Protein AF-A0AAE3H5L4-F1 (afdb_monomer)

pLDDT: mean 72.89, std 24.92, range [24.48, 98.69]

Secondary structure (DSSP, 8-state):
--HHHHHHHHS-HHHHHHHHHHHTS-HHHHHHHHHHHHHHHHHHHHGGGG-HHHHHHHHHHHHHTT-SSHHHHTHHHHHTSHHHHHHHHHHHHHHHHHHHGGGHHHHHHHHHHHH---HHHHHHHHHHHHHHHHHHHHHHHHHHT--HHHHHHHHHHHHHHHHHHS-HHHHHHHT------PPP-S-------------------HHHHHHHHHHHHHHHHHHHHHHHSTT---------------------------------------PPPPPP-------------------------------------------------------------B--TT-EE--S--BPTTSS-B---HHHHHHHHHHTTSS-EEEEEEBTTS-HHHHHHHHHHHHHHHHHTT--GGGEEE---BS-B-TT-EEEEEE-

Sequence (432 aa):
MDFLSKIKGTISAKTVENLASFLGENIPDVESGLGLSLNSFLAGLLKYAHSDVDLKNIINVLNDGGHTGDILNNIESFSSNFEKTQLLVTIGNNISVHFLGNKVPQLVEKISGISEVRKTSAASLLSLSAPIVLGSIGKTMKEGNLDLTGLRNHFKEINEGVINALPPAISNIFQFKKTSNNPVPAAVPPIKDQKEKVKTESKTNWAVILPWLILGIAGLSVLYYAKFAKKNTFKVPTEQAIVTEKTETDLKSEDFLPDSAVAALPVEKNVVPVESSEEIKKTEPETIAKPQEKLKVESPITLEKKTTTPTTEKKETKTTIEKPLEKKSTDSKPDEIKTPSGWSAINGNVFKKNSAEITSSSLINGIVNQLRNSSKTIKISPLSGGNRTLGEDRAYALRDILIEKGISEDQITISSSVSGSNPNGIVYRIGN

Organism: NCBI:txid869394

InterPro domains:
  IPR009282 Protein of unknown function DUF937 [PF06078] (7-139)
  IPR036737 OmpA-like domain superfamily [SSF103088] (350-415)

Radius of gyration: 37.49 Å; Cα contacts (8 Å, |Δi|>4): 396; chains: 1; bounding box: 114×106×93 Å

Structure (mmCIF, N/CA/C/O backbone):
data_AF-A0AAE3H5L4-F1
#
_entry.id   AF-A0AAE3H5L4-F1
#
loop_
_atom_site.group_PDB
_atom_site.id
_atom_site.type_symbol
_atom_site.label_atom_id
_atom_site.label_alt_id
_atom_site.label_comp_id
_atom_site.label_asym_id
_atom_site.label_entity_id
_atom_site.label_seq_id
_atom_site.pdbx_PDB_ins_code
_atom_site.Cartn_x
_atom_site.Cartn_y
_atom_site.Cartn_z
_atom_site.occupancy
_atom_site.B_iso_or_equiv
_atom_site.auth_seq_id
_atom_site.auth_comp_id
_atom_site.auth_asym_id
_atom_site.auth_atom_id
_atom_site.pdbx_PDB_model_num
ATOM 1 N N . MET A 1 1 ? 15.306 20.809 0.851 1.00 52.03 1 MET A N 1
ATOM 2 C CA . MET A 1 1 ? 13.949 20.503 1.357 1.00 52.03 1 MET A CA 1
ATOM 3 C C . MET A 1 1 ? 13.778 19.000 1.279 1.00 52.03 1 MET A C 1
ATOM 5 O O . MET A 1 1 ? 13.815 18.478 0.171 1.00 52.03 1 MET A O 1
ATOM 9 N N . ASP A 1 2 ? 13.674 18.331 2.424 1.00 81.00 2 ASP A N 1
ATOM 10 C CA . ASP A 1 2 ? 13.503 16.877 2.514 1.00 81.00 2 ASP A CA 1
ATOM 11 C C . ASP A 1 2 ? 12.195 16.428 1.822 1.00 81.00 2 ASP A C 1
ATOM 13 O O . ASP A 1 2 ? 11.182 17.133 1.871 1.00 81.00 2 ASP A O 1
ATOM 17 N N . PHE A 1 3 ? 12.218 15.288 1.124 1.00 84.44 3 PHE A N 1
ATOM 18 C CA . PHE A 1 3 ? 11.078 14.789 0.336 1.00 84.44 3 PHE A CA 1
ATOM 19 C C . PHE A 1 3 ? 9.861 14.521 1.223 1.00 84.44 3 PHE A C 1
ATOM 21 O O . PHE A 1 3 ? 8.735 14.874 0.871 1.00 84.44 3 PHE A O 1
ATOM 28 N N . LEU A 1 4 ? 10.091 13.997 2.424 1.00 84.62 4 LEU A N 1
ATOM 29 C CA . LEU A 1 4 ? 9.040 13.778 3.405 1.00 84.62 4 LEU A CA 1
ATOM 30 C C . LEU A 1 4 ? 8.381 15.087 3.849 1.00 84.62 4 LEU A C 1
ATOM 32 O O . LEU A 1 4 ? 7.161 15.132 3.995 1.00 84.62 4 LEU A O 1
ATOM 36 N N . SER A 1 5 ? 9.154 16.156 4.054 1.00 85.56 5 SER A N 1
ATOM 37 C CA . SER A 1 5 ? 8.591 17.465 4.402 1.00 85.56 5 SER A CA 1
ATOM 38 C C . SER A 1 5 ? 7.635 17.969 3.323 1.00 85.56 5 SER A C 1
ATOM 40 O O . SER A 1 5 ? 6.616 18.566 3.657 1.00 85.56 5 SER A O 1
ATOM 42 N N . LYS A 1 6 ? 7.909 17.680 2.042 1.00 87.06 6 LYS A N 1
ATOM 43 C CA . LYS A 1 6 ? 6.979 17.993 0.947 1.00 87.06 6 LYS A CA 1
ATOM 44 C C . LYS A 1 6 ? 5.688 17.185 1.062 1.00 87.06 6 LYS A C 1
ATOM 46 O O . LYS A 1 6 ? 4.620 17.769 0.944 1.00 87.06 6 LYS A O 1
ATOM 51 N N . ILE A 1 7 ? 5.775 15.881 1.343 1.00 88.06 7 ILE A N 1
ATOM 52 C CA . ILE A 1 7 ? 4.588 15.036 1.561 1.00 88.06 7 ILE A CA 1
ATOM 53 C C . ILE A 1 7 ? 3.763 15.575 2.730 1.00 88.06 7 ILE A C 1
ATOM 55 O O . ILE A 1 7 ? 2.571 15.828 2.579 1.00 88.06 7 ILE A O 1
ATOM 59 N N . LYS A 1 8 ? 4.398 15.813 3.881 1.00 87.31 8 LYS A N 1
ATOM 60 C CA . LYS A 1 8 ? 3.726 16.358 5.066 1.00 87.31 8 LYS A CA 1
ATOM 61 C C . LYS A 1 8 ? 3.091 17.718 4.781 1.00 87.31 8 LYS A C 1
ATOM 63 O O . LYS A 1 8 ? 1.963 17.944 5.185 1.00 87.31 8 LYS A O 1
ATOM 68 N N . GLY A 1 9 ? 3.761 18.575 4.011 1.00 87.75 9 GLY A N 1
ATOM 69 C CA . GLY A 1 9 ? 3.224 19.871 3.593 1.00 87.75 9 GLY A CA 1
ATOM 70 C C . GLY A 1 9 ? 1.987 19.790 2.690 1.00 87.75 9 GLY A C 1
ATOM 71 O O . GLY A 1 9 ? 1.244 20.762 2.612 1.00 87.75 9 GLY A O 1
ATOM 72 N N . THR A 1 10 ? 1.735 18.654 2.027 1.00 86.94 10 THR A N 1
ATOM 73 C CA . THR A 1 10 ? 0.484 18.431 1.270 1.00 86.94 10 THR A CA 1
ATOM 74 C C . THR A 1 10 ? -0.682 17.966 2.140 1.00 86.94 10 THR A C 1
ATOM 76 O O . THR A 1 10 ? -1.825 17.993 1.691 1.00 86.94 10 THR A O 1
ATOM 79 N N . ILE A 1 11 ? -0.415 17.552 3.379 1.00 91.69 11 ILE A N 1
ATOM 80 C CA . ILE A 1 11 ? -1.431 17.095 4.324 1.00 91.69 11 ILE A CA 1
ATOM 81 C C . ILE A 1 11 ? -1.838 18.296 5.177 1.00 91.69 11 ILE A C 1
ATOM 83 O O . ILE A 1 11 ? -1.068 18.783 6.001 1.00 91.69 11 ILE A O 1
ATOM 87 N N . SER A 1 12 ? -3.054 18.794 4.961 1.00 93.31 12 SER A N 1
ATOM 88 C CA . SER A 1 12 ? -3.599 19.902 5.747 1.00 93.31 12 SER A CA 1
ATOM 89 C C . SER A 1 12 ? -3.967 19.449 7.164 1.00 93.31 12 SER A C 1
ATOM 91 O O . SER A 1 12 ? -4.323 18.288 7.377 1.00 93.31 12 SER A O 1
ATOM 93 N N . ALA A 1 13 ? -3.983 20.379 8.125 1.00 94.69 13 ALA A N 1
ATOM 94 C CA . ALA A 1 13 ? -4.519 20.112 9.466 1.00 94.69 13 ALA A CA 1
ATOM 95 C C . ALA A 1 13 ? -5.953 19.552 9.395 1.00 94.69 13 ALA A C 1
ATOM 97 O O . ALA A 1 13 ? -6.292 18.597 10.091 1.00 94.69 13 ALA A O 1
ATOM 98 N N . LYS A 1 14 ? -6.758 20.059 8.450 1.00 95.44 14 LYS A N 1
ATOM 99 C CA . LYS A 1 14 ? -8.119 19.576 8.210 1.00 95.44 14 LYS A CA 1
ATOM 100 C C . LYS A 1 14 ? -8.176 18.107 7.789 1.00 95.44 14 LYS A C 1
ATOM 102 O O . LYS A 1 14 ? -9.060 17.371 8.215 1.00 95.44 14 LYS A O 1
ATOM 107 N N . THR A 1 15 ? -7.214 17.660 6.985 1.00 95.94 15 THR A N 1
ATOM 108 C CA . THR A 1 15 ? -7.096 16.243 6.620 1.00 95.94 15 THR A CA 1
ATOM 109 C C . THR A 1 15 ? -6.865 15.384 7.860 1.00 95.94 15 THR A C 1
ATOM 111 O O . THR A 1 15 ? -7.510 14.349 8.012 1.00 95.94 15 THR A O 1
ATOM 114 N N . VAL A 1 16 ? -5.976 15.812 8.761 1.00 97.31 16 VAL A N 1
ATOM 115 C CA . VAL A 1 16 ? -5.682 15.081 10.002 1.00 97.31 16 VAL A CA 1
ATOM 116 C C . VAL A 1 16 ? -6.915 15.023 10.906 1.00 97.31 16 VAL A C 1
ATOM 118 O O . VAL A 1 16 ? -7.242 13.949 11.400 1.00 97.31 16 VAL A O 1
ATOM 121 N N . GLU A 1 17 ? -7.653 16.126 11.057 1.00 97.69 17 GLU A N 1
ATOM 122 C CA . GLU A 1 17 ? -8.927 16.157 11.799 1.00 97.69 17 GLU A CA 1
ATOM 123 C C . GLU A 1 17 ? -9.960 15.171 11.239 1.00 97.69 17 GLU A C 1
ATOM 125 O O . GLU A 1 17 ? -10.616 14.441 11.990 1.00 97.69 17 GLU A O 1
ATOM 130 N N . ASN A 1 18 ? -10.109 15.138 9.913 1.00 97.44 18 ASN A N 1
ATOM 131 C CA . ASN A 1 18 ? -11.042 14.237 9.248 1.00 97.44 18 ASN A CA 1
ATOM 132 C C . ASN A 1 18 ? -10.635 12.772 9.462 1.00 97.44 18 ASN A C 1
ATOM 134 O O . ASN A 1 18 ? -11.481 11.937 9.776 1.00 97.44 18 ASN A O 1
ATOM 138 N N . LEU A 1 19 ? -9.339 12.461 9.348 1.00 97.56 19 LEU A N 1
ATOM 139 C CA . LEU A 1 19 ? -8.817 11.120 9.612 1.00 97.56 19 LEU A CA 1
ATOM 140 C C . LEU A 1 19 ? -8.979 10.724 11.082 1.00 97.56 19 LEU A C 1
ATOM 142 O O . LEU A 1 19 ? -9.343 9.588 11.360 1.00 97.56 19 LEU A O 1
ATOM 146 N N . ALA A 1 20 ? -8.772 11.647 12.019 1.00 98.31 20 ALA A N 1
ATOM 147 C CA . ALA A 1 20 ? -9.005 11.402 13.438 1.00 98.31 20 ALA A CA 1
ATOM 148 C C . ALA A 1 20 ? -10.474 11.085 13.728 1.00 98.31 20 ALA A C 1
ATOM 150 O O . ALA A 1 20 ? -10.771 10.121 14.431 1.00 98.31 20 ALA A O 1
ATOM 151 N N . SER A 1 21 ? -11.390 11.812 13.086 1.00 98.06 21 SER A N 1
ATOM 152 C CA . SER A 1 21 ? -12.829 11.545 13.159 1.00 98.06 21 SER A CA 1
ATOM 153 C C . SER A 1 21 ? -13.194 10.188 12.546 1.00 98.06 21 SER A C 1
ATOM 155 O O . SER A 1 21 ? -13.940 9.422 13.148 1.00 98.06 21 SER A O 1
ATOM 157 N N . PHE A 1 22 ? -12.635 9.862 11.376 1.00 97.44 22 PHE A N 1
ATOM 158 C CA . PHE A 1 22 ? -12.828 8.578 10.695 1.00 97.44 22 PHE A CA 1
ATOM 159 C C . PHE A 1 22 ? -12.333 7.393 11.537 1.00 97.44 22 PHE A C 1
ATOM 161 O O . PHE A 1 22 ? -12.990 6.355 11.600 1.00 97.44 22 PHE A O 1
ATOM 168 N N . LEU A 1 23 ? -11.181 7.548 12.193 1.00 97.69 23 LEU A N 1
ATOM 169 C CA . LEU A 1 23 ? -10.564 6.506 13.011 1.00 97.69 23 LEU A CA 1
ATOM 170 C C . LEU A 1 23 ? -11.109 6.462 14.440 1.00 97.69 23 LEU A C 1
ATOM 172 O O . LEU A 1 23 ? -10.898 5.459 15.114 1.00 97.69 23 LEU A O 1
ATOM 176 N N . GLY A 1 24 ? -11.789 7.508 14.914 1.00 97.88 24 GLY A N 1
ATOM 177 C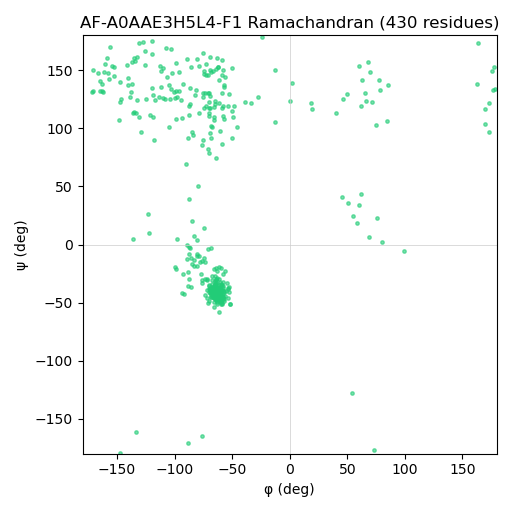 CA . GLY A 1 24 ? -12.194 7.642 16.314 1.00 97.88 24 GLY A CA 1
ATOM 178 C C . GLY A 1 24 ? -10.996 7.690 17.267 1.00 97.88 24 GLY A C 1
ATOM 179 O O . GLY A 1 24 ? -10.996 6.989 18.276 1.00 97.88 24 GLY A O 1
ATOM 180 N N . GLU A 1 25 ? -9.965 8.452 16.905 1.00 98.44 25 GLU A N 1
ATOM 181 C CA . GLU A 1 25 ? -8.705 8.623 17.649 1.00 98.44 25 GLU A CA 1
ATOM 182 C C . GLU A 1 25 ? -8.447 10.120 17.891 1.00 98.44 25 GLU A C 1
ATOM 184 O O . GLU A 1 25 ? -9.065 10.971 17.247 1.00 98.44 25 GLU A O 1
ATOM 189 N N . ASN A 1 26 ? -7.515 10.472 18.782 1.00 98.06 26 ASN A N 1
ATOM 190 C CA . ASN A 1 26 ? -7.164 11.879 18.982 1.00 98.06 26 ASN A CA 1
ATOM 191 C C . ASN A 1 26 ? -6.318 12.414 17.816 1.00 98.06 26 ASN A C 1
ATOM 193 O O . ASN A 1 26 ? -5.481 11.715 17.247 1.00 98.06 26 ASN A O 1
ATOM 197 N N . ILE A 1 27 ? -6.490 13.700 17.500 1.00 97.94 27 ILE A N 1
ATOM 198 C CA . ILE A 1 27 ? -5.742 14.403 16.444 1.00 97.94 27 ILE A CA 1
ATOM 199 C C . ILE A 1 27 ? -4.209 14.254 16.574 1.00 97.94 27 ILE A C 1
ATOM 201 O O . ILE A 1 27 ? -3.597 13.863 15.579 1.00 97.94 27 ILE A O 1
ATOM 205 N N . PRO A 1 28 ? -3.564 14.518 17.734 1.00 97.94 28 PRO A N 1
ATOM 206 C CA . PRO A 1 28 ? -2.101 14.419 17.841 1.00 97.94 28 PRO A CA 1
ATOM 207 C C . PRO A 1 28 ? -1.580 12.989 17.620 1.00 97.94 28 PRO A C 1
ATOM 209 O O . PRO A 1 28 ? -0.546 12.794 16.976 1.00 97.94 28 PRO A O 1
ATOM 212 N N . ASP A 1 29 ? -2.325 11.989 18.086 1.00 98.31 29 ASP A N 1
ATOM 213 C CA . ASP A 1 29 ? -1.991 10.566 17.957 1.00 98.31 29 ASP A CA 1
ATOM 214 C C . ASP A 1 29 ? -2.058 10.132 16.485 1.00 98.31 29 ASP A C 1
ATOM 216 O O . ASP A 1 29 ? -1.181 9.433 15.968 1.00 98.31 29 ASP A O 1
ATOM 220 N N . VAL A 1 30 ? -3.064 10.628 15.761 1.00 98.38 30 VAL A N 1
ATOM 221 C CA . VAL A 1 30 ? -3.247 10.398 14.322 1.00 98.38 30 VAL A CA 1
ATOM 222 C C . VAL A 1 30 ? -2.192 11.119 13.497 1.00 98.38 30 VAL A C 1
ATOM 224 O O . VAL A 1 30 ? -1.665 10.530 12.555 1.00 98.38 30 VAL A O 1
ATOM 227 N N . GLU A 1 31 ? -1.839 12.356 13.843 1.00 97.25 31 GLU A N 1
ATOM 228 C CA . GLU A 1 31 ? -0.764 13.096 13.176 1.00 97.25 31 GLU A CA 1
ATOM 229 C C . GLU A 1 31 ? 0.577 12.361 13.311 1.00 97.25 31 GLU A C 1
ATOM 231 O O . GLU A 1 31 ? 1.274 12.119 12.317 1.00 97.25 31 GLU A O 1
ATOM 236 N N . SER A 1 32 ? 0.901 11.936 14.536 1.00 96.94 32 SER A N 1
ATOM 237 C CA . SER A 1 32 ? 2.086 11.134 14.839 1.00 96.94 32 SER A CA 1
ATOM 238 C C . SER A 1 32 ? 2.066 9.809 14.070 1.00 96.94 32 SER A C 1
ATOM 240 O O . SER A 1 32 ? 3.010 9.490 13.337 1.00 96.94 32 SER A O 1
ATOM 242 N N . GLY A 1 33 ? 0.958 9.067 14.144 1.00 97.75 33 GLY A N 1
ATOM 243 C CA . GLY A 1 33 ? 0.787 7.775 13.485 1.00 97.75 33 GLY A CA 1
ATOM 244 C C . GLY A 1 33 ? 0.868 7.867 11.962 1.00 97.75 33 GLY A C 1
ATOM 245 O O . GLY A 1 33 ? 1.514 7.030 11.325 1.00 97.75 33 GLY A O 1
ATOM 246 N N . LEU A 1 34 ? 0.286 8.908 11.362 1.00 97.44 34 LEU A N 1
ATOM 247 C CA . LEU A 1 34 ? 0.367 9.177 9.928 1.00 97.44 34 LEU A CA 1
ATOM 248 C C . LEU A 1 34 ? 1.804 9.510 9.515 1.00 97.44 34 LEU A C 1
ATOM 250 O O . LEU A 1 34 ? 2.312 8.949 8.545 1.00 97.44 34 LEU A O 1
ATOM 254 N N . GLY A 1 35 ? 2.498 10.358 10.279 1.00 95.31 35 GLY A N 1
ATOM 255 C CA . GLY A 1 35 ? 3.903 10.685 10.041 1.00 95.31 35 GLY A CA 1
ATOM 256 C C . GLY A 1 35 ? 4.814 9.454 10.083 1.00 95.31 35 GLY A C 1
ATOM 257 O O . GLY A 1 35 ? 5.647 9.266 9.191 1.00 95.31 35 GLY A O 1
ATOM 258 N N . LEU A 1 36 ? 4.625 8.582 11.077 1.00 96.31 36 LEU A N 1
ATOM 259 C CA . LEU A 1 36 ? 5.341 7.309 11.187 1.00 96.31 36 LEU A CA 1
ATOM 260 C C . LEU A 1 36 ? 4.999 6.358 10.040 1.00 96.31 36 LEU A C 1
ATOM 262 O O . LEU A 1 36 ? 5.889 5.692 9.512 1.00 96.31 36 LEU A O 1
ATOM 266 N N . SER A 1 37 ? 3.734 6.312 9.631 1.00 97.69 37 SER A N 1
ATOM 267 C CA . SER A 1 37 ? 3.243 5.469 8.539 1.00 97.69 37 SER A CA 1
ATOM 268 C C . SER A 1 37 ? 3.822 5.873 7.183 1.00 97.69 37 SER A C 1
ATOM 270 O O . SER A 1 37 ? 4.238 5.007 6.411 1.00 97.69 37 SER A O 1
ATOM 272 N N . LEU A 1 38 ? 3.900 7.178 6.901 1.00 96.19 38 LEU A N 1
ATOM 273 C CA . LEU A 1 38 ? 4.532 7.727 5.694 1.00 96.19 38 LEU A CA 1
ATOM 274 C C . LEU A 1 38 ? 6.022 7.388 5.656 1.00 96.19 38 LEU A C 1
ATOM 276 O O . LEU A 1 38 ? 6.504 6.856 4.657 1.00 96.19 38 LEU A O 1
ATOM 280 N N . ASN A 1 39 ? 6.729 7.602 6.769 1.00 94.25 39 ASN A N 1
ATOM 281 C CA . ASN A 1 39 ? 8.145 7.251 6.886 1.00 94.25 39 ASN A CA 1
ATOM 282 C C . ASN A 1 39 ? 8.397 5.757 6.719 1.00 94.25 39 ASN A C 1
ATOM 284 O O . ASN A 1 39 ? 9.317 5.354 6.013 1.00 94.25 39 ASN A O 1
ATOM 288 N N . SER A 1 40 ? 7.574 4.931 7.361 1.00 95.56 40 SER A N 1
ATOM 289 C CA . SER A 1 40 ? 7.696 3.475 7.322 1.00 95.56 40 SER A CA 1
ATOM 290 C C . SER A 1 40 ? 7.502 2.933 5.915 1.00 95.56 40 SER A C 1
ATOM 292 O O . SER A 1 40 ? 8.294 2.114 5.451 1.00 95.56 40 SER A O 1
ATOM 294 N N . PHE A 1 41 ? 6.459 3.396 5.225 1.00 96.25 41 PHE A N 1
ATOM 295 C CA . PHE A 1 41 ? 6.165 2.936 3.878 1.00 96.25 41 PHE A CA 1
ATOM 296 C C . PHE A 1 41 ? 7.229 3.409 2.879 1.00 96.25 41 PHE A C 1
ATOM 298 O O . PHE A 1 41 ? 7.735 2.603 2.096 1.00 96.25 41 PHE A O 1
ATOM 305 N N . LEU A 1 42 ? 7.653 4.676 2.963 1.00 94.62 42 LEU A N 1
ATOM 306 C CA . LEU A 1 42 ? 8.735 5.206 2.132 1.00 94.62 42 LEU A CA 1
ATOM 307 C C . LEU A 1 42 ? 10.056 4.458 2.362 1.00 94.62 42 LEU A C 1
ATOM 309 O O . LEU A 1 42 ? 10.736 4.093 1.408 1.00 94.62 42 LEU A O 1
ATOM 313 N N . ALA A 1 43 ? 10.398 4.155 3.612 1.00 92.88 43 ALA A N 1
ATOM 314 C CA . ALA A 1 43 ? 11.564 3.337 3.919 1.00 92.88 43 ALA A CA 1
ATOM 315 C C . ALA A 1 43 ? 11.451 1.921 3.339 1.00 92.88 43 ALA A C 1
ATOM 317 O O . ALA A 1 43 ? 12.411 1.391 2.784 1.00 92.88 43 ALA A O 1
ATOM 318 N N . GLY A 1 44 ? 10.269 1.309 3.401 1.00 92.94 44 GLY A N 1
ATOM 319 C CA . GLY A 1 44 ? 10.026 0.026 2.753 1.00 92.94 44 GLY A CA 1
ATOM 320 C C . GLY A 1 44 ? 10.265 0.060 1.243 1.00 92.94 44 GLY A C 1
ATOM 321 O O . GLY A 1 44 ? 10.945 -0.820 0.721 1.00 92.94 44 GLY A O 1
ATOM 322 N N . LEU A 1 45 ? 9.794 1.107 0.561 1.00 92.25 45 LEU A N 1
ATOM 323 C CA . LEU A 1 45 ? 10.053 1.345 -0.865 1.00 92.25 45 LEU A CA 1
ATOM 324 C C . LEU A 1 45 ? 11.541 1.508 -1.179 1.00 92.25 45 LEU A C 1
ATOM 326 O O . LEU A 1 45 ? 12.012 0.995 -2.191 1.00 92.25 45 LEU A O 1
ATOM 330 N N . LEU A 1 46 ? 12.307 2.164 -0.306 1.00 90.38 46 LEU A N 1
ATOM 331 C CA . LEU A 1 46 ? 13.745 2.354 -0.508 1.00 90.38 46 LEU A CA 1
ATOM 332 C C . LEU A 1 46 ? 14.529 1.036 -0.567 1.00 90.38 46 LEU A C 1
ATOM 334 O O . LEU A 1 46 ? 15.598 0.996 -1.169 1.00 90.38 46 LEU A O 1
ATOM 338 N N . LYS A 1 47 ? 13.991 -0.079 -0.059 1.00 85.88 47 LYS A N 1
ATOM 339 C CA . LYS A 1 47 ? 14.606 -1.403 -0.273 1.00 85.88 47 LYS A CA 1
ATOM 340 C C . LYS A 1 47 ? 14.599 -1.852 -1.730 1.00 85.88 47 LYS A C 1
ATOM 342 O O . LYS A 1 47 ? 15.481 -2.606 -2.129 1.00 85.88 47 LYS A O 1
ATOM 347 N N . TYR A 1 48 ? 13.642 -1.378 -2.516 1.00 83.12 48 TYR A N 1
ATOM 348 C CA . TYR A 1 48 ? 13.541 -1.678 -3.941 1.00 83.12 48 TYR A CA 1
ATOM 349 C C . TYR A 1 48 ? 14.498 -0.798 -4.769 1.00 83.12 48 TYR A C 1
ATOM 351 O O . TYR A 1 48 ? 14.708 -1.069 -5.947 1.00 83.12 48 TYR A O 1
ATOM 359 N N . ALA A 1 49 ? 15.158 0.202 -4.154 1.00 79.50 49 ALA A N 1
ATOM 360 C CA . ALA A 1 49 ? 16.128 1.102 -4.795 1.00 79.50 49 ALA A CA 1
ATOM 361 C C . ALA A 1 49 ? 17.356 0.398 -5.400 1.00 79.50 49 ALA A C 1
ATOM 363 O O . ALA A 1 49 ? 18.078 0.982 -6.211 1.00 79.50 49 ALA A O 1
ATOM 364 N N . HIS A 1 50 ? 17.643 -0.825 -4.951 1.00 77.19 50 HIS A N 1
ATOM 365 C CA . HIS A 1 50 ? 18.921 -1.495 -5.180 1.00 77.19 50 HIS A CA 1
ATOM 366 C C . HIS A 1 50 ? 18.984 -2.316 -6.475 1.00 77.19 50 HIS A C 1
ATOM 368 O O . HIS A 1 50 ? 20.079 -2.703 -6.877 1.00 77.19 50 HIS A O 1
ATOM 374 N N . SER A 1 51 ? 17.849 -2.566 -7.135 1.00 83.50 51 SER A N 1
ATOM 375 C CA . SER A 1 51 ? 17.765 -3.404 -8.335 1.00 83.50 51 SER A CA 1
ATOM 376 C C . SER A 1 51 ? 16.858 -2.780 -9.389 1.00 83.50 51 SER A C 1
ATOM 378 O O . SER A 1 51 ? 15.772 -2.291 -9.093 1.00 83.50 51 SER A O 1
ATOM 380 N N . ASP A 1 52 ? 17.283 -2.848 -10.647 1.00 86.31 52 ASP A N 1
ATOM 381 C CA . ASP A 1 52 ? 16.521 -2.387 -11.809 1.00 86.31 52 ASP A CA 1
ATOM 382 C C . ASP A 1 52 ? 15.181 -3.111 -11.944 1.00 86.31 52 ASP A C 1
ATOM 384 O O . ASP A 1 52 ? 14.201 -2.518 -12.387 1.00 86.31 52 ASP A O 1
ATOM 388 N N . VAL A 1 53 ? 15.134 -4.389 -11.561 1.00 85.44 53 VAL A N 1
ATOM 389 C CA . VAL A 1 53 ? 13.911 -5.201 -11.588 1.00 85.44 53 VAL A CA 1
ATOM 390 C C . VAL A 1 53 ? 12.917 -4.694 -10.542 1.00 85.44 53 VAL A C 1
ATOM 392 O O . VAL A 1 53 ? 11.746 -4.483 -10.845 1.00 85.44 53 VAL A O 1
ATOM 395 N N . ASP A 1 54 ? 13.404 -4.418 -9.338 1.00 86.06 54 ASP A N 1
ATOM 396 C CA . ASP A 1 54 ? 12.593 -3.972 -8.205 1.00 86.06 54 ASP A CA 1
ATOM 397 C C . ASP A 1 54 ? 12.068 -2.547 -8.407 1.00 86.06 54 ASP A C 1
ATOM 399 O O . ASP A 1 54 ? 10.902 -2.253 -8.140 1.00 86.06 54 ASP A O 1
ATOM 403 N N . LEU A 1 55 ? 12.894 -1.673 -8.980 1.00 88.81 55 LEU A N 1
ATOM 404 C CA . LEU A 1 55 ? 12.481 -0.328 -9.361 1.00 88.81 55 LEU A CA 1
ATOM 405 C C . LEU A 1 55 ? 11.438 -0.338 -10.483 1.00 88.81 55 LEU A C 1
ATOM 407 O O . LEU A 1 55 ? 10.485 0.439 -10.444 1.00 88.81 55 LEU A O 1
ATOM 411 N N . LYS A 1 56 ? 11.577 -1.238 -11.467 1.00 88.94 56 LYS A N 1
ATOM 412 C CA . LYS A 1 56 ? 10.553 -1.432 -12.505 1.00 88.94 56 LYS A CA 1
ATOM 413 C C . LYS A 1 56 ? 9.227 -1.881 -11.905 1.00 88.94 56 LYS A C 1
ATOM 415 O O . LYS A 1 56 ? 8.194 -1.421 -12.374 1.00 88.94 56 LYS A O 1
ATOM 420 N N . ASN A 1 57 ? 9.236 -2.707 -10.858 1.00 86.50 57 ASN A N 1
ATOM 421 C CA . ASN A 1 57 ? 8.003 -3.088 -10.165 1.00 86.50 57 ASN A CA 1
ATOM 422 C C . ASN A 1 57 ? 7.299 -1.866 -9.557 1.00 86.50 57 ASN A C 1
ATOM 424 O O . ASN A 1 57 ? 6.090 -1.727 -9.727 1.00 86.50 57 ASN A O 1
ATOM 428 N N . ILE A 1 58 ? 8.041 -0.932 -8.947 1.00 89.44 58 ILE A N 1
ATOM 429 C CA . ILE A 1 58 ? 7.468 0.339 -8.468 1.00 89.44 58 ILE A CA 1
ATOM 430 C C . ILE A 1 58 ? 6.867 1.133 -9.632 1.00 89.44 58 ILE A C 1
ATOM 432 O O . ILE A 1 58 ? 5.721 1.561 -9.546 1.00 89.44 58 ILE A O 1
ATOM 436 N N . ILE A 1 59 ? 7.608 1.305 -10.730 1.00 88.75 59 ILE A N 1
ATOM 437 C CA . ILE A 1 59 ? 7.135 2.049 -11.911 1.00 88.75 59 ILE A CA 1
ATOM 438 C C . ILE A 1 59 ? 5.873 1.412 -12.502 1.00 88.75 59 ILE A C 1
ATOM 440 O O . ILE A 1 59 ? 4.936 2.121 -12.863 1.00 88.75 59 ILE A O 1
ATOM 444 N N . ASN A 1 60 ? 5.816 0.083 -12.565 1.00 87.94 60 ASN A N 1
ATOM 445 C CA . ASN A 1 60 ? 4.642 -0.638 -13.042 1.00 87.94 60 ASN A CA 1
ATOM 446 C C . ASN A 1 60 ? 3.437 -0.379 -12.140 1.00 87.94 60 ASN A C 1
ATOM 448 O O . ASN A 1 60 ? 2.379 -0.037 -12.652 1.00 87.94 60 ASN A O 1
ATOM 452 N N . VAL A 1 61 ? 3.599 -0.451 -10.814 1.00 87.62 61 VAL A N 1
ATOM 453 C CA . VAL A 1 61 ? 2.515 -0.126 -9.874 1.00 87.62 61 VAL A CA 1
ATOM 454 C C . VAL A 1 61 ? 2.078 1.333 -10.015 1.00 87.62 61 VAL A C 1
ATOM 456 O O . VAL A 1 61 ? 0.880 1.603 -10.030 1.00 87.62 61 VAL A O 1
ATOM 459 N N . LEU A 1 62 ? 3.014 2.274 -10.181 1.00 87.94 62 LEU A N 1
ATOM 460 C CA . LEU A 1 62 ? 2.691 3.686 -10.411 1.00 87.94 62 LEU A CA 1
ATOM 461 C C . LEU A 1 62 ? 1.842 3.880 -11.676 1.00 87.94 62 LEU A C 1
ATOM 463 O O . LEU A 1 62 ? 0.845 4.601 -11.635 1.00 87.94 62 LEU A O 1
ATOM 467 N N . ASN A 1 63 ? 2.216 3.217 -12.771 1.00 84.81 63 ASN A N 1
ATOM 468 C CA . ASN A 1 63 ? 1.529 3.310 -14.057 1.00 84.81 63 ASN A CA 1
ATOM 469 C C . ASN A 1 63 ? 0.172 2.593 -14.050 1.00 84.81 63 ASN A C 1
ATOM 471 O O . ASN A 1 63 ? -0.821 3.155 -14.506 1.00 84.81 63 ASN A O 1
ATOM 475 N N . ASP A 1 64 ? 0.116 1.369 -13.523 1.00 80.81 64 ASP A N 1
ATOM 476 C CA . ASP A 1 64 ? -1.102 0.554 -13.482 1.00 80.81 64 ASP A CA 1
ATOM 477 C C . ASP A 1 64 ? -2.139 1.115 -12.503 1.00 80.81 64 ASP A C 1
ATOM 479 O O . ASP A 1 64 ? -3.338 1.046 -12.769 1.00 80.81 64 ASP A O 1
ATOM 483 N N . GLY A 1 65 ? -1.686 1.677 -11.379 1.00 73.88 65 GLY A N 1
ATOM 484 C CA . GLY A 1 65 ? -2.539 2.274 -10.352 1.00 73.88 65 GLY A CA 1
ATOM 485 C C . GLY A 1 65 ? -2.892 3.742 -10.595 1.00 73.88 65 GLY A C 1
ATOM 486 O O . GLY A 1 65 ? -3.639 4.320 -9.808 1.00 73.88 65 GLY A O 1
ATOM 487 N N . GLY A 1 66 ? -2.358 4.368 -11.651 1.00 79.06 66 GLY A N 1
ATOM 488 C CA . GLY A 1 66 ? -2.582 5.790 -11.927 1.00 79.06 66 GLY A CA 1
ATOM 489 C C . GLY A 1 66 ? -2.091 6.705 -10.799 1.00 79.06 66 GLY A C 1
ATOM 490 O O . GLY A 1 66 ? -2.702 7.733 -10.514 1.00 79.06 66 GLY A O 1
ATOM 491 N N . HIS A 1 67 ? -0.999 6.344 -10.122 1.00 84.75 67 HIS A N 1
ATOM 492 C CA . HIS A 1 67 ? -0.462 7.093 -8.983 1.00 84.75 67 HIS A CA 1
ATOM 493 C C . HIS A 1 67 ? 0.355 8.317 -9.433 1.00 84.75 67 HIS A C 1
ATOM 495 O O . HIS A 1 67 ? 1.473 8.538 -8.984 1.00 84.75 67 HIS A O 1
ATOM 501 N N . THR A 1 68 ? -0.199 9.146 -10.319 1.00 80.31 68 THR A N 1
ATOM 502 C CA . THR A 1 68 ? 0.467 10.306 -10.943 1.00 80.31 68 THR A CA 1
ATOM 503 C C . THR A 1 68 ? 0.455 11.581 -10.100 1.00 80.31 68 THR A C 1
ATOM 505 O O . THR A 1 68 ? 0.853 12.642 -10.580 1.00 80.31 68 THR A O 1
ATOM 508 N N . GLY A 1 69 ? 0.000 11.493 -8.848 1.00 85.06 69 GLY A N 1
ATOM 509 C CA . GLY A 1 69 ? -0.083 12.624 -7.922 1.00 85.06 69 GLY A CA 1
ATOM 510 C C . GLY A 1 69 ? -1.458 13.266 -7.793 1.00 85.06 69 GLY A C 1
ATOM 511 O O . GLY A 1 69 ? -1.632 14.109 -6.919 1.00 85.06 69 GLY A O 1
ATOM 512 N N . ASP A 1 70 ? -2.446 12.852 -8.590 1.00 87.00 70 ASP A N 1
ATOM 513 C CA . ASP A 1 70 ? -3.798 13.432 -8.555 1.00 87.00 70 ASP A CA 1
ATOM 514 C C . ASP A 1 70 ? -4.476 13.245 -7.194 1.00 87.00 70 ASP A C 1
ATOM 516 O O . ASP A 1 70 ? -5.237 14.103 -6.746 1.00 87.00 70 ASP A O 1
ATOM 520 N N . ILE A 1 71 ? -4.127 12.166 -6.488 1.00 87.69 71 ILE A N 1
ATOM 521 C CA . ILE A 1 71 ? -4.559 11.939 -5.111 1.00 87.69 71 ILE A CA 1
ATOM 522 C C . ILE A 1 71 ? -4.148 13.080 -4.179 1.00 87.69 71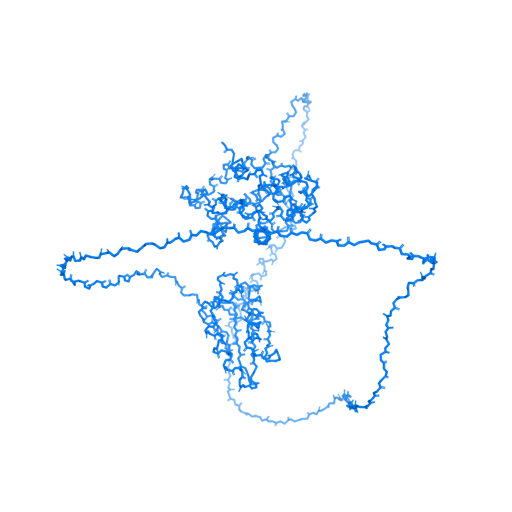 ILE A C 1
ATOM 524 O O . ILE A 1 71 ? -4.965 13.503 -3.371 1.00 87.69 71 ILE A O 1
ATOM 528 N N . LEU A 1 72 ? -2.934 13.622 -4.328 1.00 89.75 72 LEU A N 1
ATOM 529 C CA .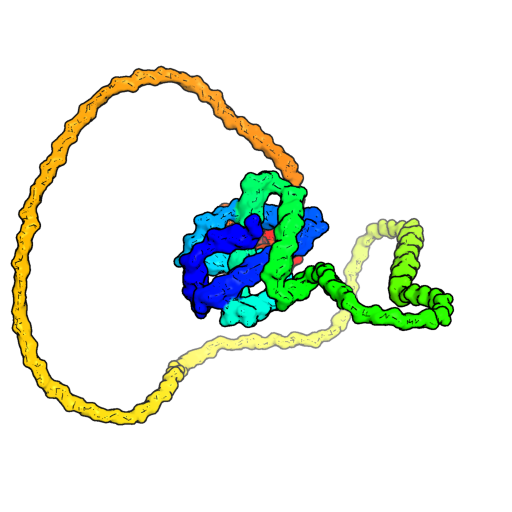 LEU A 1 72 ? -2.374 14.643 -3.436 1.00 89.75 72 LEU A CA 1
ATOM 530 C C . LEU A 1 72 ? -3.156 15.952 -3.502 1.00 89.75 72 LEU A C 1
ATOM 532 O O . LEU A 1 72 ? -3.334 16.620 -2.493 1.00 89.75 72 LEU A O 1
ATOM 536 N N . ASN A 1 73 ? -3.664 16.283 -4.689 1.00 87.38 73 ASN A N 1
ATOM 537 C CA . ASN A 1 73 ? -4.472 17.481 -4.906 1.00 87.38 73 ASN A CA 1
ATOM 538 C C . ASN A 1 73 ? -5.888 17.341 -4.315 1.00 87.38 73 ASN A C 1
ATOM 540 O O . ASN A 1 73 ? -6.597 18.331 -4.183 1.00 87.38 73 ASN A O 1
ATOM 544 N N . ASN A 1 74 ? -6.305 16.116 -3.979 1.00 87.06 74 ASN A N 1
ATOM 545 C CA . ASN A 1 74 ? -7.662 15.776 -3.555 1.00 87.06 74 ASN A CA 1
ATOM 546 C C . ASN A 1 74 ? -7.712 15.118 -2.162 1.00 87.06 74 ASN A C 1
ATOM 548 O O . ASN A 1 74 ? -8.770 14.628 -1.768 1.00 87.06 74 ASN A O 1
ATOM 552 N N . ILE A 1 75 ? -6.604 15.098 -1.406 1.00 89.31 75 ILE A N 1
ATOM 553 C CA . ILE A 1 75 ? -6.501 14.433 -0.091 1.00 89.31 75 ILE A CA 1
ATOM 554 C C . ILE A 1 75 ? -7.623 14.878 0.862 1.00 89.31 75 ILE A C 1
ATOM 556 O O . ILE A 1 75 ? -8.223 14.053 1.554 1.00 89.31 75 ILE A O 1
ATOM 560 N N . GLU A 1 76 ? -7.959 16.166 0.870 1.00 90.62 76 GLU A N 1
ATOM 561 C CA . GLU A 1 76 ? -9.030 16.692 1.718 1.00 90.62 76 GLU A CA 1
ATOM 562 C C . GLU A 1 76 ? -10.419 16.175 1.296 1.00 90.62 76 GLU A C 1
ATOM 564 O O . GLU A 1 76 ? -11.236 15.803 2.139 1.00 90.62 76 GLU A O 1
ATOM 569 N N . SER A 1 77 ? -10.676 16.047 -0.012 1.00 90.50 77 SER A N 1
ATOM 570 C CA . SER A 1 77 ? -11.922 15.463 -0.536 1.00 90.50 77 SER A CA 1
ATOM 571 C C . SER A 1 77 ? -12.038 13.967 -0.236 1.00 90.50 77 SER A C 1
ATOM 573 O O . SER A 1 77 ? -13.139 13.464 -0.014 1.00 90.50 77 SER A O 1
ATOM 575 N N . PHE A 1 78 ? -10.915 13.245 -0.232 1.00 91.62 78 PHE A N 1
ATOM 576 C CA . PHE A 1 78 ? -10.900 11.838 0.157 1.00 91.62 78 PHE A CA 1
ATOM 577 C C . PHE A 1 78 ? -11.143 11.678 1.658 1.00 91.62 78 PHE A C 1
ATOM 579 O O . PHE A 1 78 ? -12.023 10.910 2.025 1.00 91.62 78 PHE A O 1
ATOM 586 N N . SER A 1 79 ? -10.431 12.435 2.500 1.00 92.81 79 SER A N 1
ATOM 587 C CA . SER A 1 79 ? -10.528 12.325 3.965 1.00 92.81 79 SER A CA 1
ATOM 588 C C . SER A 1 79 ? -11.874 12.782 4.532 1.00 92.81 79 SER A C 1
ATOM 590 O O . SER A 1 79 ? -12.322 12.249 5.540 1.00 92.81 79 SER A O 1
ATOM 592 N N . SER A 1 80 ? -12.547 13.740 3.889 1.00 93.19 80 SER A N 1
ATOM 593 C CA . SER A 1 80 ? -13.858 14.246 4.328 1.00 93.19 80 SER A CA 1
ATOM 594 C C . SER A 1 80 ? -15.032 13.301 4.049 1.00 93.19 80 SER A C 1
ATOM 596 O O . SER A 1 80 ? -16.123 13.520 4.571 1.00 93.19 80 SER A O 1
ATOM 598 N N . ASN A 1 81 ? -14.839 12.252 3.244 1.00 94.44 81 ASN A N 1
ATOM 599 C CA . ASN A 1 81 ? -15.877 11.273 2.935 1.00 94.44 81 ASN A CA 1
ATOM 600 C C . ASN A 1 81 ? -15.457 9.872 3.407 1.00 94.44 81 ASN A C 1
ATOM 602 O O . ASN A 1 81 ? -14.378 9.373 3.076 1.00 94.44 81 ASN A O 1
ATOM 606 N N . PHE A 1 82 ? -16.343 9.230 4.168 1.00 92.44 82 PHE A N 1
ATOM 607 C CA . PHE A 1 82 ? -16.072 7.940 4.794 1.00 92.44 82 PHE A CA 1
ATOM 608 C C . PHE A 1 82 ? -15.842 6.830 3.759 1.00 92.44 82 PHE A C 1
ATOM 610 O O . PHE A 1 82 ? -14.847 6.113 3.855 1.00 92.44 82 PHE A O 1
ATOM 617 N N . GLU A 1 83 ? -16.699 6.707 2.736 1.00 94.12 83 GLU A N 1
ATOM 618 C CA . GLU A 1 83 ? -16.571 5.639 1.732 1.00 94.12 83 GLU A CA 1
ATOM 619 C C . GLU A 1 83 ? -15.273 5.764 0.925 1.00 94.12 83 GLU A C 1
ATOM 621 O O . GLU A 1 83 ? -14.571 4.781 0.684 1.00 94.12 83 GLU A O 1
ATOM 626 N N . LYS A 1 84 ? -14.922 6.991 0.541 1.00 93.19 84 LYS A N 1
ATOM 627 C CA . LYS A 1 84 ? -13.684 7.326 -0.164 1.00 93.19 84 LYS A CA 1
ATOM 628 C C . LYS A 1 84 ? -12.451 7.031 0.682 1.00 93.19 84 LYS A C 1
ATOM 630 O O . LYS A 1 84 ? -11.491 6.459 0.165 1.00 93.19 84 LYS A O 1
ATOM 635 N N . THR A 1 85 ? -12.480 7.386 1.966 1.00 94.69 85 THR A N 1
ATOM 636 C CA . THR A 1 85 ? -11.393 7.065 2.898 1.00 94.69 85 THR A CA 1
ATOM 637 C C . THR A 1 85 ? -11.242 5.552 3.045 1.00 94.69 85 THR A C 1
ATOM 639 O O . THR A 1 85 ? -10.137 5.034 2.905 1.00 94.69 85 THR A O 1
ATOM 642 N N . GLN A 1 86 ? -12.345 4.823 3.229 1.00 95.00 86 GLN A N 1
ATOM 643 C CA . GLN A 1 86 ? -12.348 3.364 3.357 1.00 95.00 86 GLN A CA 1
ATOM 644 C C . GLN A 1 86 ? -11.829 2.659 2.093 1.00 95.00 86 GLN A C 1
ATOM 646 O O . GLN A 1 86 ? -11.053 1.700 2.173 1.00 95.00 86 GLN A O 1
ATOM 651 N N . LEU A 1 87 ? -12.214 3.145 0.911 1.00 92.31 87 LEU A N 1
ATOM 652 C CA . LEU A 1 87 ? -11.680 2.660 -0.359 1.00 92.31 87 LEU A CA 1
ATOM 653 C C . LEU A 1 87 ? -10.166 2.881 -0.431 1.00 92.31 87 LEU A C 1
ATOM 655 O O . LEU A 1 87 ? -9.425 1.977 -0.821 1.00 92.31 87 LEU A O 1
ATOM 659 N N . LEU A 1 88 ? -9.696 4.058 -0.016 1.00 93.38 88 LEU A N 1
ATOM 660 C CA . LEU A 1 88 ? -8.278 4.384 -0.034 1.00 93.38 88 LEU A CA 1
ATOM 661 C C . LEU A 1 88 ? -7.472 3.536 0.960 1.00 93.38 88 LEU A C 1
ATOM 663 O O . LEU A 1 88 ? -6.378 3.088 0.622 1.00 93.38 88 LEU A O 1
ATOM 667 N N . VAL A 1 89 ? -8.034 3.244 2.137 1.00 96.88 89 VAL A N 1
ATOM 668 C CA . VAL A 1 89 ? -7.483 2.268 3.090 1.00 96.88 89 VAL A CA 1
ATOM 669 C C . VAL A 1 89 ? -7.385 0.886 2.439 1.00 96.88 89 VAL A C 1
ATOM 671 O O . VAL A 1 89 ? -6.347 0.243 2.528 1.00 96.88 89 VAL A O 1
ATOM 674 N N . THR A 1 90 ? -8.419 0.435 1.728 1.00 94.81 90 THR A N 1
ATOM 675 C CA . THR A 1 90 ? -8.429 -0.892 1.084 1.00 94.81 90 THR A CA 1
ATOM 676 C C . THR A 1 90 ? -7.362 -1.005 -0.007 1.00 94.81 90 THR A C 1
ATOM 678 O O . THR A 1 90 ? -6.579 -1.958 -0.029 1.00 94.81 90 THR A O 1
ATOM 681 N N . ILE A 1 91 ? -7.285 -0.008 -0.893 1.00 91.12 91 ILE A N 1
ATOM 682 C CA . ILE A 1 91 ? -6.253 0.081 -1.937 1.00 91.12 91 ILE A CA 1
ATOM 683 C C . ILE A 1 91 ? -4.867 0.116 -1.292 1.00 91.12 91 ILE A C 1
ATOM 685 O O . ILE A 1 91 ? -3.971 -0.641 -1.667 1.00 91.12 91 ILE A O 1
ATOM 689 N N . GLY A 1 92 ? -4.709 0.970 -0.287 1.00 95.00 92 GLY A N 1
ATOM 690 C CA . GLY A 1 92 ? -3.467 1.147 0.436 1.00 95.00 92 GLY A CA 1
ATOM 691 C C . GLY A 1 92 ? -2.990 -0.105 1.160 1.00 95.00 92 GLY A C 1
ATOM 692 O O . GLY A 1 92 ? -1.801 -0.403 1.129 1.00 95.00 92 GLY A O 1
ATOM 693 N N . ASN A 1 93 ? -3.900 -0.896 1.726 1.00 96.19 93 ASN A N 1
ATOM 694 C CA . ASN A 1 93 ? -3.566 -2.165 2.359 1.00 96.19 93 ASN A CA 1
ATOM 695 C C . ASN A 1 93 ? -2.980 -3.155 1.344 1.00 96.19 93 ASN A C 1
ATOM 697 O O . ASN A 1 93 ? -1.938 -3.753 1.604 1.00 96.19 93 ASN A O 1
ATOM 701 N N . ASN A 1 94 ? -3.589 -3.280 0.160 1.00 93.62 94 ASN A N 1
ATOM 702 C CA . ASN A 1 94 ? -3.069 -4.146 -0.903 1.00 93.62 94 ASN A CA 1
ATOM 703 C C . ASN A 1 94 ? -1.666 -3.718 -1.354 1.00 93.62 94 ASN A C 1
ATOM 705 O O . ASN A 1 94 ? -0.782 -4.557 -1.525 1.00 93.62 94 ASN A O 1
ATOM 709 N N . ILE A 1 95 ? -1.440 -2.409 -1.488 1.00 94.44 95 ILE A N 1
ATOM 710 C CA . ILE A 1 95 ? -0.131 -1.847 -1.835 1.00 94.44 95 ILE A CA 1
ATOM 711 C C . ILE A 1 95 ? 0.890 -2.111 -0.715 1.00 94.44 95 ILE A C 1
ATOM 713 O O . ILE A 1 95 ? 2.010 -2.551 -0.980 1.00 94.44 95 ILE A O 1
ATOM 717 N N . SER A 1 96 ? 0.512 -1.883 0.542 1.00 95.56 96 SER A N 1
ATOM 718 C CA . SER A 1 96 ? 1.353 -2.146 1.711 1.00 95.56 96 SER A CA 1
ATOM 719 C C . SER A 1 96 ? 1.731 -3.618 1.819 1.00 95.56 96 SER A C 1
ATOM 721 O O . SER A 1 96 ? 2.902 -3.926 2.019 1.00 95.56 96 SER A O 1
ATOM 723 N N . VAL A 1 97 ? 0.794 -4.542 1.608 1.00 94.69 97 VAL A N 1
ATOM 724 C CA . VAL A 1 97 ? 1.089 -5.981 1.563 1.00 94.69 97 VAL A CA 1
ATOM 725 C C . VAL A 1 97 ? 2.009 -6.316 0.388 1.00 94.69 97 VAL A C 1
ATOM 727 O O . VAL A 1 97 ? 2.954 -7.078 0.571 1.00 94.69 97 VAL A O 1
ATOM 730 N N . HIS A 1 98 ? 1.798 -5.719 -0.787 1.00 92.19 98 HIS A N 1
ATOM 731 C CA . HIS A 1 98 ? 2.644 -5.948 -1.958 1.00 92.19 98 HIS A CA 1
ATOM 732 C C . HIS A 1 98 ? 4.108 -5.545 -1.716 1.00 92.19 98 HIS A C 1
ATOM 734 O O . HIS A 1 98 ? 5.010 -6.336 -1.981 1.00 92.19 98 HIS A O 1
ATOM 740 N N . PHE A 1 99 ? 4.355 -4.344 -1.182 1.00 93.00 99 PHE A N 1
ATOM 741 C CA . PHE A 1 99 ? 5.720 -3.831 -1.014 1.00 93.00 99 PHE A CA 1
ATOM 742 C C . PHE A 1 99 ? 6.378 -4.218 0.313 1.00 93.00 99 PHE A C 1
ATOM 744 O O . PHE A 1 99 ? 7.590 -4.436 0.363 1.00 93.00 99 PHE A O 1
ATOM 751 N N . LEU A 1 100 ? 5.617 -4.281 1.404 1.00 94.62 100 LEU A N 1
ATOM 752 C CA . LEU A 1 100 ? 6.154 -4.520 2.747 1.00 94.62 100 LEU A CA 1
ATOM 753 C C . LEU A 1 100 ? 6.006 -5.984 3.180 1.00 94.62 100 LEU A C 1
ATOM 755 O O . LEU A 1 100 ? 6.734 -6.433 4.072 1.00 94.62 100 LEU A O 1
ATOM 759 N N . GLY A 1 101 ? 5.094 -6.737 2.560 1.00 93.50 101 GLY A N 1
ATOM 760 C CA . GLY A 1 101 ? 4.894 -8.162 2.801 1.00 93.50 101 GLY A CA 1
ATOM 761 C C . GLY A 1 101 ? 4.656 -8.487 4.273 1.00 93.50 101 GLY A C 1
ATOM 762 O O . GLY A 1 101 ? 3.835 -7.878 4.960 1.00 93.50 101 GLY A O 1
ATOM 763 N N . ASN A 1 102 ? 5.436 -9.434 4.790 1.00 93.31 102 ASN A N 1
ATOM 764 C CA . ASN A 1 102 ? 5.343 -9.904 6.172 1.00 93.31 102 ASN A CA 1
ATOM 765 C C . ASN A 1 102 ? 5.766 -8.871 7.238 1.00 93.31 102 ASN A C 1
ATOM 767 O O . ASN A 1 102 ? 5.669 -9.159 8.430 1.00 93.31 102 ASN A O 1
ATOM 771 N N . LYS A 1 103 ? 6.232 -7.679 6.843 1.00 95.69 103 LYS A N 1
ATOM 772 C CA . LYS A 1 103 ? 6.598 -6.600 7.775 1.00 95.69 103 LYS A CA 1
ATOM 773 C C . LYS A 1 103 ? 5.402 -5.765 8.215 1.00 95.69 103 LYS A C 1
ATOM 775 O O . LYS A 1 103 ? 5.505 -5.104 9.245 1.00 95.69 103 LYS A O 1
ATOM 780 N N . VAL A 1 104 ? 4.284 -5.806 7.481 1.00 97.25 104 VAL A N 1
ATOM 781 C CA . VAL A 1 104 ? 3.084 -5.009 7.791 1.00 97.25 104 VAL A CA 1
ATOM 782 C C . VAL A 1 104 ? 2.642 -5.184 9.251 1.00 97.25 104 VAL A C 1
ATOM 784 O O . VAL A 1 104 ? 2.564 -4.170 9.943 1.00 97.25 104 VAL A O 1
ATOM 787 N N . PRO A 1 105 ? 2.463 -6.406 9.797 1.00 97.50 105 PRO A N 1
ATOM 788 C CA . PRO A 1 105 ? 2.023 -6.562 11.187 1.00 97.50 105 PRO A CA 1
ATOM 789 C C . PRO A 1 105 ? 3.005 -5.968 12.206 1.00 97.50 105 PRO A C 1
ATOM 791 O O . PRO A 1 105 ? 2.594 -5.370 13.195 1.00 97.50 105 PRO A O 1
ATOM 794 N N . GLN A 1 106 ? 4.313 -6.086 11.951 1.00 97.50 106 GLN A N 1
ATOM 795 C CA . GLN A 1 106 ? 5.346 -5.533 12.831 1.00 97.50 106 GLN A CA 1
ATOM 796 C C . GLN A 1 106 ? 5.347 -4.003 12.810 1.00 97.50 106 GLN A C 1
ATOM 798 O O . GLN A 1 106 ? 5.533 -3.376 13.849 1.00 97.50 106 GLN A O 1
ATOM 803 N N . LEU A 1 107 ? 5.134 -3.402 11.638 1.00 97.88 107 LEU A N 1
ATOM 804 C CA . LEU A 1 107 ? 5.031 -1.952 11.498 1.00 97.88 107 LEU A CA 1
ATOM 805 C C . LEU A 1 107 ? 3.790 -1.420 12.203 1.00 97.88 107 LEU A C 1
ATOM 807 O O . LEU A 1 107 ? 3.907 -0.463 12.957 1.00 97.88 107 LEU A O 1
ATOM 811 N N . VAL A 1 108 ? 2.642 -2.076 12.025 1.00 98.50 108 VAL A N 1
ATOM 812 C CA . VAL A 1 108 ? 1.397 -1.730 12.724 1.00 98.50 108 VAL A CA 1
ATOM 813 C C . VAL A 1 108 ? 1.595 -1.750 14.237 1.00 98.50 108 VAL A C 1
ATOM 815 O O . VAL A 1 108 ? 1.206 -0.798 14.908 1.00 98.50 108 VAL A O 1
ATOM 818 N N . GLU A 1 109 ? 2.266 -2.775 14.768 1.00 98.31 109 GLU A N 1
ATOM 819 C CA . GLU A 1 109 ? 2.572 -2.864 16.199 1.00 98.31 109 GLU A CA 1
ATOM 820 C C . GLU A 1 109 ? 3.414 -1.678 16.686 1.00 98.31 109 GLU A C 1
ATOM 822 O O . GLU A 1 109 ? 3.118 -1.078 17.718 1.00 98.31 109 GLU A O 1
ATOM 827 N N . LYS A 1 110 ? 4.476 -1.324 15.950 1.00 98.12 110 LYS A N 1
ATOM 828 C CA . LYS A 1 110 ? 5.363 -0.221 16.346 1.00 98.12 110 LYS A CA 1
ATOM 829 C C . LYS A 1 110 ? 4.708 1.141 16.182 1.00 98.12 110 LYS A C 1
ATOM 831 O O . LYS A 1 110 ? 4.910 1.988 17.042 1.00 98.12 110 LYS A O 1
ATOM 836 N N . ILE A 1 111 ? 3.936 1.350 15.120 1.00 98.31 111 ILE A N 1
ATOM 837 C CA . ILE A 1 111 ? 3.208 2.602 14.894 1.00 98.31 111 ILE A CA 1
ATOM 838 C C . ILE A 1 111 ? 2.183 2.793 16.012 1.00 98.31 111 ILE A C 1
ATOM 840 O O . ILE A 1 111 ? 2.235 3.812 16.686 1.00 98.31 111 ILE A O 1
ATOM 844 N N . SER A 1 112 ? 1.352 1.781 16.281 1.00 98.50 112 SER A N 1
ATOM 845 C CA . SER A 1 112 ? 0.365 1.801 17.369 1.00 98.50 112 SER A CA 1
ATOM 846 C C . SER A 1 112 ? 0.999 2.129 18.722 1.00 98.50 112 SER A C 1
ATOM 848 O O . SER A 1 112 ? 0.500 2.989 19.434 1.00 98.50 112 SER A O 1
ATOM 850 N N . GLY A 1 113 ? 2.132 1.502 19.056 1.00 98.00 113 GLY A N 1
ATOM 851 C CA . GLY A 1 113 ? 2.800 1.743 20.336 1.00 98.00 113 GLY A CA 1
ATOM 852 C C . GLY A 1 113 ? 3.485 3.108 20.465 1.00 98.00 113 GLY A C 1
ATOM 853 O O . GLY A 1 113 ? 3.588 3.616 21.572 1.00 98.00 113 GLY A O 1
ATOM 854 N N . ILE A 1 114 ? 3.981 3.696 19.370 1.00 97.56 114 ILE A N 1
ATOM 855 C CA . ILE A 1 114 ? 4.681 4.994 19.414 1.00 97.56 114 ILE A CA 1
ATOM 856 C C . ILE A 1 114 ? 3.695 6.159 19.327 1.00 97.56 114 ILE A C 1
ATOM 858 O O . ILE A 1 114 ? 3.932 7.195 19.939 1.00 97.56 114 ILE A O 1
ATOM 862 N N . SER A 1 115 ? 2.630 6.018 18.536 1.00 97.62 115 SER A N 1
ATOM 863 C CA . SER A 1 115 ? 1.642 7.078 18.342 1.00 97.62 115 SER A CA 1
ATOM 864 C C . SER A 1 115 ? 0.401 6.924 19.212 1.00 97.62 115 SER A C 1
ATOM 866 O O . SER A 1 115 ? -0.539 7.673 19.010 1.00 97.62 115 SER A O 1
ATOM 868 N N . GLU A 1 116 ? 0.369 5.932 20.103 1.00 97.75 116 GLU A N 1
ATOM 869 C CA . GLU A 1 116 ? -0.718 5.682 21.064 1.00 97.75 116 GLU A CA 1
ATOM 870 C C . GLU A 1 116 ? -2.114 5.457 20.443 1.00 97.75 116 GLU A C 1
ATOM 872 O O . GLU A 1 116 ? -3.125 5.479 21.137 1.00 97.75 116 GLU A O 1
ATOM 877 N N . VAL A 1 117 ? -2.183 5.135 19.146 1.00 98.56 117 VAL A N 1
ATOM 878 C CA . VAL A 1 117 ? -3.438 4.766 18.464 1.00 98.56 117 VAL A CA 1
ATOM 879 C C . VAL A 1 117 ? -3.696 3.265 18.551 1.00 98.56 117 VAL A C 1
ATOM 881 O O . VAL A 1 117 ? -2.770 2.456 18.680 1.00 98.56 117 VAL A O 1
ATOM 884 N N . ARG A 1 118 ? -4.949 2.839 18.366 1.00 98.69 118 ARG A N 1
ATOM 885 C CA . ARG A 1 118 ? -5.286 1.408 18.277 1.00 98.69 118 ARG A CA 1
ATOM 886 C C . ARG A 1 118 ? -4.604 0.744 17.077 1.00 98.69 118 ARG A C 1
ATOM 888 O O . ARG A 1 118 ? -4.370 1.364 16.041 1.00 98.69 118 ARG A O 1
ATOM 895 N N . LYS A 1 119 ? -4.353 -0.568 17.165 1.00 98.38 119 LYS A N 1
ATOM 896 C CA . LYS A 1 119 ? -3.709 -1.343 16.082 1.00 98.38 119 LYS A CA 1
ATOM 897 C C . LYS A 1 119 ? -4.476 -1.271 14.760 1.00 98.38 119 LYS A C 1
ATOM 899 O O . LYS A 1 119 ? -3.862 -1.180 13.702 1.00 98.38 119 LYS A O 1
ATOM 904 N N . THR A 1 120 ? -5.807 -1.276 14.811 1.00 97.75 120 THR A N 1
ATOM 905 C CA . THR A 1 120 ? -6.663 -1.104 13.627 1.00 97.75 120 THR A CA 1
ATOM 906 C C . THR A 1 120 ? -6.459 0.266 12.982 1.00 97.75 120 THR A C 1
ATOM 908 O O . THR A 1 120 ? -6.318 0.351 11.766 1.00 97.75 120 THR A O 1
ATOM 911 N N . SER A 1 121 ? -6.346 1.325 13.785 1.00 98.62 121 SER A N 1
ATOM 912 C CA . SER A 1 121 ? -6.061 2.684 13.321 1.00 98.62 121 SER A CA 1
ATOM 913 C C . SER A 1 121 ? -4.656 2.797 12.730 1.00 98.62 121 SER A C 1
ATOM 915 O O . SER A 1 121 ? -4.497 3.318 11.630 1.00 98.62 121 SER A O 1
ATOM 917 N N . ALA A 1 122 ? -3.642 2.221 13.384 1.00 98.69 122 ALA A N 1
ATOM 918 C CA . ALA A 1 122 ? -2.282 2.154 12.848 1.00 98.69 122 ALA A CA 1
ATOM 919 C C . ALA A 1 122 ? -2.215 1.400 11.506 1.00 98.69 122 ALA A C 1
ATOM 921 O O . ALA A 1 122 ? -1.507 1.828 10.595 1.00 98.69 122 ALA A O 1
ATOM 922 N N . ALA A 1 123 ? -2.976 0.311 11.349 1.00 98.50 123 ALA A N 1
ATOM 923 C CA . ALA A 1 123 ? -3.090 -0.407 10.080 1.00 98.50 123 ALA A CA 1
ATOM 924 C C . ALA A 1 123 ? -3.736 0.450 8.983 1.00 98.50 123 ALA A C 1
ATOM 926 O O . ALA A 1 123 ? -3.225 0.488 7.861 1.00 98.50 123 ALA A O 1
ATOM 927 N N . SER A 1 124 ? -4.804 1.183 9.302 1.00 98.50 124 SER A N 1
ATOM 928 C CA . SER A 1 124 ? -5.436 2.123 8.371 1.00 98.50 124 SER A CA 1
ATOM 929 C C . SER A 1 124 ? -4.498 3.266 7.981 1.00 98.50 124 SER A C 1
ATOM 931 O O . SER A 1 124 ? -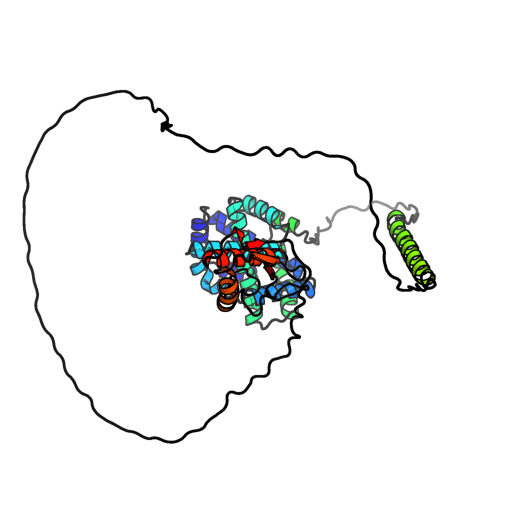4.410 3.598 6.802 1.00 98.50 124 SER A O 1
ATOM 933 N N . LEU A 1 125 ? -3.739 3.827 8.926 1.00 98.56 125 LEU A N 1
ATOM 934 C CA . LEU A 1 125 ? -2.759 4.887 8.660 1.00 98.56 125 LEU A CA 1
ATOM 935 C C . LEU A 1 125 ? -1.599 4.397 7.782 1.00 98.56 125 LEU A C 1
ATOM 937 O O . LEU A 1 125 ? -1.233 5.077 6.822 1.00 98.56 125 LEU A O 1
ATOM 941 N N . LEU A 1 126 ? -1.071 3.196 8.045 1.00 98.62 126 LEU A N 1
ATOM 942 C CA . LEU A 1 126 ? -0.064 2.552 7.192 1.00 98.62 126 LEU A CA 1
ATOM 943 C C . LEU A 1 126 ? -0.613 2.209 5.805 1.00 98.62 126 LEU A C 1
ATOM 945 O O . LEU A 1 126 ? 0.115 2.216 4.817 1.00 98.62 126 LEU A O 1
ATOM 949 N N . SER A 1 127 ? -1.902 1.906 5.713 1.00 98.00 127 SER A N 1
ATOM 950 C CA . SER A 1 127 ? -2.555 1.675 4.430 1.00 98.00 127 SER A CA 1
ATOM 951 C C . SER A 1 127 ? -2.689 2.983 3.655 1.00 98.00 127 SER A C 1
ATOM 953 O O . SER A 1 127 ? -2.246 3.053 2.518 1.00 98.00 127 SER A O 1
ATOM 955 N N . LEU A 1 128 ? -3.207 4.048 4.269 1.00 97.31 128 LEU A N 1
ATOM 956 C CA . LEU A 1 128 ? -3.348 5.370 3.645 1.00 97.31 128 LEU A CA 1
ATOM 957 C C . LEU A 1 128 ? -2.008 5.977 3.220 1.00 97.31 128 LEU A C 1
ATOM 959 O O . LEU A 1 128 ? -1.945 6.685 2.214 1.00 97.31 128 LEU A O 1
ATOM 963 N N . SER A 1 129 ? -0.931 5.691 3.952 1.00 96.88 129 SER A N 1
ATOM 964 C CA . SER A 1 129 ? 0.393 6.203 3.610 1.00 96.88 129 SER A CA 1
ATOM 965 C C . SER A 1 129 ? 0.897 5.676 2.266 1.00 96.88 129 SER A C 1
ATOM 967 O O . SER A 1 129 ? 1.595 6.398 1.555 1.00 96.88 129 SER A O 1
ATOM 969 N N . ALA A 1 130 ? 0.495 4.467 1.871 1.00 96.00 130 ALA A N 1
ATOM 970 C CA . ALA A 1 130 ? 0.936 3.837 0.638 1.00 96.00 130 ALA A CA 1
ATOM 971 C C . ALA A 1 130 ? 0.560 4.614 -0.642 1.00 96.00 130 ALA A C 1
ATOM 973 O O . ALA A 1 130 ? 1.464 5.021 -1.380 1.00 96.00 130 ALA A O 1
ATOM 974 N N . PRO A 1 131 ? -0.729 4.892 -0.924 1.00 94.25 131 PRO A N 1
ATOM 975 C CA . PRO A 1 131 ? -1.123 5.659 -2.098 1.00 94.25 131 PRO A CA 1
ATOM 976 C C . PRO A 1 131 ? -0.679 7.127 -2.022 1.00 94.25 131 PRO A C 1
ATOM 978 O O . PRO A 1 131 ? -0.434 7.722 -3.069 1.00 94.25 131 PRO A O 1
ATOM 981 N N . ILE A 1 132 ? -0.516 7.708 -0.824 1.00 95.25 132 ILE A N 1
ATOM 982 C CA . ILE A 1 132 ? 0.034 9.066 -0.663 1.00 95.25 132 ILE A CA 1
ATOM 983 C C . ILE A 1 132 ? 1.498 9.097 -1.116 1.00 95.25 132 ILE A C 1
ATOM 985 O O . ILE A 1 132 ? 1.855 9.882 -1.992 1.00 95.25 132 ILE A O 1
ATOM 989 N N . VAL A 1 133 ? 2.340 8.209 -0.579 1.00 95.56 133 VAL A N 1
ATOM 990 C CA . VAL A 1 133 ? 3.770 8.149 -0.919 1.00 95.56 133 VAL A CA 1
ATOM 991 C C . VAL A 1 133 ? 3.970 7.799 -2.392 1.00 95.56 133 VAL A C 1
ATOM 993 O O . VAL A 1 133 ? 4.751 8.465 -3.071 1.00 95.56 133 VAL A O 1
ATOM 996 N N . LEU A 1 134 ? 3.242 6.807 -2.917 1.00 94.62 134 LEU A N 1
ATOM 997 C CA . LEU A 1 134 ? 3.294 6.478 -4.344 1.00 94.62 134 LEU A CA 1
ATOM 998 C C . LEU A 1 134 ? 2.833 7.648 -5.211 1.00 94.62 134 LEU A C 1
ATOM 1000 O O . LEU A 1 134 ? 3.505 7.972 -6.184 1.00 94.62 134 LEU A O 1
ATOM 1004 N N . GLY A 1 135 ? 1.750 8.333 -4.833 1.00 94.38 135 GLY A N 1
ATOM 1005 C CA . GLY A 1 135 ? 1.294 9.542 -5.514 1.00 94.38 135 GLY A CA 1
ATOM 1006 C C . GLY A 1 135 ? 2.366 10.632 -5.546 1.00 94.38 135 GLY A C 1
ATOM 1007 O O . GLY A 1 135 ? 2.555 11.276 -6.575 1.00 94.38 135 GLY A O 1
ATOM 1008 N N . SER A 1 136 ? 3.114 10.822 -4.456 1.00 93.94 136 SER A N 1
ATOM 1009 C CA . SER A 1 136 ? 4.225 11.783 -4.400 1.00 93.94 136 SER A CA 1
ATOM 1010 C C . SER A 1 136 ? 5.405 11.381 -5.279 1.00 93.94 136 SER A C 1
ATOM 1012 O O . SER A 1 136 ? 5.974 12.237 -5.962 1.00 93.94 136 SER A O 1
ATOM 1014 N N . ILE A 1 137 ? 5.745 10.091 -5.322 1.00 93.50 137 ILE A N 1
ATOM 1015 C CA . ILE A 1 137 ? 6.797 9.576 -6.206 1.00 93.50 137 ILE A CA 1
ATOM 1016 C C . ILE A 1 137 ? 6.371 9.729 -7.667 1.00 93.50 137 ILE A C 1
ATOM 1018 O O . ILE A 1 137 ? 7.118 10.298 -8.459 1.00 93.50 137 ILE A O 1
ATOM 1022 N N . GLY A 1 138 ? 5.163 9.294 -8.029 1.00 93.31 138 GLY A N 1
ATOM 1023 C CA . GLY A 1 138 ? 4.664 9.391 -9.397 1.00 93.31 138 GLY A CA 1
ATOM 1024 C C . GLY A 1 138 ? 4.483 10.835 -9.866 1.00 93.31 138 GLY A C 1
ATOM 1025 O O . GLY A 1 138 ? 4.814 11.136 -11.011 1.00 93.31 138 GLY A O 1
ATOM 1026 N N . LYS A 1 139 ? 4.079 11.759 -8.980 1.00 92.56 139 LYS A N 1
ATOM 1027 C CA . LYS A 1 139 ? 4.100 13.206 -9.262 1.00 92.56 139 LYS A CA 1
ATOM 1028 C C . LYS A 1 139 ? 5.510 13.685 -9.598 1.00 92.56 139 LYS A C 1
ATOM 1030 O O . LYS A 1 139 ? 5.711 14.307 -10.635 1.00 92.56 139 LYS A O 1
ATOM 1035 N N . THR A 1 140 ? 6.485 13.333 -8.760 1.00 91.44 140 THR A N 1
ATOM 1036 C CA . THR A 1 140 ? 7.897 13.699 -8.959 1.00 91.44 140 THR A CA 1
ATOM 1037 C C . THR A 1 140 ? 8.441 13.132 -10.272 1.00 91.44 140 THR A C 1
ATOM 1039 O O . THR A 1 140 ? 9.134 13.831 -11.008 1.00 91.44 140 THR A O 1
ATOM 1042 N N . MET A 1 141 ? 8.086 11.890 -10.614 1.00 91.00 141 MET A N 1
ATOM 1043 C CA . MET A 1 141 ? 8.468 11.282 -11.888 1.00 91.00 141 MET A CA 1
ATOM 1044 C C . MET A 1 141 ? 7.837 11.993 -13.084 1.00 91.00 141 MET A C 1
ATOM 1046 O O . MET A 1 141 ? 8.531 12.251 -14.063 1.00 91.00 141 MET A O 1
ATOM 1050 N N . LYS A 1 142 ? 6.546 12.332 -13.003 1.00 89.38 142 LYS A N 1
ATOM 1051 C CA . LYS A 1 142 ? 5.809 13.018 -14.070 1.00 89.38 142 LYS A CA 1
ATOM 1052 C C . LYS A 1 142 ? 6.333 14.434 -14.303 1.00 89.38 142 LYS A C 1
ATOM 1054 O O . LYS A 1 142 ? 6.561 14.815 -15.443 1.00 89.38 142 LYS A O 1
ATOM 1059 N N . GLU A 1 143 ? 6.546 15.201 -13.237 1.00 89.31 143 GLU A N 1
ATOM 1060 C CA . GLU A 1 143 ? 7.058 16.577 -13.316 1.00 89.31 143 GLU A CA 1
ATOM 1061 C C . GLU A 1 143 ? 8.525 16.617 -13.764 1.00 89.31 143 GLU A C 1
ATOM 1063 O O . GLU A 1 143 ? 8.912 17.487 -14.541 1.00 89.31 143 GLU A O 1
ATOM 1068 N N . GLY A 1 144 ? 9.336 15.657 -13.311 1.00 84.56 144 GLY A N 1
ATOM 1069 C CA . GLY A 1 144 ? 10.753 15.554 -13.661 1.00 84.56 144 GLY A CA 1
ATOM 1070 C C . GLY A 1 144 ? 11.050 14.775 -14.945 1.00 84.56 144 GLY A C 1
ATOM 1071 O O . GLY A 1 144 ? 12.220 14.658 -15.299 1.00 84.56 144 GLY A O 1
ATOM 1072 N N . ASN A 1 145 ? 10.034 14.217 -15.618 1.00 86.12 145 ASN A N 1
ATOM 1073 C CA . ASN A 1 145 ? 10.183 13.240 -16.708 1.00 86.12 145 ASN A CA 1
ATOM 1074 C C . ASN A 1 145 ? 11.207 12.137 -16.377 1.00 86.12 145 ASN A C 1
ATOM 1076 O O . ASN A 1 145 ? 12.042 11.768 -17.204 1.00 86.12 145 ASN A O 1
ATOM 1080 N N . LEU A 1 146 ? 11.179 11.648 -15.133 1.00 88.19 146 LEU A N 1
ATOM 1081 C CA . LEU A 1 146 ? 12.171 10.701 -14.639 1.00 88.19 146 LEU A CA 1
ATOM 1082 C C . LEU A 1 146 ? 11.937 9.320 -15.250 1.00 88.19 146 LEU A C 1
ATOM 1084 O O . LEU A 1 146 ? 10.840 8.767 -15.181 1.00 88.19 146 LEU A O 1
ATOM 1088 N N . ASP A 1 147 ? 13.005 8.741 -15.784 1.00 88.25 147 ASP A N 1
ATOM 1089 C CA . ASP A 1 147 ? 13.056 7.339 -16.167 1.00 88.25 147 ASP A CA 1
ATOM 1090 C C . ASP A 1 147 ? 13.508 6.461 -14.981 1.00 88.25 147 ASP A C 1
ATOM 1092 O O . ASP A 1 147 ? 13.633 6.911 -13.836 1.00 88.25 147 ASP A O 1
ATOM 1096 N N . LEU A 1 148 ? 13.785 5.184 -15.251 1.00 89.62 148 LEU A N 1
ATOM 1097 C CA . LEU A 1 148 ? 14.315 4.243 -14.259 1.00 89.62 148 LEU A CA 1
ATOM 1098 C C . LEU A 1 148 ? 15.585 4.770 -13.564 1.00 89.62 148 LEU A C 1
ATOM 1100 O O . LEU A 1 148 ? 15.782 4.562 -12.366 1.00 89.62 148 LEU A O 1
ATOM 1104 N N . THR A 1 149 ? 16.460 5.447 -14.310 1.00 90.06 149 THR A N 1
ATOM 1105 C CA . THR A 1 149 ? 17.725 5.980 -13.796 1.00 90.06 149 THR A CA 1
ATOM 1106 C C . THR A 1 149 ? 17.489 7.203 -12.922 1.00 90.06 149 THR A C 1
ATOM 1108 O O . THR A 1 149 ? 18.053 7.286 -11.828 1.00 90.06 149 THR A O 1
ATOM 1111 N N . GLY A 1 150 ? 16.610 8.106 -13.359 1.00 90.31 150 GLY A N 1
ATOM 1112 C CA . GLY A 1 150 ? 16.178 9.267 -12.589 1.00 90.31 150 GLY A CA 1
ATOM 1113 C C . GLY A 1 150 ? 15.554 8.870 -11.252 1.00 90.31 150 GLY A C 1
ATOM 1114 O O . GLY A 1 150 ? 15.961 9.386 -10.211 1.00 90.31 150 GLY A O 1
ATOM 1115 N N . LEU A 1 151 ? 14.648 7.886 -11.254 1.00 90.69 151 LEU A N 1
ATOM 1116 C CA . LEU A 1 151 ? 14.023 7.382 -10.029 1.00 90.69 151 LEU A CA 1
ATOM 1117 C C . LEU A 1 151 ? 15.052 6.786 -9.058 1.00 90.69 151 LEU A C 1
ATOM 1119 O O . LEU A 1 151 ? 14.990 7.043 -7.857 1.00 90.69 151 LEU A O 1
ATOM 1123 N N . ARG A 1 152 ? 16.035 6.030 -9.563 1.00 91.88 152 ARG A N 1
ATOM 1124 C CA . ARG A 1 152 ? 17.097 5.453 -8.722 1.00 91.88 152 ARG A CA 1
ATOM 1125 C C . ARG A 1 152 ? 17.927 6.533 -8.043 1.00 91.88 152 ARG A C 1
ATOM 1127 O O . ARG A 1 152 ? 18.232 6.420 -6.858 1.00 91.88 152 ARG A O 1
ATOM 1134 N N . ASN A 1 153 ? 18.318 7.558 -8.796 1.00 90.69 153 ASN A N 1
ATOM 1135 C CA . ASN A 1 153 ? 19.101 8.667 -8.260 1.00 90.69 153 ASN A CA 1
ATOM 1136 C C . ASN A 1 153 ? 18.298 9.443 -7.216 1.00 90.69 153 ASN A C 1
ATOM 1138 O O . ASN A 1 153 ? 18.824 9.737 -6.146 1.00 90.69 153 ASN A O 1
ATOM 1142 N N . HIS A 1 154 ? 17.009 9.663 -7.475 1.00 90.56 154 HIS A N 1
ATOM 1143 C CA . HIS A 1 154 ? 16.112 10.278 -6.508 1.00 90.56 154 HIS A CA 1
ATOM 1144 C C . HIS A 1 154 ? 15.985 9.448 -5.221 1.00 90.56 154 HIS A C 1
ATOM 1146 O O . HIS A 1 154 ? 16.096 9.984 -4.122 1.00 90.56 154 HIS A O 1
ATOM 1152 N N . PHE A 1 155 ? 15.837 8.123 -5.330 1.00 91.62 155 PHE A N 1
ATOM 1153 C CA . PHE A 1 155 ? 15.778 7.235 -4.165 1.00 91.62 155 PHE A CA 1
ATOM 1154 C C . PHE A 1 155 ? 17.075 7.271 -3.349 1.00 91.62 155 PHE A C 1
ATOM 1156 O O . PHE A 1 155 ? 17.016 7.269 -2.125 1.00 91.62 155 PHE A O 1
ATOM 1163 N N . LYS A 1 156 ? 18.244 7.360 -3.996 1.00 88.94 156 LYS A N 1
ATOM 1164 C CA . LYS A 1 156 ? 19.528 7.534 -3.294 1.00 88.94 156 LYS A CA 1
ATOM 1165 C C . LYS A 1 156 ? 19.597 8.854 -2.527 1.00 88.94 156 LYS A C 1
ATOM 1167 O O . LYS A 1 156 ? 20.075 8.851 -1.399 1.00 88.94 156 LYS A O 1
ATOM 1172 N N . GLU A 1 157 ? 19.110 9.944 -3.118 1.00 88.75 157 GLU A N 1
ATOM 1173 C CA . GLU A 1 157 ? 19.091 11.273 -2.494 1.00 88.75 157 GLU A CA 1
ATOM 1174 C C . GLU A 1 157 ? 18.214 11.301 -1.235 1.00 88.75 157 GLU A C 1
ATOM 1176 O O . GLU A 1 157 ? 18.629 11.815 -0.199 1.00 88.75 157 GLU A O 1
ATOM 1181 N N . ILE A 1 158 ? 17.020 10.703 -1.292 1.00 89.44 158 ILE A N 1
ATOM 1182 C CA . ILE A 1 158 ? 16.085 10.709 -0.154 1.00 89.44 158 ILE A CA 1
ATOM 1183 C C . ILE A 1 158 ? 16.426 9.653 0.911 1.00 89.44 158 ILE A C 1
ATOM 1185 O O . ILE A 1 158 ? 15.957 9.755 2.044 1.00 89.44 158 ILE A O 1
ATOM 1189 N N . ASN A 1 159 ? 17.230 8.637 0.576 1.00 87.62 159 ASN A N 1
ATOM 1190 C CA . ASN A 1 159 ? 17.463 7.473 1.434 1.00 87.62 159 ASN A CA 1
ATOM 1191 C C . ASN A 1 159 ? 17.996 7.840 2.825 1.00 87.62 159 ASN A C 1
ATOM 1193 O O . ASN A 1 159 ? 17.471 7.377 3.837 1.00 87.62 159 ASN A O 1
ATOM 1197 N N . GLU A 1 160 ? 19.025 8.686 2.889 1.00 84.31 160 GLU A N 1
ATOM 1198 C CA . GLU A 1 160 ? 19.654 9.053 4.163 1.00 84.31 160 GLU A CA 1
ATOM 1199 C C . GLU A 1 160 ? 18.702 9.850 5.061 1.00 84.31 160 GLU A C 1
ATOM 1201 O O . GLU A 1 160 ? 18.594 9.558 6.253 1.00 84.31 160 GLU A O 1
ATOM 1206 N N . GLY A 1 161 ? 17.956 10.802 4.490 1.00 85.00 161 GLY A N 1
ATOM 1207 C CA . GLY A 1 161 ? 16.969 11.598 5.225 1.00 85.00 161 GLY A CA 1
ATOM 1208 C C . GLY A 1 161 ? 15.883 10.728 5.858 1.00 85.00 161 GLY A C 1
ATOM 1209 O O . GLY A 1 161 ? 15.594 10.854 7.048 1.00 85.00 161 GLY A O 1
ATOM 1210 N N . VAL A 1 162 ? 15.349 9.771 5.095 1.00 87.31 162 VAL A N 1
ATOM 1211 C CA . VAL A 1 162 ? 14.286 8.868 5.558 1.00 87.31 162 VAL A CA 1
ATOM 1212 C C . VAL A 1 162 ? 14.789 7.904 6.633 1.00 87.31 162 VAL A C 1
ATOM 1214 O O . VAL A 1 162 ? 14.129 7.734 7.659 1.00 87.31 162 VAL A O 1
ATOM 1217 N N . ILE A 1 163 ? 15.961 7.289 6.440 1.00 86.19 163 ILE A N 1
ATOM 1218 C CA . ILE A 1 163 ? 16.530 6.351 7.421 1.00 86.19 163 ILE A CA 1
ATOM 1219 C C . ILE A 1 163 ? 16.832 7.063 8.746 1.00 86.19 163 ILE A C 1
ATOM 1221 O O . ILE A 1 163 ? 16.599 6.486 9.810 1.00 86.19 163 ILE A O 1
ATOM 1225 N N . ASN A 1 164 ? 17.315 8.306 8.694 1.00 86.81 164 ASN A N 1
ATOM 1226 C CA . ASN A 1 164 ? 17.636 9.092 9.885 1.00 86.81 164 ASN A CA 1
ATOM 1227 C C . ASN A 1 164 ? 16.387 9.610 10.615 1.00 86.81 164 ASN A C 1
ATOM 1229 O O . ASN A 1 164 ? 16.411 9.741 11.836 1.00 86.81 164 ASN A O 1
ATOM 1233 N N . ALA A 1 165 ? 15.292 9.864 9.892 1.00 87.06 165 ALA A N 1
ATOM 1234 C CA . ALA A 1 165 ? 14.019 10.299 10.468 1.00 87.06 165 ALA A CA 1
ATOM 1235 C C . ALA A 1 165 ? 13.192 9.153 11.085 1.00 87.06 165 ALA A C 1
ATOM 1237 O O . ALA A 1 165 ? 12.178 9.405 11.743 1.00 87.06 165 ALA A O 1
ATOM 1238 N N . LEU A 1 166 ? 13.584 7.892 10.869 1.00 90.19 166 LEU A N 1
ATOM 1239 C CA . LEU A 1 166 ? 12.879 6.737 11.412 1.00 90.19 166 LEU A CA 1
ATOM 1240 C C . LEU A 1 166 ? 13.257 6.454 12.874 1.00 90.19 166 LEU A C 1
ATOM 1242 O O . LEU A 1 166 ? 14.442 6.315 13.191 1.00 90.19 166 LEU A O 1
ATOM 1246 N N . PRO A 1 167 ? 12.269 6.216 13.758 1.00 92.12 167 PRO A N 1
ATOM 1247 C CA . PRO A 1 167 ? 12.543 5.674 15.080 1.00 92.12 167 PRO A CA 1
ATOM 1248 C C . PRO A 1 167 ? 13.310 4.345 14.992 1.00 92.12 167 PRO A C 1
ATOM 1250 O O . PRO A 1 167 ? 13.011 3.521 14.115 1.00 92.12 167 PRO A O 1
ATOM 1253 N N . PRO A 1 168 ? 14.238 4.059 15.928 1.00 90.69 168 PRO A N 1
ATOM 1254 C CA . PRO A 1 168 ? 14.994 2.804 15.937 1.00 90.69 168 PRO A CA 1
ATOM 1255 C C . PRO A 1 168 ? 14.103 1.556 15.890 1.00 90.69 168 PRO A C 1
ATOM 1257 O O . PRO A 1 168 ? 14.420 0.591 15.195 1.00 90.69 168 PRO A O 1
ATOM 1260 N N . ALA A 1 169 ? 12.951 1.602 16.567 1.00 90.50 169 ALA A N 1
ATOM 1261 C CA . ALA A 1 169 ? 11.972 0.518 16.589 1.00 90.50 169 ALA A CA 1
ATOM 1262 C C . ALA A 1 169 ? 11.452 0.134 15.191 1.00 90.50 169 ALA A C 1
ATOM 1264 O O . ALA A 1 169 ? 11.178 -1.040 14.952 1.00 90.50 169 ALA A O 1
ATOM 1265 N N . ILE A 1 170 ? 11.352 1.100 14.273 1.00 92.38 170 ILE A N 1
ATOM 1266 C CA . ILE A 1 170 ? 10.897 0.890 12.895 1.00 92.38 170 ILE A CA 1
ATOM 1267 C C . ILE A 1 170 ? 12.086 0.602 11.972 1.00 92.38 170 ILE A C 1
ATOM 1269 O O . ILE A 1 170 ? 12.033 -0.323 11.164 1.00 92.38 170 ILE A O 1
ATOM 1273 N N . SER A 1 171 ? 13.196 1.331 12.124 1.00 91.50 171 SER A N 1
ATOM 1274 C CA . SER A 1 171 ? 14.413 1.132 11.320 1.00 91.50 171 SER A CA 1
ATOM 1275 C C . SER A 1 171 ? 14.934 -0.315 11.393 1.00 91.50 171 SER A C 1
ATOM 1277 O O . SER A 1 171 ? 15.273 -0.921 10.372 1.00 91.50 171 SER A O 1
ATOM 1279 N N . ASN A 1 172 ? 14.886 -0.924 12.584 1.00 91.31 172 ASN A N 1
ATOM 1280 C CA . ASN A 1 172 ? 15.319 -2.305 12.808 1.00 91.31 172 ASN A CA 1
ATOM 1281 C C . ASN A 1 172 ? 14.481 -3.346 12.037 1.00 91.31 172 ASN A C 1
ATOM 1283 O O . ASN A 1 172 ? 15.020 -4.380 11.643 1.00 91.31 172 ASN A O 1
ATOM 1287 N N . ILE A 1 173 ? 13.199 -3.076 11.752 1.00 92.62 173 ILE A N 1
ATOM 1288 C CA . ILE A 1 173 ? 12.325 -3.978 10.970 1.00 92.62 173 ILE A CA 1
ATOM 1289 C C . ILE A 1 173 ? 12.854 -4.136 9.541 1.00 92.62 173 ILE A C 1
ATOM 1291 O O . ILE A 1 173 ? 12.778 -5.212 8.931 1.00 92.62 173 ILE A O 1
ATOM 1295 N N . PHE A 1 174 ? 13.424 -3.065 8.998 1.00 90.19 174 PHE A N 1
ATOM 1296 C CA . PHE A 1 174 ? 13.985 -3.048 7.659 1.00 90.19 174 PHE A CA 1
ATOM 1297 C C . PHE A 1 174 ? 15.445 -3.506 7.615 1.00 90.19 174 PHE A C 1
ATOM 1299 O O . PHE A 1 174 ? 15.947 -3.754 6.524 1.00 90.19 174 PHE A O 1
ATOM 1306 N N . GLN A 1 175 ? 16.117 -3.708 8.752 1.00 85.31 175 GLN A N 1
ATOM 1307 C CA . GLN A 1 175 ? 17.524 -4.134 8.798 1.00 85.31 175 GLN A CA 1
ATOM 1308 C C . GLN A 1 175 ? 18.427 -3.260 7.914 1.00 85.31 175 GLN A C 1
ATOM 1310 O O . GLN A 1 175 ? 19.351 -3.763 7.269 1.00 85.31 175 GLN A O 1
ATOM 1315 N N . PHE A 1 176 ? 18.149 -1.953 7.832 1.00 79.06 176 PHE A N 1
ATOM 1316 C CA . PHE A 1 176 ? 19.110 -1.051 7.216 1.00 79.06 176 PHE A CA 1
ATOM 1317 C C . PHE A 1 176 ? 20.399 -1.202 8.008 1.00 79.06 176 PHE A C 1
ATOM 1319 O O . PHE A 1 176 ? 20.405 -1.000 9.224 1.00 79.06 176 PHE A O 1
ATOM 1326 N N . LYS A 1 177 ? 21.481 -1.629 7.349 1.00 62.47 177 LYS A N 1
ATOM 1327 C CA . LYS A 1 177 ? 22.793 -1.613 7.981 1.00 62.47 177 LYS A CA 1
ATOM 1328 C C . LYS A 1 177 ? 23.074 -0.156 8.315 1.00 62.47 177 LYS A C 1
ATOM 1330 O O . LYS A 1 177 ? 23.513 0.594 7.450 1.00 62.47 177 LYS A O 1
ATOM 1335 N N . LYS A 1 178 ? 22.830 0.247 9.564 1.00 54.66 178 LYS A N 1
ATOM 1336 C CA . LYS A 1 178 ? 23.513 1.406 10.114 1.00 54.66 178 LYS A CA 1
ATOM 1337 C C . LYS A 1 178 ? 24.986 1.061 9.977 1.00 54.66 178 LYS A C 1
ATOM 1339 O O . LYS A 1 178 ? 25.492 0.181 10.673 1.00 54.66 178 LYS A O 1
ATOM 1344 N N . THR A 1 179 ? 25.668 1.719 9.048 1.00 46.81 179 THR A N 1
ATOM 1345 C CA . THR A 1 179 ? 27.080 2.032 9.234 1.00 46.81 179 THR A CA 1
ATOM 1346 C C . THR A 1 179 ? 27.081 2.860 10.512 1.00 46.81 179 THR A C 1
ATOM 1348 O O . THR A 1 179 ? 26.841 4.062 10.537 1.00 46.81 179 THR A O 1
ATOM 1351 N N . SER A 1 180 ? 27.150 2.145 11.634 1.00 40.84 180 SER A N 1
ATOM 1352 C CA . SER A 1 180 ? 27.401 2.748 12.917 1.00 40.84 180 SER A CA 1
ATOM 1353 C C . SER A 1 180 ? 28.838 3.203 12.795 1.00 40.84 180 SER A C 1
ATOM 1355 O O . SER A 1 180 ? 29.766 2.433 13.037 1.00 40.84 180 SER A O 1
ATOM 1357 N N . ASN A 1 181 ? 29.029 4.446 12.365 1.00 46.72 181 ASN A N 1
ATOM 1358 C CA . ASN A 1 181 ? 30.183 5.201 12.802 1.00 46.72 181 ASN A CA 1
ATOM 1359 C C . ASN A 1 181 ? 29.995 5.376 14.310 1.00 46.72 181 ASN A C 1
ATOM 1361 O O . ASN A 1 181 ? 29.599 6.436 14.783 1.00 46.72 181 ASN A O 1
ATOM 1365 N N . ASN A 1 182 ? 30.216 4.296 15.067 1.00 40.59 182 ASN A N 1
ATOM 1366 C CA . ASN A 1 182 ? 30.604 4.448 16.449 1.00 40.59 182 ASN A CA 1
ATOM 1367 C C . ASN A 1 182 ? 31.893 5.263 16.368 1.00 40.59 182 ASN A C 1
ATOM 1369 O O . ASN A 1 182 ? 32.849 4.779 15.751 1.00 40.59 182 ASN A O 1
ATOM 1373 N N . PRO A 1 183 ? 31.952 6.486 16.918 1.00 46.03 183 PRO A N 1
ATOM 1374 C CA . PRO A 1 183 ? 33.246 7.074 17.182 1.00 46.03 183 PRO A CA 1
ATOM 1375 C C . PRO A 1 183 ? 34.002 6.047 18.022 1.00 46.03 183 PRO A C 1
ATOM 1377 O O . PRO A 1 183 ? 33.527 5.622 19.077 1.00 46.03 183 PRO A O 1
ATOM 1380 N N . VAL A 1 184 ? 35.134 5.579 17.495 1.00 46.91 184 VAL A N 1
ATOM 1381 C CA . VAL A 1 184 ? 36.128 4.856 18.283 1.00 46.91 184 VAL A CA 1
ATOM 1382 C C . VAL A 1 184 ? 36.342 5.710 19.533 1.00 46.91 184 VAL A C 1
ATOM 1384 O O . VAL A 1 184 ? 36.699 6.880 19.375 1.00 46.91 184 VAL A O 1
ATOM 1387 N N . PRO A 1 185 ? 36.076 5.209 20.754 1.00 48.25 185 PRO A N 1
ATOM 1388 C CA . PRO A 1 185 ? 36.401 5.957 21.952 1.00 48.25 185 PRO A CA 1
ATOM 1389 C C . PRO A 1 185 ? 37.899 6.244 21.913 1.00 48.25 185 PRO A C 1
ATOM 1391 O O . PRO A 1 185 ? 38.727 5.335 21.996 1.00 48.25 185 PRO A O 1
ATOM 1394 N N . ALA A 1 186 ? 38.248 7.510 21.714 1.00 52.94 186 ALA A N 1
ATOM 1395 C CA . ALA A 1 186 ? 39.610 7.989 21.812 1.00 52.94 186 ALA A CA 1
ATOM 1396 C C . ALA A 1 186 ? 40.010 7.959 23.289 1.00 52.94 186 ALA A C 1
ATOM 1398 O O . ALA A 1 186 ? 39.871 8.961 23.976 1.00 52.94 186 ALA A O 1
ATOM 1399 N N . ALA A 1 187 ? 40.418 6.788 23.781 1.00 53.41 187 ALA A N 1
ATOM 1400 C CA . ALA A 1 187 ? 41.309 6.600 24.927 1.00 53.41 187 ALA A CA 1
ATOM 1401 C C . ALA A 1 187 ? 41.395 5.109 25.289 1.00 53.41 187 ALA A C 1
ATOM 1403 O O . ALA A 1 187 ? 40.585 4.597 26.057 1.00 53.41 187 ALA A O 1
ATOM 1404 N N . VAL A 1 188 ? 42.436 4.432 24.803 1.00 48.19 188 VAL A N 1
ATOM 1405 C CA . VAL A 1 188 ? 43.050 3.317 25.537 1.00 48.19 188 VAL A CA 1
ATOM 1406 C C . VAL A 1 188 ? 44.570 3.552 25.513 1.00 48.19 188 VAL A C 1
ATOM 1408 O O . VAL A 1 188 ? 45.117 3.758 24.428 1.00 48.19 188 VAL A O 1
ATOM 1411 N N . PRO A 1 189 ? 45.254 3.606 26.674 1.00 55.09 189 PRO A N 1
ATOM 1412 C CA . PRO A 1 189 ? 46.701 3.828 26.758 1.00 55.09 189 PRO A CA 1
ATOM 1413 C C . PRO A 1 189 ? 47.501 2.619 26.228 1.00 55.09 189 PRO A C 1
ATOM 1415 O O . PRO A 1 189 ? 46.957 1.517 26.128 1.00 55.09 189 PRO A O 1
ATOM 1418 N N . PRO A 1 190 ? 48.793 2.794 25.886 1.00 45.47 190 PRO A N 1
ATOM 1419 C CA . PRO A 1 190 ? 49.567 1.773 25.191 1.00 45.47 190 PRO A CA 1
ATOM 1420 C C . PRO A 1 190 ? 49.952 0.644 26.150 1.00 45.47 190 PRO A C 1
ATOM 1422 O O . PRO A 1 190 ? 50.572 0.885 27.188 1.00 45.47 190 PRO A O 1
ATOM 1425 N N . ILE A 1 191 ? 49.642 -0.602 25.786 1.00 43.88 191 ILE A N 1
ATOM 1426 C CA . ILE A 1 191 ? 50.151 -1.787 26.483 1.00 43.88 191 ILE A CA 1
ATOM 1427 C C . ILE A 1 191 ? 50.983 -2.627 25.510 1.00 43.88 191 ILE A C 1
ATOM 1429 O O . ILE A 1 191 ? 50.478 -3.208 24.557 1.00 43.88 191 ILE A O 1
ATOM 1433 N N . LYS A 1 192 ? 52.282 -2.579 25.812 1.00 42.56 192 LYS A N 1
ATOM 1434 C CA . LYS A 1 192 ? 53.439 -3.438 25.528 1.00 42.56 192 LYS A CA 1
ATOM 1435 C C . LYS A 1 192 ? 53.257 -4.698 24.673 1.00 42.56 192 LYS A C 1
ATOM 1437 O O . LYS A 1 192 ? 52.383 -5.527 24.899 1.00 42.56 192 LYS A O 1
ATOM 1442 N N . ASP A 1 193 ? 54.261 -4.854 23.813 1.00 45.00 193 ASP A N 1
ATOM 1443 C CA . ASP A 1 193 ? 54.644 -6.028 23.037 1.00 45.00 193 ASP A CA 1
ATOM 1444 C C . ASP A 1 193 ? 54.381 -7.369 23.728 1.00 45.00 193 ASP A C 1
ATOM 1446 O O . ASP A 1 193 ? 54.995 -7.689 24.748 1.00 45.00 193 ASP A O 1
ATOM 1450 N N . GLN A 1 194 ? 53.588 -8.216 23.073 1.00 39.47 194 GLN A N 1
ATOM 1451 C CA . GLN A 1 194 ? 53.774 -9.661 23.132 1.00 39.47 194 GLN A CA 1
ATOM 1452 C C . GLN A 1 194 ? 53.693 -10.242 21.720 1.00 39.47 194 GLN A C 1
ATOM 1454 O O . GLN A 1 194 ? 52.663 -10.214 21.051 1.00 39.47 194 GLN A O 1
ATOM 1459 N N . LYS A 1 195 ? 54.840 -10.754 21.267 1.00 45.34 195 LYS A N 1
ATOM 1460 C CA . LYS A 1 195 ? 54.957 -11.663 20.130 1.00 45.34 195 LYS A CA 1
ATOM 1461 C C . LYS A 1 195 ? 54.261 -12.969 20.500 1.00 45.34 195 LYS A C 1
ATOM 1463 O O . LYS A 1 195 ? 54.758 -13.675 21.373 1.00 45.34 195 LYS A O 1
ATOM 1468 N N . GLU A 1 196 ? 53.220 -13.353 19.772 1.00 42.47 196 GLU A N 1
ATOM 1469 C CA . GLU A 1 196 ? 52.795 -14.750 19.749 1.00 42.47 196 GLU A CA 1
ATOM 1470 C C . GLU A 1 196 ? 52.362 -15.198 18.351 1.00 42.47 196 GLU A C 1
ATOM 1472 O O . GLU A 1 196 ? 51.891 -14.427 17.517 1.00 42.47 196 GLU A O 1
ATOM 1477 N N . LYS A 1 197 ? 52.693 -16.455 18.066 1.00 37.84 197 LYS A N 1
ATOM 1478 C CA . LYS A 1 197 ? 52.881 -17.045 16.743 1.00 37.84 197 LYS A CA 1
ATOM 1479 C C . LYS A 1 197 ? 51.562 -17.196 15.982 1.00 37.84 197 LYS A C 1
ATOM 1481 O O . LYS A 1 197 ? 50.629 -17.834 16.459 1.00 37.84 197 LYS A O 1
ATOM 1486 N N . VAL A 1 198 ? 51.553 -16.728 14.737 1.00 38.31 198 VAL A N 1
ATOM 1487 C CA . VAL A 1 198 ? 50.512 -17.031 13.748 1.00 38.31 198 VAL A CA 1
ATOM 1488 C C . VAL A 1 198 ? 50.559 -18.527 13.415 1.00 38.31 198 VAL A C 1
ATOM 1490 O O . VAL A 1 198 ? 51.470 -18.992 12.731 1.00 38.31 198 VAL A O 1
ATOM 1493 N N . LYS A 1 199 ? 49.570 -19.288 13.894 1.00 36.19 199 LYS A N 1
ATOM 1494 C CA . LYS A 1 199 ? 49.146 -20.551 13.278 1.00 36.19 199 LYS A CA 1
ATOM 1495 C C . LYS A 1 199 ? 47.911 -20.260 12.434 1.00 36.19 199 LYS A C 1
ATOM 1497 O O . LYS A 1 199 ? 46.835 -19.993 12.961 1.00 36.19 199 LYS A O 1
ATOM 1502 N N . THR A 1 200 ? 48.082 -20.297 11.121 1.00 40.88 200 THR A N 1
ATOM 1503 C CA . THR A 1 200 ? 46.991 -20.194 10.153 1.00 40.88 200 THR A CA 1
ATOM 1504 C C . THR A 1 200 ? 46.246 -21.527 10.106 1.00 40.88 200 THR A C 1
ATOM 1506 O O . THR A 1 200 ? 46.547 -22.384 9.281 1.00 40.88 200 THR A O 1
ATOM 1509 N N . GLU A 1 201 ? 45.276 -21.726 10.996 1.00 42.47 201 GLU A N 1
ATOM 1510 C CA . GLU A 1 201 ? 44.254 -22.758 10.802 1.00 42.47 201 GLU A CA 1
ATOM 1511 C C . GLU A 1 201 ? 43.135 -22.175 9.937 1.00 42.47 201 GLU A C 1
ATOM 1513 O O . GLU A 1 201 ? 42.236 -21.475 10.404 1.00 42.47 201 GLU A O 1
ATOM 1518 N N . SER A 1 202 ? 43.209 -22.448 8.634 1.00 46.88 202 SER A N 1
ATOM 1519 C CA . SER A 1 202 ? 42.091 -22.225 7.725 1.00 46.88 202 SER A CA 1
ATOM 1520 C C . SER A 1 202 ? 40.993 -23.241 8.047 1.00 46.88 202 SER A C 1
ATOM 1522 O O . SER A 1 202 ? 40.999 -24.381 7.592 1.00 46.88 202 SER A O 1
ATOM 1524 N N . LYS A 1 203 ? 40.018 -22.829 8.863 1.00 50.47 203 LYS A N 1
ATOM 1525 C CA . LYS A 1 203 ? 38.744 -23.543 8.997 1.00 50.47 203 LYS A CA 1
ATOM 1526 C C . LYS A 1 203 ? 37.937 -23.363 7.714 1.00 50.47 203 LYS A C 1
ATOM 1528 O O . LYS A 1 203 ? 37.023 -22.547 7.634 1.00 50.47 203 LYS A O 1
ATOM 1533 N N . THR A 1 204 ? 38.288 -24.123 6.683 1.00 63.84 204 THR A N 1
ATOM 1534 C CA . THR A 1 204 ? 37.385 -24.364 5.561 1.00 63.84 204 THR A CA 1
ATOM 1535 C C . THR A 1 204 ? 36.248 -25.231 6.090 1.00 63.84 204 THR A C 1
ATOM 1537 O O . THR A 1 204 ? 36.470 -26.336 6.575 1.00 63.84 204 THR A O 1
ATOM 1540 N N . ASN A 1 205 ? 35.020 -24.725 6.053 1.00 58.88 205 ASN A N 1
ATOM 1541 C CA . ASN A 1 205 ? 33.852 -25.449 6.545 1.00 58.88 205 ASN A CA 1
ATOM 1542 C C . ASN A 1 205 ? 33.460 -26.543 5.537 1.00 58.88 205 ASN A C 1
ATOM 1544 O O . ASN A 1 205 ? 32.654 -26.310 4.638 1.00 58.88 205 ASN A O 1
ATOM 1548 N N . TRP A 1 206 ? 34.021 -27.747 5.686 1.00 58.38 206 TRP A N 1
ATOM 1549 C CA . TRP A 1 206 ? 33.748 -28.910 4.823 1.00 58.38 206 TRP A CA 1
ATOM 1550 C C . TRP A 1 206 ? 32.256 -29.291 4.751 1.00 58.38 206 TRP A C 1
ATOM 1552 O O . TRP A 1 206 ? 31.811 -29.847 3.750 1.00 58.38 206 TRP A O 1
ATOM 1562 N N . ALA A 1 207 ? 31.456 -28.909 5.752 1.00 66.88 207 ALA A N 1
ATOM 1563 C CA . ALA A 1 207 ? 30.002 -29.089 5.761 1.00 66.88 207 ALA A CA 1
ATOM 1564 C C . ALA A 1 207 ? 29.255 -28.257 4.694 1.00 66.88 207 ALA A C 1
ATOM 1566 O O . ALA A 1 207 ? 28.144 -28.612 4.316 1.00 66.88 207 ALA A O 1
ATOM 1567 N N . VAL A 1 208 ? 29.861 -27.179 4.179 1.00 66.50 208 VAL A N 1
ATOM 1568 C CA . VAL A 1 208 ? 29.288 -26.354 3.096 1.00 66.50 208 VAL A CA 1
ATOM 1569 C C . VAL A 1 208 ? 29.679 -26.891 1.714 1.00 66.50 208 VAL A C 1
ATOM 1571 O O . VAL A 1 208 ? 28.955 -26.684 0.747 1.00 66.50 208 VAL A O 1
ATOM 1574 N N . ILE A 1 209 ? 30.788 -27.631 1.615 1.00 62.88 209 ILE A N 1
ATOM 1575 C CA . ILE A 1 209 ? 31.316 -28.173 0.350 1.00 62.88 209 ILE A CA 1
ATOM 1576 C C . ILE A 1 209 ? 30.693 -29.543 0.023 1.00 62.88 209 ILE A C 1
ATOM 1578 O O . ILE A 1 209 ? 30.487 -29.866 -1.147 1.00 62.88 209 ILE A O 1
ATOM 1582 N N . LEU A 1 210 ? 30.317 -30.325 1.042 1.00 73.44 210 LEU A N 1
ATOM 1583 C CA . LEU A 1 210 ? 29.719 -31.657 0.883 1.00 73.44 210 LEU A CA 1
ATOM 1584 C C . LEU A 1 210 ? 28.414 -31.690 0.048 1.00 73.44 210 LEU A C 1
ATOM 1586 O O . LEU A 1 210 ? 28.322 -32.542 -0.838 1.00 73.44 210 LEU A O 1
ATOM 1590 N N . PRO A 1 211 ? 27.429 -30.781 0.236 1.00 73.06 211 PRO A N 1
ATOM 1591 C CA . PRO A 1 211 ? 26.214 -30.795 -0.581 1.00 73.06 211 PRO A CA 1
ATOM 1592 C C . PRO A 1 211 ? 26.490 -30.488 -2.058 1.00 73.06 211 PRO A C 1
ATOM 1594 O O . PRO A 1 211 ? 25.846 -31.059 -2.933 1.00 73.06 211 PRO A O 1
ATOM 1597 N N . TRP A 1 212 ? 27.480 -29.641 -2.355 1.00 75.69 212 TRP A N 1
ATOM 1598 C CA . TRP A 1 212 ? 27.842 -29.267 -3.726 1.00 75.69 212 TRP A CA 1
ATOM 1599 C C . TRP A 1 212 ? 28.625 -30.379 -4.434 1.00 75.69 212 TRP A C 1
ATOM 1601 O O . TRP A 1 212 ? 28.440 -30.599 -5.629 1.00 75.69 212 TRP A O 1
ATOM 1611 N N . LEU A 1 213 ? 29.436 -31.138 -3.691 1.00 81.69 213 LEU A N 1
ATOM 1612 C CA . LEU A 1 213 ? 30.141 -32.308 -4.214 1.00 81.69 213 LEU A CA 1
ATOM 1613 C C . LEU A 1 213 ? 29.169 -33.457 -4.543 1.00 81.69 213 LEU A C 1
ATOM 1615 O O . LEU A 1 213 ? 29.274 -34.069 -5.605 1.00 81.69 213 LEU A O 1
ATOM 1619 N N . ILE A 1 214 ? 28.178 -33.701 -3.677 1.00 79.19 214 ILE A N 1
ATOM 1620 C CA . ILE A 1 214 ? 27.127 -34.705 -3.913 1.00 79.19 214 ILE A CA 1
ATOM 1621 C C . ILE A 1 214 ? 26.235 -34.291 -5.094 1.00 79.19 214 ILE A C 1
ATOM 1623 O O . ILE A 1 214 ? 25.918 -35.129 -5.937 1.00 79.19 214 ILE A O 1
ATOM 1627 N N . LEU A 1 215 ? 25.887 -33.004 -5.214 1.00 81.50 215 LEU A N 1
ATOM 1628 C CA . LEU A 1 215 ? 25.105 -32.491 -6.345 1.00 81.50 215 LEU A CA 1
ATOM 1629 C C . LEU A 1 215 ? 25.869 -32.611 -7.677 1.00 81.50 215 LEU A C 1
ATOM 1631 O O . LEU A 1 215 ? 25.281 -32.972 -8.696 1.00 81.50 215 LEU A O 1
ATOM 1635 N N . GLY A 1 216 ? 27.186 -32.375 -7.662 1.00 80.62 216 GLY A N 1
ATOM 1636 C CA . GLY A 1 216 ? 28.054 -32.561 -8.826 1.00 80.62 216 GLY A CA 1
ATOM 1637 C C . GLY A 1 216 ? 28.111 -34.017 -9.298 1.00 80.62 216 GLY A C 1
ATOM 1638 O O . GLY A 1 216 ? 27.954 -34.286 -10.489 1.00 80.62 216 GLY A O 1
ATOM 1639 N N . ILE A 1 217 ? 28.258 -34.968 -8.369 1.00 82.06 217 ILE A N 1
ATOM 1640 C CA . ILE A 1 217 ? 28.275 -36.405 -8.688 1.00 82.06 217 ILE A CA 1
ATOM 1641 C C . ILE A 1 217 ? 26.890 -36.872 -9.164 1.00 82.06 217 ILE A C 1
ATOM 1643 O O . ILE A 1 217 ? 26.803 -37.581 -10.162 1.00 82.06 217 ILE A O 1
ATOM 1647 N N . ALA A 1 218 ? 25.800 -36.419 -8.536 1.00 81.44 218 ALA A N 1
ATOM 1648 C CA . ALA A 1 218 ? 24.436 -36.747 -8.958 1.00 81.44 218 ALA A CA 1
ATOM 1649 C C . ALA A 1 218 ? 24.107 -36.223 -10.371 1.00 81.44 218 ALA A C 1
ATOM 1651 O O . ALA A 1 218 ? 23.489 -36.936 -11.165 1.00 81.44 218 ALA A O 1
ATOM 1652 N N . GLY A 1 219 ? 24.569 -35.019 -10.725 1.00 79.31 219 GLY A N 1
ATOM 1653 C CA . GLY A 1 219 ? 24.423 -34.469 -12.077 1.00 79.31 219 GLY A CA 1
ATOM 1654 C C . GLY A 1 219 ? 25.181 -35.273 -13.143 1.00 79.31 219 GLY A C 1
ATOM 1655 O O . GLY A 1 219 ? 24.653 -35.521 -14.230 1.00 79.31 219 GLY A O 1
ATOM 1656 N N . LEU A 1 220 ? 26.386 -35.754 -12.816 1.00 77.44 220 LEU A N 1
ATOM 1657 C CA . LEU A 1 220 ? 27.173 -36.643 -13.682 1.00 77.44 220 LEU A CA 1
ATOM 1658 C C . LEU A 1 220 ? 26.507 -38.019 -13.865 1.00 77.44 220 LEU A C 1
ATOM 1660 O O . LEU A 1 220 ? 26.515 -38.548 -14.978 1.00 77.44 220 LEU A O 1
ATOM 1664 N N . SER A 1 221 ? 25.857 -38.560 -12.829 1.00 72.75 221 SER A N 1
ATOM 1665 C CA . SER A 1 221 ? 25.089 -39.814 -12.901 1.00 72.75 221 SER A CA 1
ATOM 1666 C C . SER A 1 221 ? 23.897 -39.724 -13.859 1.00 72.75 221 SER A C 1
ATOM 1668 O O . SER A 1 221 ? 23.673 -40.637 -14.654 1.00 72.75 221 SER A O 1
ATOM 1670 N N . VAL A 1 222 ? 23.153 -38.612 -13.832 1.00 79.62 222 VAL A N 1
ATOM 1671 C CA . VAL A 1 222 ? 22.002 -38.382 -14.727 1.00 79.62 222 VAL A CA 1
ATOM 1672 C C . VAL A 1 222 ? 22.457 -38.238 -16.181 1.00 79.62 222 VAL A C 1
ATOM 1674 O O . VAL A 1 222 ? 21.845 -38.819 -17.079 1.00 79.62 222 VAL A O 1
ATOM 1677 N N . LEU A 1 223 ? 23.566 -37.534 -16.428 1.00 75.31 223 LEU A N 1
ATOM 1678 C CA . LEU A 1 223 ? 24.138 -37.414 -17.773 1.00 75.31 223 LEU A CA 1
ATOM 1679 C C . LEU A 1 223 ? 24.690 -38.744 -18.302 1.00 75.31 223 LEU A C 1
ATOM 1681 O O . LEU A 1 223 ? 24.529 -39.043 -19.487 1.00 75.31 223 LEU A O 1
ATOM 1685 N N . TYR A 1 224 ? 25.293 -39.568 -17.441 1.00 81.56 224 TYR A N 1
ATOM 1686 C CA . TYR A 1 224 ? 25.754 -40.905 -17.817 1.00 81.56 224 TYR A CA 1
ATOM 1687 C C . TYR A 1 224 ? 24.577 -41.827 -18.184 1.00 81.56 224 TYR A C 1
ATOM 1689 O O . TYR A 1 224 ? 24.615 -42.487 -19.224 1.00 81.56 224 TYR A O 1
ATOM 1697 N N . TYR A 1 225 ? 23.485 -41.799 -17.411 1.00 73.06 225 TYR A N 1
ATOM 1698 C CA . TYR A 1 225 ? 22.282 -42.590 -17.699 1.00 73.06 225 TYR A CA 1
ATOM 1699 C C . TYR A 1 225 ? 21.527 -42.112 -18.945 1.00 73.06 225 TYR A C 1
ATOM 1701 O O . TYR A 1 225 ? 21.090 -42.936 -19.748 1.00 73.06 225 TYR A O 1
ATOM 1709 N N . ALA A 1 226 ? 21.437 -40.800 -19.181 1.00 71.81 226 ALA A N 1
ATOM 1710 C CA . ALA A 1 226 ? 20.831 -40.252 -20.397 1.00 71.81 226 ALA A CA 1
ATOM 1711 C C . ALA A 1 226 ? 21.615 -40.633 -21.668 1.00 71.81 226 ALA A C 1
ATOM 1713 O O . ALA A 1 226 ? 21.030 -40.804 -22.739 1.00 71.81 226 ALA A O 1
ATOM 1714 N N . LYS A 1 227 ? 22.937 -40.831 -21.555 1.00 69.94 227 LYS A N 1
ATOM 1715 C CA . LYS A 1 227 ? 23.771 -41.331 -22.657 1.00 69.94 227 LYS A CA 1
ATOM 1716 C C . LYS A 1 227 ? 23.631 -42.846 -22.874 1.00 69.94 227 LYS A C 1
ATOM 1718 O O . LYS A 1 227 ? 23.838 -43.308 -23.994 1.00 69.94 227 LYS A O 1
ATOM 1723 N N . PHE A 1 228 ? 23.251 -43.608 -21.844 1.00 61.25 228 PHE A N 1
ATOM 1724 C CA . PHE A 1 228 ? 23.088 -45.068 -21.898 1.00 61.25 228 PHE A CA 1
ATOM 1725 C C . PHE A 1 228 ? 21.652 -45.523 -22.231 1.00 61.25 228 PHE A C 1
ATOM 1727 O O . PHE A 1 228 ? 21.467 -46.570 -22.847 1.00 61.25 228 PHE A O 1
ATOM 1734 N N . ALA A 1 229 ? 20.632 -44.706 -21.947 1.00 59.62 229 ALA A N 1
ATOM 1735 C CA . ALA A 1 229 ? 19.229 -44.980 -22.286 1.00 59.62 229 ALA A CA 1
ATOM 1736 C C . ALA A 1 229 ? 18.912 -44.886 -23.797 1.00 59.62 229 ALA A C 1
ATOM 1738 O O . ALA A 1 229 ? 17.807 -45.206 -24.231 1.00 59.62 229 ALA A O 1
ATOM 1739 N N . LYS A 1 230 ? 19.885 -44.503 -24.636 1.00 54.19 230 LYS A N 1
ATOM 1740 C CA . LYS A 1 230 ? 19.732 -44.380 -26.095 1.00 54.19 230 LYS A CA 1
ATOM 1741 C C . LYS A 1 230 ? 20.016 -45.690 -26.852 1.00 54.19 230 LYS A C 1
ATOM 1743 O O . LYS A 1 230 ? 20.648 -45.654 -27.908 1.00 54.19 230 LYS A O 1
ATOM 1748 N N . LYS A 1 231 ? 19.586 -46.845 -26.321 1.00 54.84 231 LYS A N 1
ATOM 1749 C CA . LYS A 1 231 ? 19.794 -48.157 -26.974 1.00 54.84 231 LYS A CA 1
ATOM 1750 C C . LYS A 1 231 ? 18.627 -49.145 -27.006 1.00 54.84 231 LYS A C 1
ATOM 1752 O O . LYS A 1 231 ? 18.815 -50.206 -27.586 1.00 54.84 231 LYS A O 1
ATOM 1757 N N . ASN A 1 232 ? 17.425 -48.803 -26.541 1.00 50.69 232 ASN A N 1
ATOM 1758 C CA . ASN A 1 232 ? 16.274 -49.701 -26.700 1.00 50.69 232 ASN A CA 1
ATOM 1759 C C . ASN A 1 232 ? 15.190 -49.040 -27.555 1.00 50.69 232 ASN A C 1
ATOM 1761 O O . ASN A 1 232 ? 14.316 -48.330 -27.064 1.00 50.69 232 ASN A O 1
ATOM 1765 N N . THR A 1 233 ? 15.287 -49.256 -28.867 1.00 43.12 233 THR A N 1
ATOM 1766 C CA . THR A 1 233 ? 14.241 -48.938 -29.836 1.00 43.12 233 THR A CA 1
ATOM 1767 C C . THR A 1 233 ? 13.067 -49.895 -29.652 1.00 43.12 233 THR A C 1
ATOM 1769 O O . THR A 1 233 ? 13.134 -51.088 -29.936 1.00 43.12 233 THR A O 1
ATOM 1772 N N . PHE A 1 234 ? 11.978 -49.322 -29.161 1.00 39.06 234 PHE A N 1
ATOM 1773 C CA . PHE A 1 234 ? 10.647 -49.898 -29.073 1.00 39.06 234 PHE A CA 1
ATOM 1774 C C . PHE A 1 234 ? 10.118 -50.238 -30.479 1.00 39.06 234 PHE A C 1
ATOM 1776 O O . PHE A 1 234 ? 10.023 -49.361 -31.338 1.00 39.06 234 PHE A O 1
ATOM 1783 N N . LYS A 1 235 ? 9.786 -51.512 -30.720 1.00 39.50 235 LYS A N 1
ATOM 1784 C CA . LYS A 1 235 ? 8.958 -51.964 -31.849 1.00 39.50 235 LYS A CA 1
ATOM 1785 C C . LYS A 1 235 ? 7.600 -52.382 -31.289 1.00 39.50 235 LYS A C 1
ATOM 1787 O O . LYS A 1 235 ? 7.556 -53.245 -30.420 1.00 39.50 235 LYS A O 1
ATOM 1792 N N . VAL A 1 236 ? 6.520 -51.806 -31.811 1.00 38.66 236 VAL A N 1
ATOM 1793 C CA . VAL A 1 236 ? 5.143 -52.267 -31.569 1.00 38.66 236 VAL A CA 1
ATOM 1794 C C . VAL A 1 236 ? 4.605 -52.861 -32.860 1.00 38.66 236 VAL A C 1
ATOM 1796 O O . VAL A 1 236 ? 4.616 -52.166 -33.877 1.00 38.66 236 VAL A O 1
ATOM 1799 N N . PRO A 1 237 ? 4.102 -54.100 -32.832 1.00 46.38 237 PRO A N 1
ATOM 1800 C CA . PRO A 1 237 ? 3.107 -54.570 -33.776 1.00 46.38 237 PRO A CA 1
ATOM 1801 C C . PRO A 1 237 ? 1.705 -54.431 -33.171 1.00 46.38 237 PRO A C 1
ATOM 1803 O O . PRO A 1 237 ? 1.451 -54.826 -32.035 1.00 46.38 237 PRO A O 1
ATOM 1806 N N . THR A 1 238 ? 0.811 -53.857 -33.965 1.00 45.59 238 THR A N 1
ATOM 1807 C CA . THR A 1 238 ? -0.638 -53.844 -33.775 1.00 45.59 238 THR A CA 1
ATOM 1808 C C . THR A 1 238 ? -1.199 -55.246 -34.007 1.00 45.59 238 THR A C 1
ATOM 1810 O O . THR A 1 238 ? -1.063 -55.756 -35.115 1.00 45.59 238 THR A O 1
ATOM 1813 N N . GLU A 1 239 ? -1.888 -55.832 -33.025 1.00 42.12 239 GLU A N 1
ATOM 1814 C CA . GLU A 1 239 ? -2.829 -56.937 -33.259 1.00 42.12 239 GLU A CA 1
ATOM 1815 C C . GLU A 1 239 ? -3.936 -56.968 -32.187 1.00 42.12 239 GLU A C 1
ATOM 1817 O O . GLU A 1 239 ? -3.786 -56.416 -31.098 1.00 42.12 239 GLU A O 1
ATOM 1822 N N . GLN A 1 240 ? -5.094 -57.501 -32.573 1.00 38.91 240 GLN A N 1
ATOM 1823 C CA . GLN A 1 240 ? -6.435 -57.238 -32.040 1.00 38.91 240 GLN A CA 1
ATOM 1824 C C . GLN A 1 240 ? -6.921 -58.301 -31.032 1.00 38.91 240 GLN A C 1
ATOM 1826 O O . GLN A 1 240 ? -6.557 -59.460 -31.178 1.00 38.91 240 GLN A O 1
ATOM 1831 N N . ALA A 1 241 ? -7.865 -57.892 -30.159 1.00 37.50 241 ALA A N 1
ATOM 1832 C CA . ALA A 1 241 ? -8.872 -58.684 -29.405 1.00 37.50 241 ALA A CA 1
ATOM 1833 C C . ALA A 1 241 ? -8.322 -59.768 -28.426 1.00 37.50 241 ALA A C 1
ATOM 1835 O O . ALA A 1 241 ? -7.218 -60.250 -28.589 1.00 37.50 241 ALA A O 1
ATOM 1836 N N . ILE A 1 242 ? -8.961 -60.214 -27.331 1.00 35.47 242 ILE A N 1
ATOM 1837 C CA . ILE A 1 242 ? -10.350 -60.633 -27.068 1.00 35.47 242 ILE A CA 1
ATOM 1838 C C . ILE A 1 242 ? -10.618 -60.576 -25.533 1.00 35.47 242 ILE A C 1
ATOM 1840 O O . ILE A 1 242 ? -9.706 -60.679 -24.716 1.00 35.47 242 ILE A O 1
ATOM 1844 N N . VAL A 1 243 ? -11.898 -60.419 -25.182 1.00 40.03 243 VAL A N 1
ATOM 1845 C CA . VAL A 1 243 ? -12.586 -60.541 -23.874 1.00 40.03 243 VAL A CA 1
ATOM 1846 C C . VAL A 1 243 ? -12.425 -61.923 -23.199 1.00 40.03 243 VAL A C 1
ATOM 1848 O O . VAL A 1 243 ? -12.356 -62.910 -23.919 1.00 40.03 243 VAL A O 1
ATOM 1851 N N . THR A 1 244 ? -12.442 -61.999 -21.851 1.00 34.50 244 THR A N 1
ATOM 1852 C CA . THR A 1 244 ? -13.061 -63.024 -20.934 1.00 34.50 244 THR A CA 1
ATOM 1853 C C . THR A 1 244 ? -12.528 -62.743 -19.507 1.00 34.50 244 THR A C 1
ATOM 1855 O O . THR A 1 244 ? -11.321 -62.771 -19.307 1.00 34.50 244 THR A O 1
ATOM 1858 N N . GLU A 1 245 ? -13.289 -62.137 -18.586 1.00 39.50 245 GLU A N 1
ATOM 1859 C CA . GLU A 1 245 ? -14.284 -62.691 -17.631 1.00 39.50 245 GLU A CA 1
ATOM 1860 C C . GLU A 1 245 ? -13.691 -63.369 -16.363 1.00 39.50 245 GLU A C 1
ATOM 1862 O O . GLU A 1 245 ? -12.855 -64.263 -16.474 1.00 39.50 245 GLU A O 1
ATOM 1867 N N . LYS A 1 246 ? -14.278 -62.988 -15.200 1.00 35.78 246 LYS A N 1
ATOM 1868 C CA . LYS A 1 246 ? -14.373 -63.664 -13.873 1.00 35.78 246 LYS A CA 1
ATOM 1869 C C . LYS A 1 246 ? -13.202 -63.493 -12.873 1.00 35.78 246 LYS A C 1
ATOM 1871 O O . LYS A 1 246 ? -12.050 -63.553 -13.268 1.00 35.78 246 LYS A O 1
ATOM 1876 N N . THR A 1 247 ? -13.382 -63.265 -11.559 1.00 33.19 247 THR A N 1
ATOM 1877 C CA . THR A 1 247 ? -14.552 -63.299 -10.651 1.00 33.19 247 THR A CA 1
ATOM 1878 C C . THR A 1 247 ? -14.302 -62.437 -9.396 1.00 33.19 247 THR A C 1
ATOM 1880 O O . THR A 1 247 ? -13.179 -62.336 -8.914 1.00 33.19 247 THR A O 1
ATOM 1883 N N . GLU A 1 248 ? -15.411 -61.872 -8.921 1.00 41.06 248 GLU A N 1
ATOM 1884 C CA . GLU A 1 248 ? -15.864 -61.369 -7.610 1.00 41.06 248 GLU A CA 1
ATOM 1885 C C . GLU A 1 248 ? -15.086 -61.682 -6.318 1.00 41.06 248 GLU A C 1
ATOM 1887 O O . GLU A 1 248 ? -14.561 -62.777 -6.128 1.00 41.06 248 GLU A O 1
ATOM 1892 N N . THR A 1 249 ? -15.171 -60.739 -5.368 1.00 38.09 249 THR A N 1
ATOM 1893 C CA . THR A 1 249 ? -15.799 -60.816 -4.013 1.00 38.09 249 THR A CA 1
ATOM 1894 C C . THR A 1 249 ? -15.242 -59.636 -3.183 1.00 38.09 249 THR A C 1
ATOM 1896 O O . THR A 1 249 ? -14.073 -59.301 -3.322 1.00 38.09 249 THR A O 1
ATOM 1899 N N . ASP A 1 250 ? -15.968 -58.876 -2.362 1.00 33.25 250 ASP A N 1
ATOM 1900 C CA . ASP A 1 250 ? -17.251 -59.070 -1.686 1.00 33.25 250 ASP A CA 1
ATOM 1901 C C . ASP A 1 250 ? -17.868 -57.696 -1.305 1.00 33.25 250 ASP A C 1
ATOM 1903 O O . ASP A 1 250 ? -17.181 -56.674 -1.247 1.00 33.25 250 ASP A O 1
ATOM 1907 N N . LEU A 1 251 ? -19.177 -57.726 -1.063 1.00 38.97 251 LEU A N 1
ATOM 1908 C CA . LEU A 1 251 ? -20.158 -56.687 -0.736 1.00 38.97 251 LEU A CA 1
ATOM 1909 C C . LEU A 1 251 ? -19.886 -55.971 0.620 1.00 38.97 251 LEU A C 1
ATOM 1911 O O . LEU A 1 251 ? -19.181 -56.496 1.472 1.00 38.97 251 LEU A O 1
ATOM 1915 N N . LYS A 1 252 ? -20.407 -54.768 0.926 1.00 36.50 252 LYS A N 1
ATOM 1916 C CA . LYS A 1 252 ? -21.836 -54.431 1.104 1.00 36.50 252 LYS A CA 1
ATOM 1917 C C . LYS A 1 252 ? -22.120 -52.922 1.133 1.00 36.50 252 LYS A C 1
ATOM 1919 O O . LYS A 1 252 ? -21.362 -52.130 1.685 1.00 36.50 252 LYS A O 1
ATOM 1924 N N . SER A 1 253 ? -23.303 -52.613 0.615 1.00 46.12 253 SER A N 1
ATOM 1925 C CA . SER A 1 253 ? -24.122 -51.410 0.747 1.00 46.12 253 SER A CA 1
ATOM 1926 C C . SER A 1 253 ? -25.185 -51.596 1.839 1.00 46.12 253 SER A C 1
ATOM 1928 O O . SER A 1 253 ? -25.729 -52.693 1.961 1.00 46.12 253 SER A O 1
ATOM 1930 N N . GLU A 1 254 ? -25.568 -50.521 2.526 1.00 40.91 254 GLU A N 1
ATOM 1931 C CA . GLU A 1 254 ? -26.924 -50.360 3.064 1.00 40.91 254 GLU A CA 1
ATOM 1932 C C . GLU A 1 254 ? -27.446 -48.979 2.659 1.00 40.91 254 GLU A C 1
ATOM 1934 O O . GLU A 1 254 ? -26.978 -47.957 3.152 1.00 40.91 254 GLU A O 1
ATOM 1939 N N . ASP A 1 255 ? -28.415 -48.989 1.747 1.00 51.50 255 ASP A N 1
ATOM 1940 C CA . ASP A 1 255 ? -29.465 -47.982 1.655 1.00 51.50 255 ASP A CA 1
ATOM 1941 C C . ASP A 1 255 ? -30.732 -48.617 2.244 1.00 51.50 255 ASP A C 1
ATOM 1943 O O . ASP A 1 255 ? -31.094 -49.734 1.870 1.00 51.50 255 ASP A O 1
ATOM 1947 N N . PHE A 1 256 ? -31.447 -47.888 3.098 1.00 34.44 256 PHE A N 1
ATOM 1948 C CA . PHE A 1 256 ? -32.893 -48.038 3.264 1.00 34.44 256 PHE A CA 1
ATOM 1949 C C . PHE A 1 256 ? -33.506 -46.631 3.336 1.00 34.44 256 PHE A C 1
ATOM 1951 O O . PHE A 1 256 ? -33.233 -45.854 4.248 1.00 34.44 256 PHE A O 1
ATOM 1958 N N . LEU A 1 257 ? -34.289 -46.306 2.306 1.00 42.41 257 LEU A N 1
ATOM 1959 C CA . LEU A 1 257 ? -35.161 -45.130 2.177 1.00 42.41 257 LEU A CA 1
ATOM 1960 C C . LEU A 1 257 ? -36.450 -45.319 3.034 1.00 42.41 257 LEU A C 1
ATOM 1962 O O . LEU A 1 257 ? -36.570 -46.327 3.729 1.00 42.41 257 LEU A O 1
ATOM 1966 N N . PRO A 1 258 ? -37.514 -44.517 2.834 1.00 59.62 258 PRO A N 1
ATOM 1967 C CA . PRO A 1 258 ? -37.789 -43.167 3.339 1.00 59.62 258 PRO A CA 1
ATOM 1968 C C . PRO A 1 258 ? -39.082 -43.156 4.197 1.00 59.62 258 PRO A C 1
ATOM 1970 O O . PRO A 1 258 ? -39.807 -44.143 4.211 1.00 59.62 258 PRO A O 1
ATOM 1973 N N . ASP A 1 259 ? -39.459 -42.036 4.828 1.00 31.70 259 ASP A N 1
ATOM 1974 C CA . ASP A 1 259 ? -40.899 -41.759 4.993 1.00 31.70 259 ASP A CA 1
ATOM 1975 C C . ASP A 1 259 ? -41.230 -40.277 5.208 1.00 31.70 259 ASP A C 1
ATOM 1977 O O . ASP A 1 259 ? -40.497 -39.527 5.853 1.00 31.70 259 ASP A O 1
ATOM 1981 N N . SER A 1 260 ? -42.349 -39.862 4.610 1.00 39.38 260 SER A N 1
ATOM 1982 C CA . SER A 1 260 ? -42.944 -38.523 4.676 1.00 39.38 260 SER A CA 1
ATOM 1983 C C . SER A 1 260 ? -44.248 -38.541 5.478 1.00 39.38 260 SER A C 1
ATOM 1985 O O . SER A 1 260 ? -45.008 -39.498 5.391 1.00 39.38 260 SER A O 1
ATOM 1987 N N . ALA A 1 261 ? -44.557 -37.385 6.087 1.00 36.41 261 ALA A N 1
ATOM 1988 C CA . ALA A 1 261 ? -45.849 -36.956 6.656 1.00 36.41 261 ALA A CA 1
ATOM 1989 C C . ALA A 1 261 ? -46.198 -37.573 8.038 1.00 36.41 261 ALA A C 1
ATOM 1991 O O . ALA A 1 261 ? -45.899 -38.723 8.308 1.00 36.41 261 ALA A O 1
ATOM 1992 N N . VAL A 1 262 ? -46.797 -36.880 9.017 1.00 36.28 262 VAL A N 1
ATOM 1993 C CA . VAL A 1 262 ? -47.994 -36.023 8.987 1.00 36.28 262 VAL A CA 1
ATOM 1994 C C . VAL A 1 262 ? -48.065 -35.154 10.276 1.00 36.28 262 VAL A C 1
ATOM 1996 O O . VAL A 1 262 ? -47.819 -35.651 11.366 1.00 36.28 262 VAL A O 1
ATOM 1999 N N . ALA A 1 263 ? -48.492 -33.892 10.110 1.00 34.69 263 ALA A N 1
ATOM 2000 C CA . ALA A 1 263 ? -49.312 -33.033 10.996 1.00 34.69 263 ALA A CA 1
ATOM 2001 C C . ALA A 1 263 ? -48.875 -32.519 12.401 1.00 34.69 263 ALA A C 1
ATOM 2003 O O . ALA A 1 263 ? -48.640 -33.263 13.341 1.00 34.69 263 ALA A O 1
ATOM 2004 N N . ALA A 1 264 ? -49.071 -31.192 12.523 1.00 34.38 264 ALA A N 1
ATOM 2005 C CA . ALA A 1 264 ? -49.840 -30.462 13.553 1.00 34.38 264 ALA A CA 1
ATOM 2006 C C . ALA A 1 264 ? -49.227 -30.074 14.927 1.00 34.38 264 ALA A C 1
ATOM 2008 O O . ALA A 1 264 ? -49.260 -30.852 15.869 1.00 34.38 264 ALA A O 1
ATOM 2009 N N . LEU A 1 265 ? -48.945 -28.754 15.031 1.00 34.75 265 LEU A N 1
ATOM 2010 C CA . LEU A 1 265 ? -49.137 -27.806 16.166 1.00 34.75 265 LEU A CA 1
ATOM 2011 C C . LEU A 1 265 ? -48.283 -27.964 17.456 1.00 34.75 265 LEU A C 1
ATOM 2013 O O . LEU A 1 265 ? -47.942 -29.080 17.819 1.00 34.75 265 LEU A O 1
ATOM 2017 N N . PRO A 1 266 ? -48.083 -26.899 18.276 1.00 43.94 266 PRO A N 1
ATOM 2018 C CA . PRO A 1 266 ? -48.006 -25.459 17.998 1.00 43.94 266 PRO A CA 1
ATOM 2019 C C . PRO A 1 266 ? -46.732 -24.772 18.570 1.00 43.94 266 PRO A C 1
ATOM 2021 O O . PRO A 1 266 ? -45.930 -25.344 19.295 1.00 43.94 266 PRO A O 1
ATOM 2024 N N . VAL A 1 267 ? -46.613 -23.491 18.214 1.00 45.50 267 VAL A N 1
ATOM 2025 C CA . VAL A 1 267 ? -45.764 -22.405 18.741 1.00 45.50 267 VAL A CA 1
ATOM 2026 C C . VAL A 1 267 ? -45.372 -22.529 20.223 1.00 45.50 267 VAL A C 1
ATOM 2028 O O . VAL A 1 267 ? -46.247 -22.503 21.085 1.00 45.50 267 VAL A O 1
ATOM 2031 N N . GLU A 1 268 ? -44.070 -22.450 20.521 1.00 37.44 268 GLU A N 1
ATOM 2032 C CA . GLU A 1 268 ? -43.575 -22.082 21.853 1.00 37.44 268 GLU A CA 1
ATOM 2033 C C . GLU A 1 268 ? -42.680 -20.837 21.757 1.00 37.44 268 GLU A C 1
ATOM 2035 O O . GLU A 1 268 ? -41.615 -20.816 21.138 1.00 37.44 268 GLU A O 1
ATOM 2040 N N . LYS A 1 269 ? -43.205 -19.741 22.312 1.00 37.75 269 LYS A N 1
ATOM 2041 C CA . LYS A 1 269 ? -42.536 -18.453 22.478 1.00 37.75 269 LYS A CA 1
ATOM 2042 C C . LYS A 1 269 ? -41.490 -18.591 23.580 1.00 37.75 269 LYS A C 1
ATOM 2044 O O . LYS A 1 269 ? -41.871 -18.759 24.733 1.00 37.75 269 LYS A O 1
ATOM 2049 N N . ASN A 1 270 ? -40.216 -18.379 23.267 1.00 34.38 270 ASN A N 1
ATOM 2050 C CA . ASN A 1 270 ? -39.233 -18.066 24.301 1.00 34.38 270 ASN A CA 1
ATOM 2051 C C . ASN A 1 270 ? -39.206 -16.548 24.527 1.00 34.38 270 ASN A C 1
ATOM 2053 O O . ASN A 1 270 ? -38.515 -15.801 23.836 1.00 34.38 270 ASN A O 1
ATOM 2057 N N . VAL A 1 271 ? -40.029 -16.109 25.480 1.00 34.28 271 VAL A N 1
ATOM 2058 C CA . VAL A 1 271 ? -39.945 -14.798 26.130 1.00 34.28 271 VAL A CA 1
ATOM 2059 C C . VAL A 1 271 ? -39.126 -14.986 27.404 1.00 34.28 271 VAL A C 1
ATOM 2061 O O . VAL A 1 271 ? -39.457 -15.819 28.241 1.00 34.28 271 VAL A O 1
ATOM 2064 N N . VAL A 1 272 ? -38.054 -14.210 27.533 1.00 35.56 272 VAL A N 1
ATOM 2065 C CA . VAL A 1 272 ? -37.248 -14.104 28.755 1.00 35.56 272 VAL A CA 1
ATOM 2066 C C . VAL A 1 272 ? -38.057 -13.341 29.820 1.00 35.56 272 VAL A C 1
ATOM 2068 O O . VAL A 1 272 ? -38.572 -12.266 29.499 1.00 35.56 272 VAL A O 1
ATOM 2071 N N . PRO A 1 273 ? -38.185 -13.838 31.065 1.00 38.41 273 PRO A N 1
ATOM 2072 C CA . PRO A 1 273 ? -38.872 -13.115 32.134 1.00 38.41 273 PRO A CA 1
ATOM 2073 C C . PRO A 1 273 ? -38.030 -11.956 32.685 1.00 38.41 273 PRO A C 1
ATOM 2075 O O . PRO A 1 273 ? -36.870 -12.136 33.052 1.00 38.41 273 PRO A O 1
ATOM 2078 N N . VAL A 1 274 ? -38.654 -10.781 32.783 1.00 34.00 274 VAL A N 1
ATOM 2079 C CA . VAL A 1 274 ? -38.249 -9.677 33.663 1.00 34.00 274 VAL A CA 1
ATOM 2080 C C . VAL A 1 274 ? -39.220 -9.686 34.838 1.00 34.00 274 VAL A C 1
ATOM 2082 O O . VAL A 1 274 ? -40.434 -9.671 34.640 1.00 34.00 274 VAL A O 1
ATOM 2085 N N . GLU A 1 275 ? -38.680 -9.746 36.048 1.00 37.00 275 GLU A N 1
ATOM 2086 C CA . GLU A 1 275 ? -39.431 -9.746 37.300 1.00 37.00 275 GLU A CA 1
ATOM 2087 C C . GLU A 1 275 ? -39.807 -8.304 37.696 1.00 37.00 275 GLU A C 1
ATOM 2089 O O . GLU A 1 275 ? -38.971 -7.399 37.700 1.00 37.00 275 GLU A O 1
ATOM 2094 N N . SER A 1 276 ? -41.096 -8.102 37.975 1.00 33.47 276 SER A N 1
ATOM 2095 C CA . SER A 1 276 ? -41.750 -6.907 38.532 1.00 33.47 276 SER A CA 1
ATOM 2096 C C . SER A 1 276 ? -41.548 -6.826 40.054 1.00 33.47 276 SER A C 1
ATOM 2098 O O . SER A 1 276 ? -41.415 -7.859 40.704 1.00 33.47 276 SER A O 1
ATOM 2100 N N . SER A 1 277 ? -41.567 -5.662 40.714 1.00 36.59 277 SER A N 1
ATOM 2101 C CA . SER A 1 277 ? -42.746 -4.917 41.241 1.00 36.59 277 SER A CA 1
ATOM 2102 C C . SER A 1 277 ? -42.178 -3.698 42.019 1.00 36.59 277 SER A C 1
ATOM 2104 O O . SER A 1 277 ? -41.043 -3.788 42.473 1.00 36.59 277 SER A O 1
ATOM 2106 N N . GLU A 1 278 ? -42.776 -2.508 42.155 1.00 36.16 278 GLU A N 1
ATOM 2107 C CA . GLU A 1 278 ? -44.060 -2.103 42.773 1.00 36.16 278 GLU A CA 1
ATOM 2108 C C . GLU A 1 278 ? -44.434 -0.683 42.248 1.00 36.16 278 GLU A C 1
ATOM 2110 O O . GLU A 1 278 ? -43.553 0.139 42.010 1.00 36.16 278 GLU A O 1
ATOM 2115 N N . GLU A 1 279 ? -45.663 -0.435 41.770 1.00 34.75 279 GLU A N 1
ATOM 2116 C CA . GLU A 1 279 ? -46.798 0.256 42.442 1.00 34.75 279 GLU A CA 1
ATOM 2117 C C . GLU A 1 279 ? -46.527 1.741 42.831 1.00 34.75 279 GLU A C 1
ATOM 2119 O O . GLU A 1 279 ? -45.590 2.039 43.555 1.00 34.75 279 GLU A O 1
ATOM 2124 N N . ILE A 1 280 ? -47.264 2.757 42.331 1.00 33.53 280 ILE A N 1
ATOM 2125 C CA . ILE A 1 280 ? -48.476 3.338 42.964 1.00 33.53 280 ILE A CA 1
ATOM 2126 C C . ILE A 1 280 ? -49.216 4.339 42.021 1.00 33.53 280 ILE A C 1
ATOM 2128 O O . ILE A 1 280 ? -48.631 5.251 41.446 1.00 33.53 280 ILE A O 1
ATOM 2132 N N . LYS A 1 281 ? -50.545 4.146 41.945 1.00 31.52 281 LYS A N 1
ATOM 2133 C CA . LYS A 1 281 ? -51.731 5.037 41.768 1.00 31.52 281 LYS A CA 1
ATOM 2134 C C . LYS A 1 281 ? -51.643 6.489 41.217 1.00 31.52 281 LYS A C 1
ATOM 2136 O O . LYS A 1 281 ? -51.178 7.401 41.882 1.00 31.52 281 LYS A O 1
ATOM 2141 N N . LYS A 1 282 ? -52.390 6.695 40.114 1.00 33.09 282 LYS A N 1
ATOM 2142 C CA . LYS A 1 282 ? -53.618 7.526 39.919 1.00 33.09 282 LYS A CA 1
ATOM 2143 C C . LYS A 1 282 ? -53.723 8.914 40.591 1.00 33.09 282 LYS A C 1
ATOM 2145 O O . LYS A 1 282 ? -54.046 8.968 41.773 1.00 33.09 282 LYS A O 1
ATOM 2150 N N . THR A 1 283 ? -53.746 9.997 39.796 1.00 30.66 283 THR A N 1
ATOM 2151 C CA . THR A 1 283 ? -54.783 11.068 39.845 1.00 30.66 283 THR A CA 1
ATOM 2152 C C . THR A 1 283 ? -54.745 11.969 38.588 1.00 30.66 283 THR A C 1
ATOM 2154 O O . THR A 1 283 ? -53.690 12.427 38.172 1.00 30.66 283 THR A O 1
ATOM 2157 N N . GLU A 1 284 ? -55.916 12.198 37.997 1.00 35.41 284 GLU A N 1
ATOM 2158 C CA . GLU A 1 284 ? -56.333 13.287 37.078 1.00 35.41 284 GLU A CA 1
ATOM 2159 C C . GLU A 1 284 ? -57.184 14.275 37.942 1.00 35.41 284 GLU A C 1
ATOM 2161 O O . GLU A 1 284 ? -57.548 13.823 39.036 1.00 35.41 284 GLU A O 1
ATOM 2166 N N . PRO A 1 285 ? -57.588 15.531 37.590 1.00 51.38 285 PRO A N 1
ATOM 2167 C CA . PRO A 1 285 ? -57.526 16.317 36.333 1.00 51.38 285 PRO A CA 1
ATOM 2168 C C . PRO A 1 285 ? -56.971 17.757 36.490 1.00 51.38 285 PRO A C 1
ATOM 2170 O O . PRO A 1 285 ? -56.816 18.244 37.600 1.00 51.38 285 PRO A O 1
ATOM 2173 N N . GLU A 1 286 ? -56.765 18.482 35.379 1.00 33.50 286 GLU A N 1
ATOM 2174 C CA . GLU A 1 286 ? -57.485 19.752 35.134 1.00 33.50 286 GLU A CA 1
ATOM 2175 C C . GLU A 1 286 ? -57.254 20.333 33.726 1.00 33.50 286 GLU A C 1
ATOM 2177 O O . GLU A 1 286 ? -56.146 20.453 33.207 1.00 33.50 286 GLU A O 1
ATOM 2182 N N . THR A 1 287 ? -58.387 20.682 33.130 1.00 32.41 287 THR A N 1
ATOM 2183 C CA . THR A 1 287 ? -58.659 21.412 31.892 1.00 32.41 287 THR A CA 1
ATOM 2184 C C . THR A 1 287 ? -58.252 22.886 32.012 1.00 3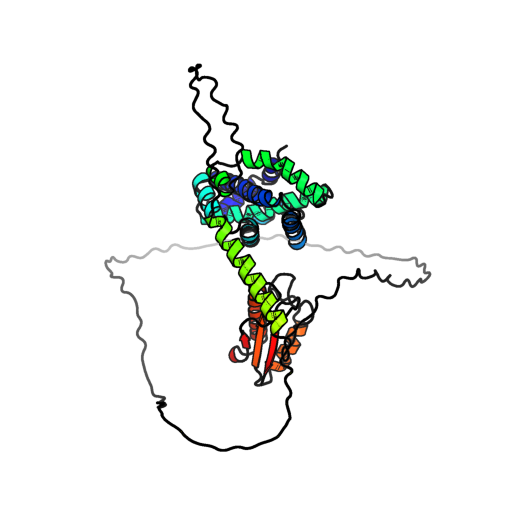2.41 287 THR A C 1
ATOM 2186 O O . THR A 1 287 ? -58.466 23.449 33.072 1.00 32.41 287 THR A O 1
ATOM 2189 N N . ILE A 1 288 ? -57.818 23.548 30.927 1.00 36.69 288 ILE A N 1
A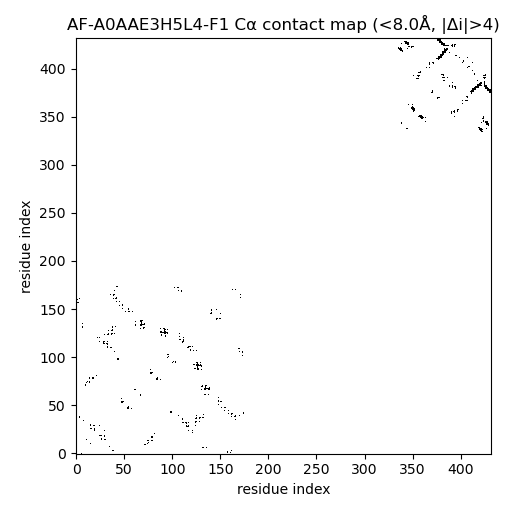TOM 2190 C CA . ILE A 1 288 ? -58.158 24.951 30.577 1.00 36.69 288 ILE A CA 1
ATOM 2191 C C . ILE A 1 288 ? -57.871 25.187 29.079 1.00 36.69 288 ILE A C 1
ATOM 2193 O O . ILE A 1 288 ? -57.037 24.542 28.449 1.00 36.69 288 ILE A O 1
ATOM 2197 N N . ALA A 1 289 ? -58.683 26.076 28.516 1.00 31.97 289 ALA A N 1
ATOM 2198 C CA . ALA A 1 289 ? -59.073 26.254 27.130 1.00 31.97 289 ALA A CA 1
ATOM 2199 C C . ALA A 1 289 ? -58.103 27.014 26.183 1.00 31.97 289 ALA A C 1
ATOM 2201 O O . ALA A 1 289 ? -57.283 27.824 26.597 1.00 31.97 289 ALA A O 1
ATOM 2202 N N . LYS A 1 290 ? -58.328 26.745 24.881 1.00 31.59 290 LYS A N 1
ATOM 2203 C CA . LYS A 1 290 ? -58.319 27.582 23.636 1.00 31.59 290 LYS A CA 1
ATOM 2204 C C . LYS A 1 290 ? -58.579 29.112 23.822 1.00 31.59 290 LYS A C 1
ATOM 2206 O O . LYS A 1 290 ? -59.020 29.451 24.914 1.00 31.59 290 LYS A O 1
ATOM 2211 N N . PRO A 1 291 ? -58.576 30.011 22.781 1.00 43.47 291 PRO A N 1
ATOM 2212 C CA . PRO A 1 291 ? -58.278 29.890 21.320 1.00 43.47 291 PRO A CA 1
ATOM 2213 C C . PRO A 1 291 ? -57.618 31.134 20.601 1.00 43.47 291 PRO A C 1
ATOM 2215 O O . PRO A 1 291 ? -57.513 32.199 21.185 1.00 43.47 291 PRO A O 1
ATOM 2218 N N . GLN A 1 292 ? -57.357 31.012 19.273 1.00 29.81 292 GLN A N 1
ATOM 2219 C CA . GLN A 1 292 ? -57.380 32.073 18.205 1.00 29.81 292 GLN A CA 1
ATOM 2220 C C . GLN A 1 292 ? -56.265 33.170 18.218 1.00 29.81 292 GLN A C 1
ATOM 2222 O O . GLN A 1 292 ? -55.732 33.479 19.264 1.00 29.81 292 GLN A O 1
ATOM 2227 N N . GLU A 1 293 ? -55.771 33.779 17.117 1.00 38.12 293 GLU A N 1
ATOM 2228 C CA . GLU A 1 293 ? -56.406 34.225 15.862 1.00 38.12 293 GLU A CA 1
ATOM 2229 C C . GLU A 1 293 ? -55.390 34.690 14.756 1.00 38.12 293 GLU A C 1
ATOM 2231 O O . GLU A 1 293 ? -54.335 35.218 15.083 1.00 38.12 293 GLU A O 1
ATOM 2236 N N . LYS A 1 294 ? -55.780 34.520 13.467 1.00 29.72 294 LYS A N 1
ATOM 2237 C CA . LYS A 1 294 ? -55.607 35.344 12.215 1.00 29.72 294 LYS A CA 1
ATOM 2238 C C . LYS A 1 294 ? -54.247 35.973 11.804 1.00 29.72 294 LYS A C 1
ATOM 2240 O O . LYS A 1 294 ? -53.624 36.686 12.568 1.00 29.72 294 LYS A O 1
ATOM 2245 N N . LEU A 1 295 ? -53.718 35.717 10.588 1.00 33.66 295 LEU A N 1
ATOM 2246 C CA . LEU A 1 295 ? -54.102 36.148 9.203 1.00 33.66 295 LEU A CA 1
ATOM 2247 C C . LEU A 1 295 ? -53.838 37.638 8.877 1.00 33.66 295 LEU A C 1
ATOM 2249 O O . LEU A 1 295 ? -54.485 38.473 9.497 1.00 33.66 295 LEU A O 1
ATOM 2253 N N . LYS A 1 296 ? -53.037 37.941 7.824 1.00 32.41 296 LYS A N 1
ATOM 2254 C CA . LYS A 1 296 ? -53.417 38.565 6.508 1.00 32.41 296 LYS A CA 1
ATOM 2255 C C . LYS A 1 296 ? -52.149 38.983 5.693 1.00 32.41 296 LYS A C 1
ATOM 2257 O O . LYS A 1 296 ? -51.274 39.610 6.265 1.00 32.41 296 LYS A O 1
ATOM 2262 N N . VAL A 1 297 ? -51.879 38.408 4.505 1.00 36.97 297 VAL A N 1
ATOM 2263 C CA . VAL A 1 297 ? -52.076 38.903 3.101 1.00 36.97 297 VAL A CA 1
ATOM 2264 C C . VAL A 1 297 ? -51.223 40.111 2.682 1.00 36.97 297 VAL A C 1
ATOM 2266 O O . VAL A 1 297 ? -51.422 41.184 3.227 1.00 36.97 297 VAL A O 1
ATOM 2269 N N . GLU A 1 298 ? -50.441 39.956 1.599 1.00 33.34 298 GLU A N 1
ATOM 2270 C CA . GLU A 1 298 ? -50.470 40.874 0.439 1.00 33.34 298 GLU A CA 1
ATOM 2271 C C . GLU A 1 298 ? -49.817 40.269 -0.827 1.00 33.34 298 GLU A C 1
ATOM 2273 O O . GLU A 1 298 ? -48.796 39.591 -0.780 1.00 33.34 298 GLU A O 1
ATOM 2278 N N . SER A 1 299 ? -50.467 40.495 -1.970 1.00 36.78 299 SER A N 1
ATOM 2279 C CA . SER A 1 299 ? -49.994 40.354 -3.363 1.00 36.78 299 SER A CA 1
ATOM 2280 C C . SER A 1 299 ? -50.257 41.711 -4.032 1.00 36.78 299 SER A C 1
ATOM 2282 O O . SER A 1 299 ? -51.185 42.379 -3.565 1.00 36.78 299 SER A O 1
ATOM 2284 N N . PRO A 1 300 ? -49.541 42.145 -5.098 1.00 46.69 300 PRO A N 1
ATOM 2285 C CA . PRO A 1 300 ? -49.988 41.818 -6.473 1.00 46.69 300 PRO A CA 1
ATOM 2286 C C . PRO A 1 300 ? -48.918 41.763 -7.620 1.00 46.69 300 PRO A C 1
ATOM 2288 O O . PRO A 1 300 ? -47.919 42.464 -7.568 1.00 46.69 300 PRO A O 1
ATOM 2291 N N . ILE A 1 301 ? -49.210 40.961 -8.674 1.00 34.00 301 ILE A N 1
ATOM 2292 C CA . ILE A 1 301 ? -49.274 41.263 -10.149 1.00 34.00 301 ILE A CA 1
ATOM 2293 C C . ILE A 1 301 ? -48.059 42.023 -10.797 1.00 34.00 301 ILE A C 1
ATOM 2295 O O . ILE A 1 301 ? -47.688 43.087 -10.331 1.00 34.00 301 ILE A O 1
ATOM 2299 N N . THR A 1 302 ? -47.393 41.642 -11.913 1.00 27.28 302 THR A N 1
ATOM 2300 C CA . THR A 1 302 ? -47.856 41.594 -13.333 1.00 27.28 302 THR A CA 1
ATOM 2301 C C . THR A 1 302 ? -46.726 41.155 -14.294 1.00 27.28 302 THR A C 1
ATOM 2303 O O . THR A 1 302 ? -45.554 41.412 -14.038 1.00 27.28 302 THR A O 1
ATOM 2306 N N . LEU A 1 303 ? -47.111 40.540 -15.424 1.00 34.81 303 LEU A N 1
ATOM 2307 C CA . LEU A 1 303 ? -46.316 40.239 -16.626 1.00 34.81 303 LEU A CA 1
ATOM 2308 C C . LEU A 1 303 ? -45.780 41.488 -17.361 1.00 34.81 303 LEU A C 1
ATOM 2310 O O . LEU A 1 303 ? -46.503 42.467 -17.491 1.00 34.81 303 LEU A O 1
ATOM 2314 N N . GLU A 1 304 ? -44.655 41.346 -18.073 1.00 31.05 304 GLU A N 1
ATOM 2315 C CA . GLU A 1 304 ? -44.525 41.919 -19.424 1.00 31.05 304 GLU A CA 1
ATOM 2316 C C . GLU A 1 304 ? -43.632 41.058 -20.340 1.00 31.05 304 GLU A C 1
ATOM 2318 O O . GLU A 1 304 ? -42.616 40.498 -19.934 1.00 31.05 304 GLU A O 1
ATOM 2323 N N . LYS A 1 305 ? -44.065 40.932 -21.597 1.00 28.69 305 LYS A N 1
ATOM 2324 C CA . LYS A 1 305 ? -43.465 40.180 -22.706 1.00 28.69 305 LYS A CA 1
ATOM 2325 C C . LYS A 1 305 ? -43.144 41.192 -23.804 1.00 28.69 305 LYS A C 1
ATOM 2327 O O . LYS A 1 305 ? -44.035 41.956 -24.167 1.00 28.69 305 LYS A O 1
ATOM 2332 N N . LYS A 1 306 ? -41.960 41.140 -24.426 1.00 29.39 306 LYS A N 1
ATOM 2333 C CA . LYS A 1 306 ? -41.778 41.711 -25.772 1.00 29.39 306 LYS A CA 1
ATOM 2334 C C . LYS A 1 306 ? -40.757 40.949 -26.623 1.00 29.39 306 LYS A C 1
ATOM 2336 O O . LYS A 1 306 ? -39.612 40.736 -26.250 1.00 29.39 306 LYS A O 1
ATOM 2341 N N . THR A 1 307 ? -41.285 40.5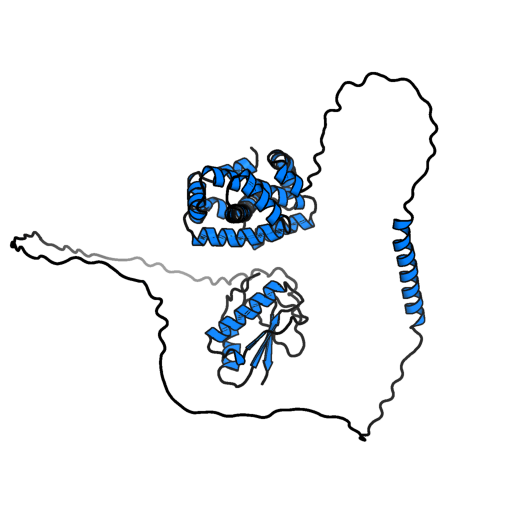25 -27.762 1.00 25.66 307 THR A N 1
ATOM 2342 C CA . THR A 1 307 ? -40.715 39.925 -28.973 1.00 25.66 307 THR A CA 1
ATOM 2343 C C . THR A 1 307 ? -39.767 40.881 -29.711 1.00 25.66 307 THR A C 1
ATOM 2345 O O . THR A 1 307 ? -40.037 42.075 -29.668 1.00 25.66 307 THR A O 1
ATOM 2348 N N . THR A 1 308 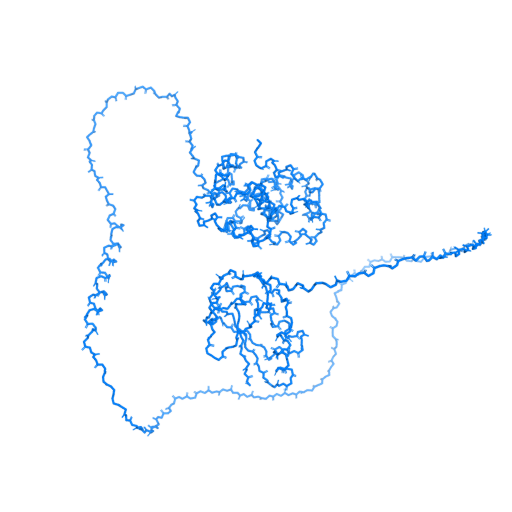? -38.760 40.359 -30.442 1.00 27.61 308 THR A N 1
ATOM 2349 C CA . THR A 1 308 ? -38.528 40.558 -31.906 1.00 27.61 308 THR A CA 1
ATOM 2350 C C . THR A 1 308 ? -37.197 39.951 -32.390 1.00 27.61 308 THR A C 1
ATOM 2352 O O . THR A 1 308 ? -36.127 40.341 -31.939 1.00 27.61 308 THR A O 1
ATOM 2355 N N . THR A 1 309 ? -37.283 39.028 -33.354 1.00 28.56 309 THR A N 1
ATOM 2356 C CA . THR A 1 309 ? -36.292 38.731 -34.424 1.00 28.56 309 THR A CA 1
ATOM 2357 C C . THR A 1 309 ? -36.369 39.850 -35.498 1.00 28.56 309 THR A C 1
ATOM 2359 O O . THR A 1 309 ? -37.389 40.548 -35.470 1.00 28.56 309 THR A O 1
ATOM 2362 N N . PRO A 1 310 ? -35.416 40.060 -36.454 1.00 36.25 310 PRO A N 1
ATOM 2363 C CA . PRO A 1 310 ? -35.140 39.086 -37.540 1.00 36.25 310 PRO A CA 1
ATOM 2364 C C . PRO A 1 310 ? -33.721 39.112 -38.210 1.00 36.25 310 PRO A C 1
ATOM 2366 O O . PRO A 1 310 ? -32.976 40.065 -38.035 1.00 36.25 310 PRO A O 1
ATOM 2369 N N . THR A 1 311 ? -33.432 38.078 -39.037 1.00 25.19 311 THR A N 1
ATOM 2370 C CA . THR A 1 311 ? -32.771 38.121 -40.386 1.00 25.19 311 THR A CA 1
ATOM 2371 C C . THR A 1 311 ? -31.320 38.643 -40.504 1.00 25.19 311 THR A C 1
ATOM 2373 O O . THR A 1 311 ? -30.991 39.668 -39.940 1.00 25.19 311 THR A O 1
ATOM 2376 N N . THR A 1 312 ? -30.366 38.154 -41.308 1.00 25.88 312 THR A N 1
ATOM 2377 C CA . THR A 1 312 ? -30.118 37.030 -42.236 1.00 25.88 312 THR A CA 1
ATOM 2378 C C . THR A 1 312 ? -28.703 37.302 -42.766 1.00 25.88 312 THR A C 1
ATOM 2380 O O . THR A 1 312 ? -28.479 38.420 -43.206 1.00 25.88 312 THR A O 1
ATOM 2383 N N . GLU A 1 313 ? -27.785 36.331 -42.823 1.00 29.28 313 GLU A N 1
ATOM 2384 C CA . GLU A 1 313 ? -27.003 36.139 -44.056 1.00 29.28 313 GLU A CA 1
ATOM 2385 C C . GLU A 1 313 ? -26.321 34.774 -44.127 1.00 29.28 313 GLU A C 1
ATOM 2387 O O . GLU A 1 313 ? -25.698 34.271 -43.195 1.00 29.28 313 GLU A O 1
ATOM 2392 N N . LYS A 1 314 ? -26.513 34.179 -45.296 1.00 27.78 314 LYS A N 1
ATOM 2393 C CA . LYS A 1 314 ? -26.086 32.870 -45.752 1.00 27.78 314 LYS A CA 1
ATOM 2394 C C . LYS A 1 314 ? -24.827 33.093 -46.589 1.00 27.78 314 LYS A C 1
ATOM 2396 O O . LYS A 1 314 ? -24.872 33.895 -47.518 1.00 27.78 314 LYS A O 1
ATOM 2401 N N . LYS A 1 315 ? -23.757 32.328 -46.370 1.00 29.48 315 LYS A N 1
ATOM 2402 C CA . LYS A 1 315 ? -22.861 31.977 -47.480 1.00 29.48 315 LYS A CA 1
ATOM 2403 C C . LYS A 1 315 ? -22.240 30.599 -47.288 1.00 29.48 315 LYS A C 1
ATOM 2405 O O . LYS A 1 315 ? -21.386 30.372 -46.441 1.00 29.48 315 LYS A O 1
ATOM 2410 N N . GLU A 1 316 ? -22.752 29.687 -48.106 1.00 28.31 316 GLU A N 1
ATOM 2411 C CA . GLU A 1 316 ? -22.167 28.408 -48.493 1.00 28.31 316 GLU A CA 1
ATOM 2412 C C . GLU A 1 316 ? -20.714 28.602 -48.968 1.00 28.31 316 GLU A C 1
ATOM 2414 O O . GLU A 1 316 ? -20.393 29.651 -49.531 1.00 28.31 316 GLU A O 1
ATOM 2419 N N . THR A 1 317 ? -19.846 27.589 -48.832 1.00 24.48 317 THR A N 1
ATOM 2420 C CA . THR A 1 317 ? -19.381 26.756 -49.968 1.00 24.48 317 THR A CA 1
ATOM 2421 C C . THR A 1 317 ? -18.311 25.723 -49.531 1.00 24.48 317 THR A C 1
ATOM 2423 O O . THR A 1 317 ? -17.307 26.083 -48.931 1.00 24.48 317 THR A O 1
ATOM 2426 N N . LYS A 1 318 ? -18.517 24.468 -49.975 1.00 28.05 318 LYS A N 1
ATOM 2427 C CA . LYS A 1 318 ? -17.562 23.365 -50.272 1.00 28.05 318 LYS A CA 1
ATOM 2428 C C . LYS A 1 318 ? -16.876 22.557 -49.154 1.00 28.05 318 LYS A C 1
ATOM 2430 O O . LYS A 1 318 ? -15.843 22.921 -48.613 1.00 28.05 318 LYS A O 1
ATOM 2435 N N . THR A 1 319 ? -17.425 21.352 -48.977 1.00 25.70 319 THR A N 1
ATOM 2436 C CA . THR A 1 319 ? -16.797 20.030 -49.185 1.00 25.70 319 THR A CA 1
ATOM 2437 C C . THR A 1 319 ? -15.265 19.954 -49.210 1.00 25.70 319 THR A C 1
ATOM 2439 O O . THR A 1 319 ? -14.673 20.362 -50.203 1.00 25.70 319 THR A O 1
ATOM 2442 N N . THR A 1 320 ? -14.686 19.239 -48.237 1.00 25.50 320 THR A N 1
ATOM 2443 C CA . THR A 1 320 ? -13.603 18.264 -48.471 1.00 25.50 320 THR A CA 1
ATOM 2444 C C . THR A 1 320 ? -13.738 17.111 -47.477 1.00 25.50 320 THR A C 1
ATOM 2446 O O . THR A 1 320 ? -13.815 17.299 -46.267 1.00 25.50 320 THR A O 1
ATOM 2449 N N . ILE A 1 321 ? -13.802 15.908 -48.039 1.00 36.59 321 ILE A N 1
ATOM 2450 C CA . ILE A 1 321 ? -13.724 14.612 -47.372 1.00 36.59 321 ILE A CA 1
ATOM 2451 C C . ILE A 1 321 ? -12.259 14.390 -46.977 1.00 36.59 321 ILE A C 1
ATOM 2453 O O . ILE A 1 321 ? -11.424 14.259 -47.866 1.00 36.59 321 ILE A O 1
ATOM 2457 N N . GLU A 1 322 ? -11.950 14.275 -45.684 1.00 28.77 322 GLU A N 1
ATOM 2458 C CA . GLU A 1 322 ? -10.682 13.692 -45.223 1.00 28.77 322 GLU A CA 1
ATOM 2459 C C . GLU A 1 322 ? -10.921 12.596 -44.173 1.00 28.77 322 GLU A C 1
ATOM 2461 O O . GLU A 1 322 ? -11.163 12.821 -42.991 1.00 28.77 322 GLU A O 1
ATOM 2466 N N . LYS A 1 323 ? -10.912 11.372 -44.707 1.00 29.31 323 LYS A N 1
ATOM 2467 C CA . LYS A 1 323 ? -10.386 10.108 -44.170 1.00 29.31 323 LYS A CA 1
ATOM 2468 C C . LYS A 1 323 ? -9.736 10.187 -42.767 1.00 29.31 323 LYS A C 1
ATOM 2470 O O . LYS A 1 323 ? -8.723 10.867 -42.614 1.00 29.31 323 LYS A O 1
ATOM 2475 N N . PRO A 1 324 ? -10.199 9.406 -41.769 1.00 28.19 324 PRO A N 1
ATOM 2476 C CA . PRO A 1 324 ? -9.455 9.229 -40.526 1.00 28.19 324 PRO A CA 1
ATOM 2477 C C . PRO A 1 324 ? -8.125 8.517 -40.805 1.00 28.19 324 PRO A C 1
ATOM 2479 O O . PRO A 1 324 ? -8.107 7.404 -41.336 1.00 28.19 324 PRO A O 1
ATOM 2482 N N . LEU A 1 325 ? -7.010 9.165 -40.454 1.00 27.84 325 LEU A N 1
ATOM 2483 C CA . LEU A 1 325 ? -5.694 8.536 -40.429 1.00 27.84 325 LEU A CA 1
ATOM 2484 C C . LEU A 1 325 ? -5.660 7.448 -39.351 1.00 27.84 325 LEU A C 1
ATOM 2486 O O . LEU A 1 325 ? -5.633 7.705 -38.149 1.00 27.84 325 LEU A O 1
ATOM 2490 N N . GLU A 1 326 ? -5.615 6.225 -39.852 1.00 36.59 326 GLU A N 1
ATOM 2491 C CA . GLU A 1 326 ? -5.174 4.995 -39.219 1.00 36.59 326 GLU A CA 1
ATOM 2492 C C . GLU A 1 326 ? -3.835 5.220 -38.483 1.00 36.59 326 GLU A C 1
ATOM 2494 O O . GLU A 1 326 ? -2.759 5.282 -39.086 1.00 36.59 326 GLU A O 1
ATOM 2499 N N . LYS A 1 327 ? -3.877 5.374 -37.152 1.00 28.67 327 LYS A N 1
ATOM 2500 C CA . LYS A 1 327 ? -2.670 5.339 -36.316 1.00 28.67 327 LYS A CA 1
ATOM 2501 C C . LYS A 1 327 ? -2.331 3.887 -35.997 1.00 28.67 327 LYS A C 1
ATOM 2503 O O . LYS A 1 327 ? -2.848 3.289 -35.061 1.00 28.67 327 LYS A O 1
ATOM 2508 N N . LYS A 1 328 ? -1.445 3.370 -36.847 1.00 26.77 328 LYS A N 1
ATOM 2509 C CA . LYS A 1 328 ? -0.541 2.226 -36.698 1.00 26.77 328 LYS A CA 1
ATOM 2510 C C . LYS A 1 328 ? -0.424 1.718 -35.251 1.00 26.77 328 LYS A C 1
ATOM 2512 O O . LYS A 1 328 ? 0.249 2.317 -34.414 1.00 26.77 328 LYS A O 1
ATOM 2517 N N . SER A 1 329 ? -1.069 0.584 -35.011 1.00 27.41 329 SER A N 1
ATOM 2518 C CA . SER A 1 329 ? -0.855 -0.314 -33.883 1.00 27.41 329 SER A CA 1
ATOM 2519 C C . SER A 1 329 ? 0.633 -0.643 -33.742 1.00 27.41 329 SER A C 1
ATOM 2521 O O . SER A 1 329 ? 1.226 -1.263 -34.627 1.00 27.41 329 SER A O 1
ATOM 2523 N N . THR A 1 330 ? 1.245 -0.222 -32.638 1.00 28.94 330 THR A N 1
ATOM 2524 C CA . THR A 1 330 ? 2.523 -0.775 -32.189 1.00 28.94 330 THR A CA 1
ATOM 2525 C C . THR A 1 330 ? 2.290 -2.197 -31.701 1.00 28.94 330 THR A C 1
ATOM 2527 O O . THR A 1 330 ? 1.533 -2.430 -30.764 1.00 28.94 330 THR A O 1
ATOM 2530 N N . ASP A 1 331 ? 2.939 -3.107 -32.408 1.00 31.81 331 ASP A N 1
ATOM 2531 C CA . ASP A 1 331 ? 2.982 -4.555 -32.271 1.00 31.81 331 ASP A CA 1
ATOM 2532 C C . ASP A 1 331 ? 3.298 -4.999 -30.827 1.00 31.81 331 ASP A C 1
ATOM 2534 O O . ASP A 1 331 ? 4.454 -5.116 -30.417 1.00 31.81 331 ASP A O 1
ATOM 2538 N N . SER A 1 332 ? 2.257 -5.215 -30.021 1.00 35.03 332 SER A N 1
ATOM 2539 C CA . SER A 1 332 ? 2.327 -6.081 -28.849 1.00 35.03 332 SER A CA 1
ATOM 2540 C C . SER A 1 332 ? 2.017 -7.493 -29.322 1.00 35.03 332 SER A C 1
ATOM 2542 O O . SER A 1 332 ? 0.883 -7.786 -29.707 1.00 35.03 332 SER A O 1
ATOM 2544 N N . LYS A 1 333 ? 3.036 -8.354 -29.288 1.00 33.44 333 LYS A N 1
ATOM 2545 C CA . LYS A 1 333 ? 2.919 -9.802 -29.469 1.00 33.44 333 LYS A CA 1
ATOM 2546 C C . LYS A 1 333 ? 1.635 -10.298 -28.773 1.00 33.44 333 LYS A C 1
ATOM 2548 O O . LYS A 1 333 ? 1.488 -10.019 -27.583 1.00 33.44 333 LYS A O 1
ATOM 2553 N N . PRO A 1 334 ? 0.705 -10.964 -29.480 1.00 39.69 334 PRO A N 1
ATOM 2554 C CA . PRO A 1 334 ? -0.586 -11.331 -28.911 1.00 39.69 334 PRO A CA 1
ATOM 2555 C C . PRO A 1 334 ? -0.370 -12.216 -27.684 1.00 39.69 334 PRO A C 1
ATOM 2557 O O . PRO A 1 334 ? 0.399 -13.178 -27.757 1.00 39.69 334 PRO A O 1
ATOM 2560 N N . ASP A 1 335 ? -1.027 -11.877 -26.569 1.00 53.56 335 ASP A N 1
ATOM 2561 C CA . ASP A 1 335 ? -1.108 -12.741 -25.392 1.00 53.56 335 ASP A CA 1
ATOM 2562 C C . ASP A 1 335 ? -1.541 -14.129 -25.872 1.00 53.56 335 ASP A C 1
ATOM 2564 O O . ASP A 1 335 ? -2.648 -14.307 -26.381 1.00 53.56 335 ASP A O 1
ATOM 2568 N N . GLU A 1 336 ? -0.631 -15.102 -25.818 1.00 56.44 336 GLU A N 1
ATOM 2569 C CA . GLU A 1 336 ? -0.851 -16.414 -26.416 1.00 56.44 336 GLU A CA 1
ATOM 2570 C C . GLU A 1 336 ? -1.957 -17.131 -25.626 1.00 56.44 336 GLU A C 1
ATOM 2572 O O . GLU A 1 336 ? -1.727 -17.642 -24.527 1.00 56.44 336 GLU A O 1
ATOM 2577 N N . ILE A 1 337 ? -3.179 -17.124 -26.170 1.00 69.06 337 ILE A N 1
ATOM 2578 C CA . ILE A 1 337 ? -4.351 -17.756 -25.561 1.00 69.06 337 ILE A CA 1
ATOM 2579 C C . ILE A 1 337 ? -4.150 -19.271 -25.612 1.00 69.06 337 ILE A C 1
ATOM 2581 O O . ILE A 1 337 ? -4.345 -19.909 -26.645 1.00 69.06 337 ILE A O 1
ATOM 2585 N N . LYS A 1 338 ? -3.774 -19.860 -24.478 1.00 77.94 338 LYS A N 1
ATOM 2586 C CA . LYS A 1 338 ? -3.649 -21.311 -24.307 1.00 77.94 338 LYS A CA 1
ATOM 2587 C C . LYS A 1 338 ? -4.832 -21.792 -23.493 1.00 77.94 338 LYS A C 1
ATOM 2589 O O . LYS A 1 338 ? -4.844 -21.633 -22.275 1.00 77.94 338 LYS A O 1
ATOM 2594 N N . THR A 1 339 ? -5.829 -22.361 -24.163 1.00 77.69 339 THR A N 1
ATOM 2595 C CA . THR A 1 339 ? -6.975 -22.995 -23.503 1.00 77.69 339 THR A CA 1
ATOM 2596 C C . THR A 1 339 ? -6.856 -24.519 -23.573 1.00 77.69 339 THR A C 1
ATOM 2598 O O . THR A 1 339 ? -6.465 -25.053 -24.612 1.00 77.69 339 THR A O 1
ATOM 2601 N N . PRO A 1 340 ? -7.147 -25.240 -22.478 1.00 80.31 340 PRO A N 1
ATOM 2602 C CA . PRO A 1 340 ? -7.179 -26.697 -22.496 1.00 80.31 340 PRO A CA 1
ATOM 2603 C C . PRO A 1 340 ? -8.328 -27.215 -23.377 1.00 80.31 340 PRO A C 1
ATOM 2605 O O . PRO A 1 340 ? -9.375 -26.579 -23.492 1.00 80.31 340 PRO A O 1
ATOM 2608 N N . SER A 1 341 ? -8.148 -28.390 -23.990 1.00 81.69 341 SER A N 1
ATOM 2609 C CA . SER A 1 341 ? -9.165 -28.992 -24.868 1.00 81.69 341 SER A CA 1
ATOM 2610 C C . SER A 1 341 ? -10.503 -29.180 -24.139 1.00 81.69 341 SER A C 1
ATOM 2612 O O . SER A 1 341 ? -10.539 -29.626 -22.990 1.00 81.69 341 SER A O 1
ATOM 2614 N N . GLY A 1 342 ? -11.605 -28.821 -24.802 1.00 83.75 342 GLY A N 1
ATOM 2615 C CA . GLY A 1 342 ? -12.958 -28.879 -24.238 1.00 83.75 342 GLY A CA 1
ATOM 2616 C C . GLY A 1 342 ? -13.337 -27.705 -23.327 1.00 83.75 342 GLY A C 1
ATOM 2617 O O . GLY A 1 342 ? -14.453 -27.694 -22.808 1.00 83.75 342 GLY A O 1
ATOM 2618 N N . TRP A 1 343 ? -12.453 -26.720 -23.147 1.00 90.25 343 TRP A N 1
ATOM 2619 C CA . TRP A 1 343 ? -12.742 -25.471 -22.444 1.00 90.25 343 TRP A CA 1
ATOM 2620 C C . TRP A 1 343 ? -12.875 -24.306 -23.421 1.00 90.25 343 TRP A C 1
ATOM 2622 O O . TRP A 1 343 ? -12.161 -24.216 -24.416 1.00 90.25 343 TRP A O 1
ATOM 2632 N N . SER A 1 344 ? -13.786 -23.392 -23.112 1.00 90.00 344 SER A N 1
ATOM 2633 C CA . SER A 1 344 ? -13.991 -22.141 -23.835 1.00 90.00 344 SER A CA 1
ATOM 2634 C C . SER A 1 344 ? -13.337 -20.988 -23.078 1.00 90.00 344 SER A C 1
ATOM 2636 O O . SER A 1 344 ? -13.534 -20.816 -21.872 1.00 90.00 344 SER A O 1
ATOM 2638 N N . ALA A 1 345 ? -12.559 -20.179 -23.795 1.00 85.62 345 ALA A N 1
ATOM 2639 C CA . ALA A 1 345 ? -12.096 -18.894 -23.290 1.00 85.62 345 ALA A CA 1
ATOM 2640 C C . ALA A 1 345 ? -13.256 -17.902 -23.214 1.00 85.62 345 ALA A C 1
ATOM 2642 O O . ALA A 1 345 ? -14.124 -17.851 -24.088 1.00 85.62 345 ALA A O 1
ATOM 2643 N N . ILE A 1 346 ? -13.203 -17.039 -22.206 1.00 82.25 346 ILE A N 1
ATOM 2644 C CA . ILE A 1 346 ? -13.920 -15.773 -22.262 1.00 82.25 346 ILE A CA 1
ATOM 2645 C C . ILE A 1 346 ? -13.070 -14.852 -23.135 1.00 82.25 346 ILE A C 1
ATOM 2647 O O . ILE A 1 346 ? -11.927 -14.548 -22.789 1.00 82.25 346 ILE A O 1
ATOM 2651 N N . ASN A 1 347 ? -13.583 -14.491 -24.307 1.00 69.56 347 ASN A N 1
ATOM 2652 C CA . ASN A 1 347 ? -12.881 -13.620 -25.247 1.00 69.56 347 ASN A CA 1
ATOM 2653 C C . ASN A 1 347 ? -13.148 -12.146 -24.908 1.00 69.56 347 ASN A C 1
ATOM 2655 O O . ASN A 1 347 ? -14.185 -11.816 -24.349 1.00 69.56 347 ASN A O 1
ATOM 2659 N N . GLY A 1 348 ? -12.222 -11.249 -25.249 1.00 69.00 348 GLY A N 1
ATOM 2660 C CA . GLY A 1 348 ? -12.367 -9.810 -24.992 1.00 69.00 348 GLY A CA 1
ATOM 2661 C C . GLY A 1 348 ? -12.206 -9.400 -23.522 1.00 69.00 348 GLY A C 1
ATOM 2662 O O . GLY A 1 348 ? -11.899 -10.214 -22.656 1.00 69.00 348 GLY A O 1
ATOM 2663 N N . ASN A 1 349 ? -12.397 -8.113 -23.236 1.00 73.75 349 ASN A N 1
ATOM 2664 C CA . ASN A 1 349 ? -12.198 -7.512 -21.913 1.00 73.75 349 ASN A CA 1
ATOM 2665 C C . ASN A 1 349 ? -13.495 -7.561 -21.086 1.00 73.75 349 ASN A C 1
ATOM 2667 O O . ASN A 1 349 ? -14.146 -6.537 -20.867 1.00 73.75 349 ASN A O 1
ATOM 2671 N N . VAL A 1 350 ? -13.908 -8.765 -20.674 1.00 84.19 350 VAL A N 1
ATOM 2672 C CA . VAL A 1 350 ? -15.097 -8.938 -19.814 1.00 84.19 350 VAL A CA 1
ATOM 2673 C C . VAL A 1 350 ? -14.835 -8.408 -18.415 1.00 84.19 350 VAL A C 1
ATOM 2675 O O . VAL A 1 350 ? -15.731 -7.823 -17.815 1.00 84.19 350 VAL A O 1
ATOM 2678 N N . PHE A 1 351 ? -13.604 -8.557 -17.936 1.00 88.56 351 PHE A N 1
ATOM 2679 C CA . PHE A 1 351 ? -13.167 -8.008 -16.666 1.00 88.56 351 PHE A CA 1
ATOM 2680 C C . PHE A 1 351 ? -12.329 -6.755 -16.872 1.00 88.56 351 PHE A C 1
ATOM 2682 O O . PHE A 1 351 ? -11.525 -6.656 -17.807 1.00 88.56 351 PHE A O 1
ATOM 2689 N N . LYS A 1 352 ? -12.439 -5.832 -15.923 1.00 87.94 352 LYS A N 1
ATOM 2690 C CA . LYS A 1 352 ? -11.482 -4.743 -15.776 1.00 87.94 352 LYS A CA 1
ATOM 2691 C C . LYS A 1 352 ? -10.077 -5.313 -15.546 1.00 87.94 352 LYS A C 1
ATOM 2693 O O . LYS A 1 352 ? -9.888 -6.367 -14.923 1.00 87.94 352 LYS A O 1
ATOM 2698 N N . LYS A 1 353 ? -9.064 -4.616 -16.068 1.00 83.69 353 LYS A N 1
ATOM 2699 C CA . LYS A 1 353 ? -7.654 -5.011 -15.920 1.00 83.69 353 LYS A CA 1
ATOM 2700 C C . LYS A 1 353 ? -7.340 -5.229 -14.433 1.00 83.69 353 LYS A C 1
ATOM 2702 O O . LYS A 1 353 ? -7.656 -4.374 -13.613 1.00 83.69 353 LYS A O 1
ATOM 2707 N N . ASN A 1 354 ? -6.744 -6.377 -14.103 1.00 84.94 354 ASN A N 1
ATOM 2708 C CA . ASN A 1 354 ? -6.362 -6.767 -12.738 1.00 84.94 354 ASN A CA 1
ATOM 2709 C C . ASN A 1 354 ? -7.491 -6.734 -11.686 1.00 84.94 354 ASN A C 1
ATOM 2711 O O . ASN A 1 354 ? -7.215 -6.604 -10.499 1.00 84.94 354 ASN A O 1
ATOM 2715 N N . SER A 1 355 ? -8.753 -6.859 -12.102 1.00 87.62 355 SER A N 1
ATOM 2716 C CA . SER A 1 355 ? -9.913 -6.872 -11.207 1.00 87.62 355 SER A CA 1
ATOM 2717 C C . SER A 1 355 ? -10.901 -7.978 -11.591 1.00 87.62 355 SER A C 1
ATOM 2719 O O . SER A 1 355 ? -10.854 -8.493 -12.714 1.00 87.62 355 SER A O 1
ATOM 2721 N N . ALA A 1 356 ? -11.769 -8.352 -10.650 1.00 90.44 356 ALA A N 1
ATOM 2722 C CA . ALA A 1 356 ? -12.930 -9.216 -10.867 1.00 90.44 356 ALA A CA 1
ATOM 2723 C C . ALA A 1 356 ? -14.202 -8.435 -11.253 1.00 90.44 356 ALA A C 1
ATOM 2725 O O . ALA A 1 356 ? -15.239 -9.030 -11.525 1.00 90.44 356 ALA A O 1
ATOM 2726 N N . GLU A 1 357 ? -14.114 -7.106 -11.335 1.00 88.50 357 GLU A N 1
ATOM 2727 C CA . GLU A 1 357 ? -15.195 -6.238 -11.802 1.00 88.50 357 GLU A CA 1
ATOM 2728 C C . GLU A 1 357 ? -15.498 -6.503 -13.283 1.00 88.50 357 GLU A C 1
ATOM 2730 O O . GLU A 1 357 ? -14.613 -6.399 -14.140 1.00 88.50 357 GLU A O 1
ATOM 2735 N N . ILE A 1 358 ? -16.752 -6.838 -13.585 1.00 87.06 358 ILE A N 1
ATOM 2736 C CA . ILE A 1 358 ? -17.206 -7.149 -14.939 1.00 87.06 358 ILE A CA 1
ATOM 2737 C C . ILE A 1 358 ? -17.624 -5.857 -15.647 1.00 87.06 358 ILE A C 1
ATOM 2739 O O . ILE A 1 358 ? -18.549 -5.169 -15.228 1.00 87.06 358 ILE A O 1
ATOM 2743 N N . THR A 1 359 ? -16.950 -5.539 -16.751 1.00 79.12 359 THR A N 1
ATOM 2744 C CA . THR A 1 359 ? -17.138 -4.306 -17.531 1.00 79.12 359 THR A CA 1
ATOM 2745 C C . THR A 1 359 ? -18.008 -4.490 -18.770 1.00 79.12 359 THR A C 1
ATOM 2747 O O . THR A 1 359 ? -18.523 -3.511 -19.303 1.00 79.12 359 THR A O 1
ATOM 2750 N N . SER A 1 360 ? -18.177 -5.724 -19.257 1.00 68.75 360 SER A N 1
ATOM 2751 C CA . SER A 1 360 ? -18.980 -6.007 -20.452 1.00 68.75 360 SER A CA 1
ATOM 2752 C C . SER A 1 360 ? -19.890 -7.215 -20.252 1.00 68.75 360 SER A C 1
ATOM 2754 O O . SER A 1 360 ? -19.436 -8.350 -20.130 1.00 68.75 360 SER A O 1
ATOM 2756 N N . SER A 1 361 ? -21.198 -6.963 -20.262 1.00 67.00 361 SER A N 1
ATOM 2757 C CA . SER A 1 361 ? -22.254 -7.969 -20.102 1.00 67.00 361 SER A CA 1
ATOM 2758 C C . SER A 1 361 ? -22.652 -8.664 -21.411 1.00 67.00 361 SER A C 1
ATOM 2760 O O . SER A 1 361 ? -23.334 -9.686 -21.378 1.00 67.00 361 SER A O 1
ATOM 2762 N N . SER A 1 362 ? -22.209 -8.161 -22.571 1.00 67.38 362 SER A N 1
ATOM 2763 C CA . SER A 1 362 ? -22.657 -8.658 -23.884 1.00 67.38 362 SER A CA 1
ATOM 2764 C C . SER A 1 362 ? -22.303 -10.135 -24.121 1.00 67.38 362 SER A C 1
ATOM 2766 O O . SER A 1 362 ? -23.132 -10.907 -24.599 1.00 67.38 362 SER A O 1
ATOM 2768 N N . LEU A 1 363 ? -21.110 -10.571 -23.704 1.00 68.44 363 LEU A N 1
ATOM 2769 C CA . LEU A 1 363 ? -20.696 -11.978 -23.818 1.00 68.44 363 LEU A CA 1
ATOM 2770 C C . LEU A 1 363 ? -21.347 -12.880 -22.769 1.00 68.44 363 LEU A C 1
ATOM 2772 O O . LEU A 1 363 ? -21.627 -14.046 -23.044 1.00 68.44 363 LEU A O 1
ATOM 2776 N N . ILE A 1 364 ? -21.638 -12.327 -21.593 1.00 83.56 364 ILE A N 1
ATOM 2777 C CA . ILE A 1 364 ? -22.343 -13.044 -20.530 1.00 83.56 364 ILE A CA 1
ATOM 2778 C C . ILE A 1 364 ? -23.760 -13.382 -20.989 1.00 83.56 364 ILE A C 1
ATOM 2780 O O . ILE A 1 364 ? -24.220 -14.493 -20.755 1.00 83.56 364 ILE A O 1
ATOM 2784 N N . ASN A 1 365 ? -24.412 -12.494 -21.746 1.00 86.81 365 ASN A N 1
ATOM 2785 C CA . ASN A 1 365 ? -25.732 -12.767 -22.317 1.00 86.81 365 ASN A CA 1
ATOM 2786 C C . ASN A 1 365 ? -25.736 -13.999 -23.239 1.00 86.81 365 ASN A C 1
ATOM 2788 O O . ASN A 1 365 ? -26.711 -14.746 -23.250 1.00 86.81 365 ASN A O 1
ATOM 2792 N N . GLY A 1 366 ? -24.649 -14.253 -23.978 1.00 86.06 366 GLY A N 1
ATOM 2793 C CA . GLY A 1 366 ? -24.511 -15.462 -24.796 1.00 86.06 366 GLY A CA 1
ATOM 2794 C C . GLY A 1 366 ? -24.517 -16.739 -23.952 1.00 86.06 366 GLY A C 1
ATOM 2795 O O . GLY A 1 366 ? -25.254 -17.676 -24.258 1.00 86.06 366 GLY A O 1
ATOM 2796 N N . ILE A 1 367 ? -23.759 -16.737 -22.852 1.00 88.88 367 ILE A N 1
ATOM 2797 C CA . ILE A 1 367 ? -23.707 -17.844 -21.885 1.00 88.88 367 ILE A CA 1
ATOM 2798 C C . ILE A 1 367 ? -25.073 -18.021 -21.205 1.00 88.88 367 ILE A C 1
ATOM 2800 O O . ILE A 1 367 ? -25.594 -19.132 -21.135 1.00 88.88 367 ILE A O 1
ATOM 2804 N N . VAL A 1 368 ? -25.697 -16.923 -20.768 1.00 91.12 368 VAL A N 1
ATOM 2805 C CA . VAL A 1 368 ? -27.024 -16.932 -20.134 1.00 91.12 368 VAL A CA 1
ATOM 2806 C C . VAL A 1 368 ? -28.072 -17.523 -21.074 1.00 91.12 368 VAL A C 1
ATOM 2808 O O . VAL A 1 368 ? -28.843 -18.377 -20.654 1.00 91.12 368 VAL A O 1
ATOM 2811 N N . ASN A 1 369 ? -28.085 -17.141 -22.353 1.00 89.12 369 ASN A N 1
ATOM 2812 C CA . ASN A 1 369 ? -29.043 -17.673 -23.326 1.00 89.12 369 ASN A CA 1
ATOM 2813 C C . ASN A 1 369 ? -28.886 -19.182 -23.548 1.00 89.12 369 ASN A C 1
ATOM 2815 O O . ASN A 1 369 ? -29.876 -19.873 -23.784 1.00 89.12 369 ASN A O 1
ATOM 2819 N N . GLN A 1 370 ? -27.659 -19.700 -23.461 1.00 87.44 370 GLN A N 1
ATOM 2820 C CA . GLN A 1 370 ? -27.403 -21.135 -23.570 1.00 87.44 370 GLN A CA 1
ATOM 2821 C C . GLN A 1 370 ? -27.871 -21.913 -22.338 1.00 87.44 370 GLN A C 1
ATOM 2823 O O . GLN A 1 370 ? -28.237 -23.073 -22.491 1.00 87.44 370 GLN A O 1
ATOM 2828 N N . LEU A 1 371 ? -27.872 -21.297 -21.152 1.00 89.50 371 LEU A N 1
ATOM 2829 C CA . LEU A 1 371 ? -28.204 -21.951 -19.883 1.00 89.50 371 LEU A CA 1
ATOM 2830 C C . LEU A 1 371 ? -29.684 -21.797 -19.496 1.00 89.50 371 LEU A C 1
ATOM 2832 O O . LEU A 1 371 ? -30.306 -22.775 -19.099 1.00 89.50 371 LEU A O 1
ATOM 2836 N N . ARG A 1 372 ? -30.276 -20.610 -19.690 1.00 84.31 372 ARG A N 1
ATOM 2837 C CA . ARG A 1 372 ? -31.607 -20.213 -19.184 1.00 84.31 372 ARG A CA 1
ATOM 2838 C C . ARG A 1 372 ? -32.766 -21.110 -19.645 1.00 84.31 372 ARG A C 1
ATOM 2840 O O . ARG A 1 372 ? -33.769 -21.195 -18.951 1.00 84.31 372 ARG A O 1
ATOM 2847 N N . ASN A 1 373 ? -32.629 -21.782 -20.789 1.00 74.44 373 ASN A N 1
ATOM 2848 C CA . ASN A 1 373 ? -33.664 -22.651 -21.369 1.00 74.44 373 ASN A CA 1
ATOM 2849 C C . ASN A 1 373 ? -33.164 -24.085 -21.611 1.00 74.44 373 ASN A C 1
ATOM 2851 O O . ASN A 1 373 ? -33.630 -24.765 -22.526 1.00 74.44 373 ASN A O 1
ATOM 2855 N N . SER A 1 374 ? -32.170 -24.538 -20.848 1.00 77.88 374 SER A N 1
ATOM 2856 C CA . SER A 1 374 ? -31.628 -25.890 -20.980 1.00 77.88 374 SER A CA 1
ATOM 2857 C C . SER A 1 374 ? -31.303 -26.487 -19.615 1.00 77.88 374 SER A C 1
ATOM 2859 O O . SER A 1 374 ? -30.983 -25.759 -18.684 1.00 77.88 374 SER A O 1
ATOM 2861 N N . SER A 1 375 ? -31.307 -27.816 -19.509 1.00 81.31 375 SER A N 1
ATOM 2862 C CA . SER A 1 375 ? -30.803 -28.535 -18.328 1.00 81.31 375 SER A CA 1
ATOM 2863 C C . SER A 1 375 ? -29.270 -28.542 -18.243 1.00 81.31 375 SER A C 1
ATOM 2865 O O . SER A 1 375 ? -28.696 -29.350 -17.522 1.00 81.31 375 SER A O 1
ATOM 2867 N N . LYS A 1 376 ? -28.588 -27.695 -19.023 1.00 91.31 376 LYS A N 1
ATOM 2868 C CA . LYS A 1 376 ? -27.130 -27.686 -19.112 1.00 91.31 376 LYS A CA 1
ATOM 2869 C C . LYS A 1 376 ? -26.520 -27.061 -17.870 1.00 91.31 376 LYS A C 1
ATOM 2871 O O . LYS A 1 376 ? -27.077 -26.133 -17.284 1.00 91.31 376 LYS A O 1
ATOM 2876 N N . THR A 1 377 ? -25.332 -27.537 -17.531 1.00 93.19 377 THR A N 1
ATOM 2877 C CA . THR A 1 377 ? -24.520 -27.029 -16.427 1.00 93.19 377 THR A CA 1
ATOM 2878 C C . THR A 1 377 ? -23.271 -26.342 -16.967 1.00 93.19 377 THR A C 1
ATOM 2880 O O . THR A 1 377 ? -22.744 -26.701 -18.023 1.00 93.19 377 THR A O 1
ATOM 2883 N N . ILE A 1 378 ? -22.780 -25.332 -16.256 1.00 94.81 378 ILE A N 1
ATOM 2884 C CA . ILE A 1 378 ? -21.542 -24.623 -16.560 1.00 94.81 378 ILE A CA 1
ATOM 2885 C C . ILE A 1 378 ? -20.503 -24.888 -15.474 1.00 94.81 378 ILE A C 1
ATOM 2887 O O . ILE A 1 378 ? -20.728 -24.664 -14.287 1.00 94.81 378 ILE A O 1
ATOM 2891 N N . LYS A 1 379 ? -19.318 -25.325 -15.899 1.00 95.81 379 LYS A N 1
ATOM 2892 C CA . LYS A 1 379 ? -18.121 -25.386 -15.060 1.00 95.81 379 LYS A CA 1
ATOM 2893 C C . LYS A 1 379 ? -17.243 -24.186 -15.363 1.00 95.81 379 LYS A C 1
ATOM 2895 O O . LYS A 1 379 ? -16.893 -23.975 -16.522 1.00 95.81 379 LYS A O 1
ATOM 2900 N N . ILE A 1 380 ? -16.875 -23.427 -14.340 1.00 95.50 380 ILE A N 1
ATOM 2901 C CA . ILE A 1 380 ? -15.976 -22.273 -14.430 1.00 95.50 380 ILE A CA 1
ATOM 2902 C C . ILE A 1 380 ? -14.684 -22.643 -13.705 1.00 95.50 380 ILE A C 1
ATOM 2904 O O . ILE A 1 380 ? -14.716 -23.245 -12.630 1.00 95.50 380 ILE A O 1
ATOM 2908 N N . SER A 1 381 ? -13.530 -22.340 -14.292 1.00 94.38 381 SER A N 1
ATOM 2909 C CA . SER A 1 381 ? -12.238 -22.658 -13.678 1.00 94.38 381 SER A CA 1
ATOM 2910 C C . SER A 1 381 ? -11.219 -21.546 -13.872 1.00 94.38 381 SER A C 1
ATOM 2912 O O . SER A 1 381 ? -11.097 -21.018 -14.983 1.00 94.38 381 SER A O 1
ATOM 2914 N N . PRO A 1 382 ? -10.452 -21.211 -12.821 1.00 93.62 382 PRO A N 1
ATOM 2915 C CA . PRO A 1 382 ? -9.319 -20.317 -12.953 1.00 93.62 382 PRO A CA 1
ATOM 2916 C C . PRO A 1 382 ? -8.196 -20.979 -13.754 1.00 93.62 382 PRO A C 1
ATOM 2918 O O . PRO A 1 382 ? -8.018 -22.199 -13.735 1.00 93.62 382 PRO A O 1
ATOM 2921 N N . LEU A 1 383 ? -7.422 -20.168 -14.466 1.00 91.06 383 LEU A N 1
ATOM 2922 C CA . LEU A 1 383 ? -6.255 -20.616 -15.217 1.00 91.06 383 LEU A CA 1
ATOM 2923 C C . LEU A 1 383 ? -4.985 -20.503 -14.374 1.00 91.06 383 LEU A C 1
ATOM 2925 O O . LEU A 1 383 ? -4.753 -19.496 -13.709 1.00 91.06 383 LEU A O 1
ATOM 2929 N N . SER A 1 384 ? -4.117 -21.512 -14.451 1.00 85.69 384 SER A N 1
ATOM 2930 C CA . SER A 1 384 ? -2.858 -21.539 -13.693 1.00 85.69 384 SER A CA 1
ATOM 2931 C C . SER A 1 384 ? -1.756 -20.633 -14.260 1.00 85.69 384 SER A C 1
ATOM 2933 O O . SER A 1 384 ? -0.758 -20.406 -13.586 1.00 85.69 384 SER A O 1
ATOM 2935 N N . GLY A 1 385 ? -1.890 -20.141 -15.498 1.00 77.19 385 GLY A N 1
ATOM 2936 C CA . GLY A 1 385 ? -0.891 -19.297 -16.169 1.00 77.19 385 GLY A CA 1
ATOM 2937 C C . GLY A 1 385 ? -0.918 -17.816 -15.776 1.00 77.19 385 GLY A C 1
ATOM 2938 O O . GLY A 1 385 ? -0.179 -17.030 -16.361 1.00 77.19 385 GLY A O 1
ATOM 2939 N N . GLY A 1 386 ? -1.765 -17.427 -14.818 1.00 75.12 386 GLY A N 1
ATOM 2940 C CA . GLY A 1 386 ? -1.907 -16.052 -14.336 1.00 75.12 386 GLY A CA 1
ATOM 2941 C C . GLY A 1 386 ? -1.941 -15.957 -12.808 1.00 75.12 386 GLY A C 1
ATOM 2942 O O . GLY A 1 386 ? -1.522 -16.867 -12.096 1.00 75.12 386 GLY A O 1
ATOM 2943 N N . ASN A 1 387 ? -2.448 -14.841 -12.283 1.00 84.12 387 ASN A N 1
ATOM 2944 C CA . ASN A 1 387 ? -2.654 -14.681 -10.844 1.00 84.12 387 ASN A CA 1
ATOM 2945 C C . ASN A 1 387 ? -3.805 -15.592 -10.380 1.00 84.12 387 ASN A C 1
ATOM 2947 O O . ASN A 1 387 ? -4.957 -15.366 -10.748 1.00 84.12 387 ASN A O 1
ATOM 2951 N N . ARG A 1 388 ? -3.480 -16.606 -9.564 1.00 85.00 388 ARG A N 1
ATOM 2952 C CA . ARG A 1 388 ? -4.438 -17.610 -9.078 1.00 85.00 388 ARG A CA 1
ATOM 2953 C C . ARG A 1 388 ? -5.590 -16.989 -8.289 1.00 85.00 388 ARG A C 1
ATOM 2955 O O . ARG A 1 388 ? -6.736 -17.291 -8.592 1.00 85.00 388 ARG A O 1
ATOM 2962 N N . THR A 1 389 ? -5.290 -16.109 -7.335 1.00 88.00 389 THR A N 1
ATOM 2963 C CA . THR A 1 389 ? -6.305 -15.442 -6.503 1.00 88.00 389 THR A CA 1
ATOM 2964 C C . THR A 1 389 ? -7.234 -14.594 -7.361 1.00 88.00 389 THR A C 1
ATOM 2966 O O . THR A 1 389 ? -8.445 -14.731 -7.277 1.00 88.00 389 THR A O 1
ATOM 2969 N N . LEU A 1 390 ? -6.678 -13.809 -8.287 1.00 90.25 390 LEU A N 1
ATOM 2970 C CA . LEU A 1 390 ? -7.488 -13.010 -9.208 1.00 90.25 390 LEU A CA 1
ATOM 2971 C C . LEU A 1 390 ? -8.350 -13.882 -10.139 1.00 90.25 390 LEU A C 1
ATOM 2973 O O . LEU A 1 390 ? -9.475 -13.513 -10.466 1.00 90.25 390 LEU A O 1
ATOM 2977 N N . GLY A 1 391 ? -7.827 -15.022 -10.595 1.00 92.38 391 GLY A N 1
ATOM 2978 C CA . GLY A 1 391 ? -8.597 -15.989 -11.375 1.00 92.38 391 GLY A CA 1
ATOM 2979 C C . GLY A 1 391 ? -9.759 -16.578 -10.572 1.00 92.38 391 GLY A C 1
ATOM 2980 O O . GLY A 1 391 ? -10.856 -16.717 -11.105 1.00 92.38 391 GLY A O 1
ATOM 2981 N N . GLU A 1 392 ? -9.537 -16.898 -9.296 1.00 93.56 392 GLU A N 1
ATOM 2982 C CA . GLU A 1 392 ? -10.579 -17.373 -8.378 1.00 93.56 392 GLU A CA 1
ATOM 2983 C C . GLU A 1 392 ? -11.653 -16.296 -8.169 1.00 93.56 392 GLU A C 1
ATOM 2985 O O . GLU A 1 392 ? -12.830 -16.564 -8.408 1.00 93.56 392 GLU A O 1
ATOM 2990 N N . ASP A 1 393 ? -11.256 -15.060 -7.857 1.00 94.19 393 ASP A N 1
ATOM 2991 C CA . ASP A 1 393 ? -12.179 -13.933 -7.668 1.00 94.19 393 ASP A CA 1
ATOM 2992 C C . ASP A 1 393 ? -13.037 -13.684 -8.919 1.00 94.19 393 ASP A C 1
ATOM 2994 O O . ASP A 1 393 ? -14.249 -13.490 -8.836 1.00 94.19 393 ASP A O 1
ATOM 2998 N N . ARG A 1 394 ? -12.429 -13.747 -10.110 1.00 94.19 394 ARG A N 1
ATOM 2999 C CA . ARG A 1 394 ? -13.136 -13.611 -11.395 1.00 94.19 394 ARG A CA 1
ATOM 3000 C C . ARG A 1 394 ? -14.119 -14.747 -11.657 1.00 94.19 394 ARG A C 1
ATOM 3002 O O . ARG A 1 394 ? -15.167 -14.513 -12.260 1.00 94.19 394 ARG A O 1
ATOM 3009 N N . ALA A 1 395 ? -13.796 -15.967 -11.232 1.00 94.75 395 ALA A N 1
ATOM 3010 C CA . ALA A 1 395 ? -14.688 -17.111 -11.375 1.00 94.75 395 ALA A CA 1
ATOM 3011 C C . ALA A 1 395 ? -15.947 -16.942 -10.508 1.00 94.75 395 ALA A C 1
ATOM 3013 O O . ALA A 1 395 ? -17.054 -17.174 -11.000 1.00 94.75 395 ALA A O 1
ATOM 3014 N N . TYR A 1 396 ? -15.790 -16.469 -9.266 1.00 95.88 396 TYR A N 1
ATOM 3015 C CA . TYR A 1 396 ? -16.917 -16.144 -8.387 1.00 95.88 396 TYR A CA 1
ATOM 3016 C C . TYR A 1 396 ? -17.730 -14.954 -8.901 1.00 95.88 396 TYR A C 1
ATOM 3018 O O . TYR A 1 396 ? -18.947 -15.063 -9.004 1.00 95.88 396 TYR A O 1
ATOM 3026 N N . ALA A 1 397 ? -17.077 -13.879 -9.348 1.00 94.69 397 ALA A N 1
ATOM 3027 C CA . ALA A 1 397 ? -17.776 -12.731 -9.925 1.00 94.69 397 ALA A CA 1
ATOM 3028 C C . ALA A 1 397 ? -18.626 -13.114 -11.150 1.00 94.69 397 ALA A C 1
ATOM 3030 O O . ALA A 1 397 ? -19.746 -12.630 -11.317 1.00 94.69 397 ALA A O 1
ATOM 3031 N N . LEU A 1 398 ? -18.130 -14.018 -12.004 1.00 93.44 398 LEU A N 1
ATOM 3032 C CA . LEU A 1 398 ? -18.918 -14.532 -13.124 1.00 93.44 398 LEU A CA 1
ATOM 3033 C C . LEU A 1 398 ? -20.116 -15.360 -12.649 1.00 93.44 398 LEU A C 1
ATOM 3035 O O . LEU A 1 398 ? -21.203 -15.199 -13.199 1.00 93.44 398 LEU A O 1
ATOM 3039 N N . ARG A 1 399 ? -19.936 -16.230 -11.647 1.00 94.88 399 ARG A N 1
ATOM 3040 C CA . ARG A 1 399 ? -21.043 -16.991 -11.045 1.00 94.88 399 ARG A CA 1
ATOM 3041 C C . ARG A 1 399 ? -22.126 -16.053 -10.521 1.00 94.88 399 ARG A C 1
ATOM 3043 O O . ARG A 1 399 ? -23.290 -16.262 -10.847 1.00 94.88 399 ARG A O 1
ATOM 3050 N N . ASP A 1 400 ? -21.748 -15.015 -9.788 1.00 93.94 400 ASP A N 1
ATOM 3051 C CA . ASP A 1 400 ? -22.701 -14.088 -9.181 1.00 93.94 400 ASP A CA 1
ATOM 3052 C C . ASP A 1 400 ? -23.513 -13.346 -10.249 1.00 93.94 400 ASP A C 1
ATOM 3054 O O . ASP A 1 400 ? -24.738 -13.276 -10.154 1.00 93.94 400 ASP A O 1
ATOM 3058 N N . ILE A 1 401 ? -22.871 -12.898 -11.337 1.00 93.12 401 ILE A N 1
ATOM 3059 C CA . ILE A 1 401 ? -23.604 -12.298 -12.460 1.00 93.12 401 ILE A CA 1
ATOM 3060 C C . ILE A 1 401 ? -24.499 -13.319 -13.171 1.00 93.12 401 ILE A C 1
ATOM 3062 O O . ILE A 1 401 ? -25.597 -12.966 -13.590 1.00 93.12 401 ILE A O 1
ATOM 3066 N N . LEU A 1 402 ? -24.085 -14.578 -13.335 1.00 92.81 402 LEU A N 1
ATOM 3067 C CA . LEU A 1 402 ? -24.953 -15.593 -13.947 1.00 92.81 402 LEU A CA 1
ATOM 3068 C C . LEU A 1 402 ? -26.212 -15.839 -13.102 1.00 92.81 402 LEU A C 1
ATOM 3070 O O . LEU A 1 402 ? -27.306 -15.917 -13.665 1.00 92.81 402 LEU A O 1
ATOM 3074 N N . ILE A 1 403 ? -26.068 -15.878 -11.775 1.00 93.00 403 ILE A N 1
ATOM 3075 C CA . ILE A 1 403 ? -27.187 -15.991 -10.828 1.00 93.00 403 ILE A CA 1
ATOM 3076 C C . ILE A 1 403 ? -28.089 -14.756 -10.914 1.00 93.00 403 ILE A C 1
ATOM 3078 O O . ILE A 1 403 ? -29.302 -14.887 -11.065 1.00 93.00 403 ILE A O 1
ATOM 3082 N N . GLU A 1 404 ? -27.512 -13.551 -10.917 1.00 92.06 404 GLU A N 1
ATOM 3083 C CA . GLU A 1 404 ? -28.257 -12.296 -11.101 1.00 92.06 404 GLU A CA 1
ATOM 3084 C C . GLU A 1 404 ? -29.037 -12.290 -12.429 1.00 92.06 404 GLU A C 1
ATOM 3086 O O . GLU A 1 404 ? -30.161 -11.795 -12.526 1.00 92.06 404 GLU A O 1
ATOM 3091 N N . LYS A 1 405 ? -28.464 -12.900 -13.472 1.00 90.94 405 LYS A N 1
ATOM 3092 C CA . LYS A 1 405 ? -29.098 -13.102 -14.778 1.00 90.94 405 LYS A CA 1
ATOM 3093 C C . LYS A 1 405 ? -29.970 -14.362 -14.829 1.00 90.94 405 LYS A C 1
ATOM 3095 O O . LYS A 1 405 ? -30.300 -14.798 -15.931 1.00 90.94 405 LYS A O 1
ATOM 3100 N N . GLY A 1 406 ? -30.408 -14.906 -13.698 1.00 90.44 406 GLY A N 1
ATOM 3101 C CA . GLY A 1 406 ? -31.449 -15.932 -13.616 1.00 90.44 406 GLY A CA 1
ATOM 3102 C C . GLY A 1 406 ? -31.015 -17.344 -14.007 1.00 90.44 406 GLY A C 1
ATOM 3103 O O . GLY A 1 406 ? -31.865 -18.131 -14.414 1.00 90.44 406 GLY A O 1
ATOM 3104 N N . ILE A 1 407 ? -29.719 -17.655 -13.935 1.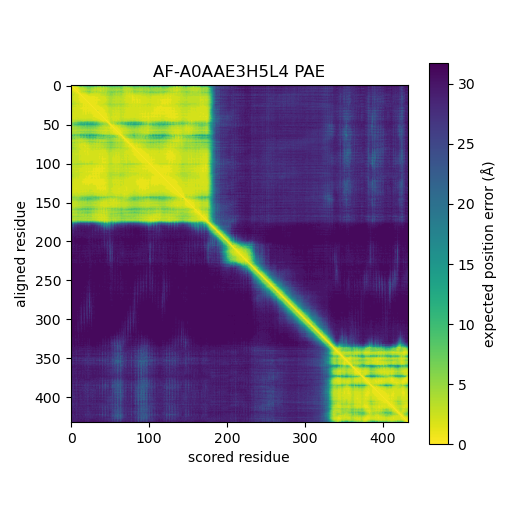00 94.00 407 ILE A N 1
ATOM 3105 C CA . ILE A 1 407 ? -29.225 -19.035 -13.995 1.00 94.00 407 ILE A CA 1
ATOM 3106 C C . ILE A 1 407 ? -29.255 -19.616 -12.584 1.00 94.00 407 ILE A C 1
ATOM 3108 O O . ILE A 1 407 ? -28.841 -18.952 -11.636 1.00 94.00 407 ILE A O 1
ATOM 3112 N N . SER A 1 408 ? -29.754 -20.841 -12.439 1.00 92.19 408 SER A N 1
ATOM 3113 C CA . SER A 1 408 ? -29.868 -21.468 -11.124 1.00 92.19 408 SER A CA 1
ATOM 3114 C C . SER A 1 408 ? -28.494 -21.888 -10.587 1.00 92.19 408 SER A C 1
ATOM 3116 O O . SER A 1 408 ? -27.592 -22.242 -11.349 1.00 92.19 408 SER A O 1
ATOM 3118 N N . GLU A 1 409 ? -28.308 -21.812 -9.268 1.00 92.50 409 GLU A N 1
ATOM 3119 C CA . GLU A 1 409 ? -27.010 -22.042 -8.620 1.00 92.50 409 GLU A CA 1
ATOM 3120 C C . GLU A 1 409 ? -26.499 -23.480 -8.809 1.00 92.50 409 GLU A C 1
ATOM 3122 O O . GLU A 1 409 ? -25.304 -23.690 -9.002 1.00 92.50 409 GLU A O 1
ATOM 3127 N N . ASP A 1 410 ? -27.404 -24.458 -8.847 1.00 93.31 410 ASP A N 1
ATOM 3128 C CA . ASP A 1 410 ? -27.126 -25.871 -9.136 1.00 93.31 410 ASP A CA 1
ATOM 3129 C C . ASP A 1 410 ? -26.582 -26.101 -10.554 1.00 93.31 410 ASP A C 1
ATOM 3131 O O . ASP A 1 410 ? -25.871 -27.076 -10.802 1.00 93.31 410 ASP A O 1
ATOM 3135 N N . GLN A 1 411 ? -26.851 -25.179 -11.483 1.00 92.69 411 GLN A N 1
ATOM 3136 C CA . GLN A 1 411 ? -26.306 -25.236 -12.834 1.00 92.69 411 GLN A CA 1
ATOM 3137 C C . GLN A 1 411 ? -24.866 -24.717 -12.914 1.00 92.69 411 GLN A C 1
ATOM 3139 O O . GLN A 1 411 ? -24.244 -24.871 -13.964 1.00 92.69 411 GLN A O 1
ATOM 3144 N N . ILE A 1 412 ? -24.318 -24.100 -11.861 1.00 96.06 412 ILE A N 1
ATOM 3145 C CA . ILE A 1 412 ? -23.010 -23.433 -11.890 1.00 96.06 412 ILE A CA 1
ATOM 3146 C C . ILE A 1 412 ? -22.044 -24.122 -10.926 1.00 96.06 412 ILE A C 1
ATOM 3148 O O . ILE A 1 412 ? -22.275 -24.204 -9.726 1.00 96.06 412 ILE A O 1
ATOM 3152 N N . THR A 1 413 ? -20.890 -24.561 -11.426 1.00 95.62 413 THR A N 1
ATOM 3153 C CA . THR A 1 413 ? -19.838 -25.164 -10.596 1.00 95.62 413 THR A CA 1
ATOM 3154 C C . THR A 1 413 ? -18.509 -24.442 -10.781 1.00 95.62 413 THR A C 1
ATOM 3156 O O . THR A 1 413 ? -17.981 -24.374 -11.893 1.00 95.62 413 THR A O 1
ATOM 3159 N N . ILE A 1 414 ? -17.909 -23.970 -9.687 1.00 95.38 414 ILE A N 1
ATOM 3160 C CA . ILE A 1 414 ? -16.516 -23.504 -9.678 1.00 95.38 414 ILE A CA 1
ATOM 3161 C C . ILE A 1 414 ? -15.608 -24.710 -9.420 1.00 95.38 414 ILE A C 1
ATOM 3163 O O . ILE A 1 414 ? -15.761 -25.401 -8.418 1.00 95.38 414 ILE A O 1
ATOM 3167 N N . SER A 1 415 ? -14.687 -25.002 -10.339 1.00 91.38 415 SER A N 1
ATOM 3168 C CA . SER A 1 415 ? -13.727 -26.112 -10.202 1.00 91.38 415 SER A CA 1
ATOM 3169 C C . SER A 1 415 ? -12.309 -25.607 -9.919 1.00 91.38 415 SER A C 1
ATOM 3171 O O . SER A 1 415 ? -12.019 -24.417 -10.041 1.00 91.38 415 SER A O 1
ATOM 3173 N N . SER A 1 416 ? -11.412 -26.528 -9.554 1.00 89.25 416 SER A N 1
ATOM 3174 C CA . SER A 1 416 ? -9.990 -26.246 -9.336 1.00 89.25 416 SER A CA 1
ATOM 3175 C C . SER A 1 416 ? -9.306 -25.667 -10.577 1.00 89.25 416 SER A C 1
ATOM 3177 O O . SER A 1 416 ? -9.745 -25.890 -11.706 1.00 89.25 416 SER A O 1
ATOM 3179 N N . SER A 1 417 ? -8.179 -24.982 -10.372 1.00 88.88 417 SER A N 1
ATOM 3180 C CA . SER A 1 417 ? -7.424 -24.365 -11.463 1.00 88.88 417 SER A CA 1
ATOM 3181 C C . SER A 1 417 ? -7.007 -25.363 -12.542 1.00 88.88 417 SER A C 1
ATOM 3183 O O . SER A 1 417 ? -6.500 -26.442 -12.227 1.00 88.88 417 SER A O 1
ATOM 3185 N N . VAL A 1 418 ? -7.140 -24.967 -13.806 1.00 91.00 418 VAL A N 1
ATOM 3186 C CA . VAL A 1 418 ? -6.719 -25.755 -14.972 1.00 91.00 418 VAL A CA 1
ATOM 3187 C C . VAL A 1 418 ? -5.553 -25.085 -15.699 1.00 91.00 418 VAL A C 1
ATOM 3189 O O . VAL A 1 418 ? -5.373 -23.868 -15.639 1.00 91.00 418 VAL A O 1
ATOM 3192 N N . SER A 1 419 ? -4.737 -25.885 -16.388 1.00 87.94 419 SER A N 1
ATOM 3193 C CA . SER A 1 419 ? -3.580 -25.372 -17.128 1.00 87.94 419 SER A CA 1
ATOM 3194 C C . SER A 1 419 ? -4.015 -24.550 -18.340 1.00 87.94 419 SER A C 1
ATOM 3196 O O . SER A 1 419 ? -4.798 -25.022 -19.164 1.00 87.94 419 SER A O 1
ATOM 3198 N N . GLY A 1 420 ? -3.497 -23.329 -18.458 1.00 85.19 420 GLY A N 1
ATOM 3199 C CA . GLY A 1 420 ? -3.761 -22.433 -19.580 1.00 85.19 420 GLY A CA 1
ATOM 3200 C C . GLY A 1 420 ? -3.386 -20.983 -19.279 1.00 85.19 420 GLY A C 1
ATOM 3201 O O . GLY A 1 420 ? -3.030 -20.650 -18.151 1.00 85.19 420 GLY A O 1
ATOM 3202 N N . SER A 1 421 ? -3.464 -20.125 -20.295 1.00 80.50 421 SER A N 1
ATOM 3203 C CA . SER A 1 421 ? -3.206 -18.685 -20.200 1.00 80.50 421 SER A CA 1
ATOM 3204 C C . SER A 1 421 ? -4.235 -17.907 -21.021 1.00 80.50 421 SER A C 1
ATOM 3206 O O . SER A 1 421 ? -4.456 -18.211 -22.192 1.00 80.50 421 SER A O 1
ATOM 3208 N N . ASN A 1 422 ? -4.892 -16.928 -20.397 1.00 83.81 422 ASN A N 1
ATOM 3209 C CA . ASN A 1 422 ? -5.850 -16.012 -21.020 1.00 83.81 422 ASN A CA 1
ATOM 3210 C C . ASN A 1 422 ? -5.855 -14.690 -20.217 1.00 83.81 422 ASN A C 1
ATOM 3212 O O . ASN A 1 422 ? -5.762 -14.757 -18.988 1.00 83.81 422 ASN A O 1
ATOM 3216 N N . PRO A 1 423 ? -6.022 -13.513 -20.849 1.00 79.44 423 PRO A N 1
ATOM 3217 C CA . PRO A 1 423 ? -6.093 -12.213 -20.161 1.00 79.44 423 PRO A CA 1
ATOM 3218 C C . PRO A 1 423 ? -7.163 -12.108 -19.053 1.00 79.44 423 PRO A C 1
ATOM 3220 O O . PRO A 1 423 ? -6.970 -11.443 -18.030 1.00 79.44 423 PRO A O 1
ATOM 3223 N N . ASN A 1 424 ? -8.290 -12.801 -19.221 1.00 86.19 424 ASN A N 1
ATOM 3224 C CA . ASN A 1 424 ? -9.355 -12.899 -18.225 1.00 86.19 424 ASN A CA 1
ATOM 3225 C C . ASN A 1 424 ? -9.018 -13.886 -17.100 1.00 86.19 424 ASN A C 1
ATOM 3227 O O . ASN A 1 424 ? -9.640 -13.834 -16.048 1.00 86.19 424 ASN A O 1
ATOM 3231 N N . GLY A 1 425 ? -8.013 -14.749 -17.254 1.00 88.69 425 GLY A N 1
ATOM 3232 C CA . GLY A 1 425 ? -7.546 -15.649 -16.194 1.00 88.69 425 GLY A CA 1
ATOM 3233 C C . GLY A 1 425 ? -8.526 -16.762 -15.811 1.00 88.69 425 GLY A C 1
ATOM 3234 O O . GLY A 1 425 ? -8.250 -17.491 -14.864 1.00 88.69 425 GLY A O 1
ATOM 3235 N N . ILE A 1 426 ? -9.637 -16.916 -16.539 1.00 92.94 426 ILE A N 1
ATOM 3236 C CA . ILE A 1 426 ? -10.640 -17.964 -16.325 1.00 92.94 426 ILE A CA 1
ATOM 3237 C C . ILE A 1 426 ? -11.102 -18.568 -17.654 1.00 92.94 426 ILE A C 1
ATOM 3239 O O . ILE A 1 426 ? -11.027 -17.934 -18.711 1.00 92.94 426 ILE A O 1
ATOM 3243 N N . VAL A 1 427 ? -11.609 -19.793 -17.583 1.00 93.25 427 VAL A N 1
ATOM 3244 C CA . VAL A 1 427 ? -12.261 -20.516 -18.680 1.00 93.25 427 VAL A CA 1
ATOM 3245 C C . VAL A 1 427 ? -13.567 -21.127 -18.198 1.00 93.25 427 VAL A C 1
ATOM 3247 O O . VAL A 1 427 ? -13.777 -21.306 -16.998 1.00 93.25 427 VAL A O 1
ATOM 3250 N N . TYR A 1 428 ? -14.438 -21.473 -19.140 1.00 94.00 428 TYR A N 1
ATOM 3251 C CA . TYR A 1 428 ? -15.684 -22.161 -18.836 1.00 94.00 428 TYR A CA 1
ATOM 3252 C C . TYR A 1 428 ? -15.943 -23.327 -19.786 1.00 94.00 428 TYR A C 1
ATOM 3254 O O . TYR A 1 428 ? -15.427 -23.379 -20.900 1.00 94.00 428 TYR A O 1
ATOM 3262 N N . ARG A 1 429 ? -16.762 -24.275 -19.348 1.00 93.50 429 ARG A N 1
ATOM 3263 C CA . ARG A 1 429 ? -17.260 -25.378 -20.166 1.00 93.50 429 ARG A CA 1
ATOM 3264 C C . ARG A 1 429 ? -18.732 -25.583 -19.861 1.00 93.50 429 ARG A C 1
ATOM 3266 O O . ARG A 1 429 ? -19.096 -25.700 -18.697 1.00 93.50 429 ARG A O 1
ATOM 3273 N N . ILE A 1 430 ? -19.548 -25.676 -20.903 1.00 92.62 430 ILE A N 1
ATOM 3274 C CA . ILE A 1 430 ? -20.962 -26.033 -20.777 1.00 92.62 430 ILE A CA 1
ATOM 3275 C C . ILE A 1 430 ? -21.101 -27.528 -21.075 1.00 92.62 430 ILE A C 1
ATOM 3277 O O . ILE A 1 430 ? -20.590 -28.015 -22.086 1.00 92.62 430 ILE A O 1
ATOM 3281 N N . GLY A 1 431 ? -21.735 -28.256 -20.162 1.00 88.19 431 GLY A N 1
ATOM 3282 C CA . GLY A 1 431 ? -22.061 -29.674 -20.274 1.00 88.19 431 GLY A CA 1
ATOM 3283 C C . GLY A 1 431 ? -23.569 -29.896 -20.209 1.00 88.19 431 GLY A C 1
ATOM 3284 O O . GLY A 1 431 ? -24.308 -28.997 -19.815 1.00 88.19 431 GLY A O 1
ATOM 3285 N N . ASN A 1 432 ? -24.007 -31.083 -20.624 1.00 81.00 432 ASN A N 1
ATOM 3286 C CA . ASN A 1 432 ? -25.387 -31.531 -20.435 1.00 81.00 432 ASN A CA 1
ATOM 3287 C C . ASN A 1 432 ? -25.556 -32.231 -19.093 1.00 81.00 432 ASN A C 1
ATOM 3289 O O . ASN A 1 432 ? -24.543 -32.795 -18.611 1.00 81.00 432 ASN A O 1
#

Foldseek 3Di:
DALLVVLLVLQDLLLLVLLCVLQVHDSQLSNQLLSQLLLLLLLLLLVLLPDLVSLVVLVCCCVVVVLQQPCSVCSNVQSNDNVSLVVQLVQLLVQCCVRVNPCLQQSLVVSCVVSVGDSVSSSSSNSNSRSSNSSSLNNCCVVVVDDSVNSSVVSVVNNVVSLVPHDPSSNVSVVPPPPPPPPPPPDDDDDDDDDDDDDPPPPPPVVVVVVVVVVVVVVVVVVVVVVVVPPDDDDDDDDDDDDDDDDDDDDDDDDDDDDDDDDDDDDDDPDDDDDDDDDDDDDDDDDDDDDDDDDDDDDDDDDDDDDDDDDDDDDDDDDDDDDDDDDDDDDDPPFPWWDDPQWADPDDPQDDQLALHGDDCPVVVVVLVVQVPDPKAKEKAFEPVDDRVRSVSNLVSSLVVSVVSPHDNVRYHYDYYDYTDDSSRMIMHIGD

Nearest PDB structures (foldseek):
  2iu6-assembly1_B  TM=5.906E-01  e=5.234E-01  Lactococcus lactis
  2xkb-assembly11_L  TM=4.428E-01  e=1.763E+00  Bacillus thuringiensis serovar israelensis
  2xkb-assembly4_I  TM=4.236E-01  e=1.935E+00  Bacillus thuringiensis serovar israelensis
  2xka-assembly7_G  TM=4.221E-01  e=1.847E+00  Bacillus thuringiensis serovar israelensis

Solvent-accessible surface area (backbone atoms only — not comparable to full-atom values): 27040 Å² total; per-residue (Å²): 132,61,67,65,58,54,56,54,70,62,56,49,72,66,32,43,48,31,45,12,64,74,60,73,50,56,50,71,33,42,48,45,26,38,53,50,18,38,50,51,47,52,53,45,54,54,66,32,56,80,40,74,69,46,43,47,52,52,52,48,50,32,63,77,66,63,25,57,25,66,60,59,82,37,46,55,69,33,36,71,32,70,70,53,36,52,49,43,26,55,56,7,39,54,49,35,43,70,69,43,42,90,46,46,68,60,50,21,54,51,37,11,69,74,20,74,38,55,54,70,47,24,44,42,32,37,5,44,22,34,56,51,52,44,9,52,50,28,26,52,31,64,78,64,69,43,52,78,65,48,49,39,52,50,44,59,67,47,44,62,61,50,61,69,72,42,56,68,82,58,42,61,77,70,60,66,78,70,83,69,78,64,76,74,78,92,78,79,82,92,78,77,93,75,94,77,82,89,76,87,77,80,81,71,64,60,80,70,50,50,64,57,53,52,51,53,52,52,53,50,50,52,54,52,47,62,66,62,68,78,73,77,84,85,81,84,83,91,82,80,89,83,90,85,87,90,82,90,87,82,89,88,86,87,87,83,87,86,89,82,87,83,88,84,89,81,91,81,83,89,74,83,87,80,87,85,87,81,90,86,85,91,85,85,88,86,88,87,82,86,82,90,84,85,90,84,91,88,84,84,91,84,90,88,85,86,88,83,86,83,90,84,90,86,81,87,85,81,90,80,92,76,80,84,81,81,78,79,80,79,87,68,80,73,81,71,71,37,70,45,90,88,48,42,72,64,74,74,72,38,41,43,88,99,48,46,53,74,72,45,65,74,67,53,52,56,56,42,65,62,35,66,82,44,90,35,31,37,41,32,26,18,18,61,65,52,61,54,66,58,6,46,47,30,43,51,43,51,50,53,52,41,42,75,67,64,37,59,68,91,34,54,42,84,52,74,69,42,71,28,30,51,99,63,18,39,36,35,32,80,45,116

Mean predicted aligned error: 22.54 Å